Protein AF-A0A5E5PX78-F1 (afdb_monomer_lite)

Secondary structure (DSSP, 8-state):
---HHHHHHHHHHHHHHHHHHHHHHHHHHHHHHHHHHHHHHHHHHHTT-SS--HHHHHHHHHHHHHHHHHHHHHHHHHHHHHHHHHHHHHHHHHTTS-------------EEEEEEEEEEEEEEEEEE-----EEE-S-EEEETT------TT-------EEEEES-EEE--SSS-EEEEEESEEEEE-EEEEEEEEEEEEEEEEEEEEEEETTTEE--EEEEEEEEEEEEEEEEEEE-EEEEEEEEEEEESSEEEEESEEEEEEEEEEEEEEEEEEE-EEEEEEEEEEEEEEEEEEETTEEEEEEEEEEEEEEEEEEEE--EEEEEEEEEEEEEEEEEES-EEEEB-TT-SS--B-S-EEEEES-EEEE-EEEEEEEEEEEEE--EEEE--PPP-----------------------------------EEEEEEEEEEEEEEEEEEEEPEEE-SEEEEETTTTSTT---B-TTEE--SS--EEEEEEEEEEEEEEEEEEGGGGSHHHHHHHHHHHHHTTS-TTHHHHHHH-SS--HHHHHHHHHHHHHHHHHHHHHHTT--

Sequence (563 aa):
MQIKPAIEAVKKAKQNLSKAKDAYSEYKQDLVQQQAQLQALKDQLQADTGYIEQIDIDEMSELVNDLQADKKYYQANIALATSSLAAKTTALITQVATATASSGTYGFNAGIELDIDTLEKQLNSQQTKSIASHLVANNININANANATANANTNVNANKTTTIVGSNLQANTDNGQININAQNLNILSSQDTSNTESNTDHKNLNVSYSVYGATSDSLKGSISKDSSTSNSQQTKHNNASLTAANINLNSTQDTLIKGANLHATNQLNINSKNLAVSSVQNKHKAKTRSQGASLGIGGSGVNSVGFHQAKSDKNSKTVLLTSITAKQVNITTQDHTQLTGSLIAATDTGDKDGNDNGQLSLTTNSLSASSLNTTSNNKSSSIGFDIALSNNNPAQTGKNGNTTTNNINNTNNTEKNNKTNKTNKTQNSTSINNASINYTNNKHNAKTKVLATLGNGNIQIADINQSNSKSSTKLLNRDIKDTEVDIYNIASHKGLKGELDTRLLTKAGRVKIAEDIKKSGMIASAIKQIVNTDRAGLKNFFSEVNKLNKTDEAVKAKIANNP

Structure (mmCIF, N/CA/C/O backbone):
data_AF-A0A5E5PX78-F1
#
_entry.id   AF-A0A5E5PX78-F1
#
loop_
_atom_site.group_PDB
_atom_site.id
_atom_site.type_symbol
_atom_site.label_atom_id
_atom_site.label_alt_id
_atom_site.label_comp_id
_atom_site.label_asym_id
_atom_site.label_entity_id
_atom_site.label_seq_id
_atom_site.pdbx_PDB_ins_code
_atom_site.Cartn_x
_atom_site.Cartn_y
_atom_site.Cartn_z
_atom_site.occupancy
_atom_site.B_iso_or_equiv
_atom_site.auth_seq_id
_atom_site.auth_comp_id
_atom_site.auth_asym_id
_atom_site.auth_atom_id
_atom_site.pdbx_PDB_model_num
ATOM 1 N N . MET A 1 1 ? 27.646 11.347 -57.641 1.00 36.38 1 MET A N 1
ATOM 2 C CA . MET A 1 1 ? 26.791 10.676 -56.630 1.00 36.38 1 MET A CA 1
ATOM 3 C C . MET A 1 1 ? 27.683 9.968 -55.615 1.00 36.38 1 MET A C 1
ATOM 5 O O . MET A 1 1 ? 28.766 9.543 -56.003 1.00 36.38 1 MET A O 1
ATOM 9 N N . GLN A 1 2 ? 27.268 9.823 -54.351 1.00 45.66 2 GLN A N 1
ATOM 10 C CA . GLN A 1 2 ? 27.977 8.999 -53.358 1.00 45.66 2 GLN A CA 1
ATOM 11 C C . GLN A 1 2 ? 27.005 8.018 -52.691 1.00 45.66 2 GLN A C 1
ATOM 13 O O . GLN A 1 2 ? 26.182 8.413 -51.878 1.00 45.66 2 GLN A O 1
ATOM 18 N N . ILE A 1 3 ? 27.130 6.729 -53.014 1.00 45.28 3 ILE A N 1
ATOM 19 C CA . ILE A 1 3 ? 26.237 5.654 -52.529 1.00 45.28 3 ILE A CA 1
ATOM 20 C C . ILE A 1 3 ? 26.594 5.214 -51.086 1.00 45.28 3 ILE A C 1
ATOM 22 O O . ILE A 1 3 ? 25.798 4.605 -50.370 1.00 45.28 3 ILE A O 1
ATOM 26 N N . LYS A 1 4 ? 27.804 5.558 -50.626 1.00 46.25 4 LYS A N 1
ATOM 27 C CA . LYS A 1 4 ? 28.396 5.099 -49.359 1.00 46.25 4 LYS A CA 1
ATOM 28 C C . LYS A 1 4 ? 27.544 5.401 -48.103 1.00 46.25 4 LYS A C 1
ATOM 30 O O . LYS A 1 4 ? 27.342 4.464 -47.329 1.00 46.25 4 LYS A O 1
ATOM 35 N N . PRO A 1 5 ? 26.975 6.612 -47.907 1.00 45.56 5 PRO A N 1
ATOM 36 C CA . PRO A 1 5 ? 26.164 6.910 -46.720 1.00 45.56 5 PRO A CA 1
ATOM 37 C C . PRO A 1 5 ? 24.862 6.096 -46.654 1.00 45.56 5 PRO A C 1
ATOM 39 O O . PRO A 1 5 ? 24.438 5.693 -45.572 1.00 45.56 5 PRO A O 1
ATOM 42 N N . ALA A 1 6 ? 24.243 5.795 -47.801 1.00 43.59 6 ALA A N 1
ATOM 43 C CA . ALA A 1 6 ? 23.017 5.000 -47.858 1.00 43.59 6 ALA A CA 1
ATOM 44 C C . ALA A 1 6 ? 23.267 3.520 -47.508 1.00 43.59 6 ALA A C 1
ATOM 46 O O . ALA A 1 6 ? 22.489 2.919 -46.764 1.00 43.59 6 ALA A O 1
ATOM 47 N N . ILE A 1 7 ? 24.400 2.951 -47.943 1.00 46.78 7 ILE A N 1
ATOM 48 C CA . ILE A 1 7 ? 24.838 1.606 -47.524 1.00 46.78 7 ILE A CA 1
ATOM 49 C C . ILE A 1 7 ? 25.064 1.555 -46.002 1.00 46.78 7 ILE A C 1
ATOM 51 O O . ILE A 1 7 ? 24.647 0.602 -45.337 1.00 46.78 7 ILE A O 1
ATOM 55 N N . GLU A 1 8 ? 25.681 2.587 -45.421 1.00 48.91 8 GLU A N 1
ATOM 56 C CA . GLU A 1 8 ? 25.891 2.674 -43.971 1.00 48.91 8 GLU A CA 1
ATOM 57 C C . GLU A 1 8 ? 24.570 2.855 -43.198 1.00 48.91 8 GLU A C 1
ATOM 59 O O . GLU A 1 8 ? 24.389 2.231 -42.148 1.00 48.91 8 GLU A O 1
ATOM 64 N N . ALA A 1 9 ? 23.593 3.586 -43.745 1.00 46.25 9 ALA A N 1
ATOM 65 C CA . ALA A 1 9 ? 22.251 3.709 -43.171 1.00 46.25 9 ALA A CA 1
ATOM 66 C C . ALA A 1 9 ? 21.489 2.368 -43.131 1.00 46.25 9 ALA A C 1
ATOM 68 O O . ALA A 1 9 ? 20.889 2.034 -42.104 1.00 46.25 9 ALA A O 1
ATOM 69 N N . VAL A 1 10 ? 21.555 1.563 -44.201 1.00 46.47 10 VAL A N 1
ATOM 70 C CA . VAL A 1 10 ? 20.997 0.194 -44.231 1.00 46.47 10 VAL A CA 1
ATOM 71 C C . VAL A 1 10 ? 21.716 -0.712 -43.220 1.00 46.47 10 VAL A C 1
ATOM 73 O O . VAL A 1 10 ? 21.075 -1.480 -42.497 1.00 46.47 10 VAL A O 1
ATOM 76 N N . LYS A 1 11 ? 23.041 -0.575 -43.080 1.00 49.53 11 LYS A N 1
ATOM 77 C CA . LYS A 1 11 ? 23.836 -1.319 -42.088 1.00 49.53 11 LYS A CA 1
ATOM 78 C C . LYS A 1 11 ? 23.460 -0.956 -40.639 1.00 49.53 11 LYS A C 1
ATOM 80 O O . LYS A 1 11 ? 23.280 -1.873 -39.835 1.00 49.53 11 LYS A O 1
ATOM 85 N N . LYS A 1 12 ? 23.269 0.336 -40.312 1.00 51.91 12 LYS A N 1
ATOM 86 C CA . LYS A 1 12 ? 22.793 0.803 -38.985 1.00 51.91 12 LYS A CA 1
ATOM 87 C C . LYS A 1 12 ? 21.381 0.265 -38.698 1.00 51.91 12 LYS A C 1
ATOM 89 O O . LYS A 1 12 ? 21.135 -0.258 -37.614 1.00 51.91 12 LYS A O 1
ATOM 94 N N . ALA A 1 13 ? 20.481 0.269 -39.687 1.00 45.31 13 ALA A N 1
ATOM 95 C CA . ALA A 1 13 ? 19.135 -0.298 -39.541 1.00 45.31 13 ALA A CA 1
ATOM 96 C C . ALA A 1 13 ? 19.131 -1.820 -39.284 1.00 45.31 13 ALA A C 1
ATOM 98 O O . ALA A 1 13 ? 18.424 -2.285 -38.388 1.00 45.31 13 ALA A O 1
ATOM 99 N N . LYS A 1 14 ? 19.973 -2.598 -39.982 1.00 50.81 14 LYS A N 1
ATOM 100 C CA . LYS A 1 14 ? 20.113 -4.048 -39.736 1.00 50.81 14 LYS A CA 1
ATOM 101 C C . LYS A 1 14 ? 20.623 -4.345 -38.318 1.00 50.81 14 LYS A C 1
ATOM 103 O O . LYS A 1 14 ? 20.162 -5.298 -37.693 1.00 50.81 14 LYS A O 1
ATOM 108 N N . GLN A 1 15 ? 21.528 -3.519 -37.785 1.00 54.31 15 GLN A N 1
ATOM 109 C CA . GLN A 1 15 ? 21.991 -3.632 -36.395 1.00 54.31 15 GLN A CA 1
ATOM 110 C C . GLN A 1 15 ? 20.898 -3.278 -35.376 1.00 54.31 15 GLN A C 1
ATOM 112 O O . GLN A 1 15 ? 20.777 -3.965 -34.363 1.00 54.31 15 GLN A O 1
ATOM 117 N N . ASN A 1 16 ? 20.079 -2.257 -35.641 1.00 46.50 16 ASN A N 1
ATOM 118 C CA . ASN A 1 16 ? 18.958 -1.902 -34.765 1.00 46.50 16 ASN A CA 1
ATOM 119 C C . ASN A 1 16 ? 17.883 -3.006 -34.735 1.00 46.50 16 ASN A C 1
ATOM 121 O O . ASN A 1 16 ? 17.374 -3.325 -33.662 1.00 46.50 16 ASN A O 1
ATOM 125 N N . LEU A 1 17 ? 17.604 -3.660 -35.870 1.00 51.41 17 LEU A N 1
ATOM 126 C CA . LEU A 1 17 ? 16.711 -4.825 -35.917 1.00 51.41 17 LEU A CA 1
ATOM 127 C C . LEU A 1 17 ? 17.262 -6.040 -35.146 1.00 51.41 17 LEU A C 1
ATOM 129 O O . LEU A 1 17 ? 16.471 -6.789 -34.577 1.00 51.41 17 LEU A O 1
ATOM 133 N N . SER A 1 18 ? 18.587 -6.233 -35.087 1.00 56.00 18 SER A N 1
ATOM 134 C CA . SER A 1 18 ? 19.185 -7.241 -34.193 1.00 56.00 18 SER A CA 1
ATOM 135 C C . SER A 1 18 ? 18.880 -6.899 -32.738 1.00 56.00 18 SER A C 1
ATOM 137 O O . SER A 1 18 ? 18.176 -7.652 -32.076 1.00 56.00 18 SER A O 1
ATOM 139 N N . LYS A 1 19 ? 19.274 -5.700 -32.286 1.00 52.62 19 LYS A N 1
ATOM 140 C CA . LYS A 1 19 ? 19.108 -5.253 -30.891 1.00 52.62 19 LYS A CA 1
ATOM 141 C C . LYS A 1 19 ? 17.650 -5.308 -30.414 1.00 52.62 19 LYS A C 1
ATOM 143 O O . LYS A 1 19 ? 17.397 -5.660 -29.267 1.00 52.62 19 LYS A O 1
ATOM 148 N N . ALA A 1 20 ? 16.686 -5.021 -31.293 1.00 50.06 20 ALA A N 1
ATOM 149 C CA . ALA A 1 20 ? 15.258 -5.155 -30.990 1.00 50.06 20 ALA A CA 1
ATOM 150 C C . ALA A 1 20 ? 14.825 -6.617 -30.737 1.00 50.06 20 ALA A C 1
ATOM 152 O O . ALA A 1 20 ? 13.972 -6.866 -29.885 1.00 50.06 20 ALA A O 1
ATOM 153 N N . LYS A 1 21 ? 15.420 -7.589 -31.444 1.00 58.12 21 LYS A N 1
ATOM 154 C CA . LYS A 1 21 ? 15.218 -9.028 -31.199 1.00 58.12 21 LYS A CA 1
ATOM 155 C C . LYS A 1 21 ? 15.964 -9.498 -29.951 1.00 58.12 21 LYS A C 1
ATOM 157 O O . LYS A 1 21 ? 15.391 -10.253 -29.170 1.00 58.12 21 LYS A O 1
ATOM 162 N N . ASP A 1 22 ? 17.182 -9.009 -29.737 1.00 63.00 22 ASP A N 1
ATOM 163 C CA . ASP A 1 22 ? 18.012 -9.336 -28.574 1.00 63.00 22 ASP A CA 1
ATOM 164 C C . ASP A 1 22 ? 17.299 -8.903 -27.273 1.00 63.00 22 ASP A C 1
ATOM 166 O O . ASP A 1 22 ? 17.061 -9.723 -26.386 1.00 63.00 22 ASP A O 1
ATOM 170 N N . ALA A 1 23 ? 16.794 -7.663 -27.221 1.00 53.00 23 ALA A N 1
ATOM 171 C CA . ALA A 1 23 ? 15.995 -7.147 -26.104 1.00 53.00 23 ALA A CA 1
ATOM 172 C C . ALA A 1 23 ? 14.658 -7.893 -25.899 1.00 53.00 23 ALA A C 1
ATOM 174 O O . ALA A 1 23 ? 14.185 -8.021 -24.769 1.00 53.00 23 ALA A O 1
ATOM 175 N N . TYR A 1 24 ? 14.043 -8.417 -26.968 1.00 62.41 24 TYR A N 1
ATOM 176 C CA . TYR A 1 24 ? 12.863 -9.286 -26.859 1.00 62.41 24 TYR A CA 1
ATOM 177 C C . TYR A 1 24 ? 13.209 -10.685 -26.318 1.00 62.41 24 TYR A C 1
ATOM 179 O O . TYR A 1 24 ? 12.370 -11.323 -25.679 1.00 62.41 24 TYR A O 1
ATOM 187 N N . SER A 1 25 ? 14.439 -11.157 -26.533 1.00 65.44 25 SER A N 1
ATOM 188 C CA . SER A 1 25 ? 14.945 -12.399 -25.946 1.00 65.44 25 SER A CA 1
ATOM 189 C C . SER A 1 25 ? 15.232 -12.234 -24.450 1.00 65.44 25 SER A C 1
ATOM 191 O O . SER A 1 25 ? 14.765 -13.049 -23.656 1.00 65.44 25 SER A O 1
ATOM 193 N N . GLU A 1 26 ? 15.899 -11.145 -24.045 1.00 64.12 26 GLU A N 1
ATOM 194 C CA . GLU A 1 26 ? 16.084 -10.795 -22.624 1.00 64.12 26 GLU A CA 1
ATOM 195 C C . GLU A 1 26 ? 14.739 -10.659 -21.894 1.00 64.12 26 GLU A C 1
ATOM 197 O O . GLU A 1 26 ? 14.562 -11.198 -20.804 1.00 64.12 26 GLU A O 1
ATOM 202 N N . TYR A 1 27 ? 13.757 -10.001 -22.521 1.00 70.75 27 TYR A N 1
ATOM 203 C CA . TYR A 1 27 ? 12.392 -9.891 -22.000 1.00 70.75 27 TYR A CA 1
ATOM 204 C C . TYR A 1 27 ? 11.750 -11.259 -21.706 1.00 70.75 27 TYR A C 1
ATOM 206 O O . TYR A 1 27 ? 11.146 -11.440 -20.648 1.00 70.75 27 TYR A O 1
ATOM 214 N N . LYS A 1 28 ? 11.894 -12.237 -22.612 1.00 72.31 28 LYS A N 1
ATOM 215 C CA . LYS A 1 28 ? 11.372 -13.597 -22.392 1.00 72.31 28 LYS A CA 1
ATOM 216 C C . LYS A 1 28 ? 12.061 -14.291 -21.217 1.00 72.31 28 LYS A C 1
ATOM 218 O O . LYS A 1 28 ? 11.393 -15.014 -20.486 1.00 72.31 28 LYS A O 1
ATOM 223 N N . GLN A 1 29 ? 13.363 -14.073 -21.027 1.00 67.31 29 GLN A N 1
ATOM 224 C CA . GLN A 1 29 ? 14.107 -14.638 -19.899 1.00 67.31 29 GLN A CA 1
ATOM 225 C C . GLN A 1 29 ? 13.684 -14.007 -18.561 1.00 67.31 29 GLN A C 1
ATOM 227 O O . GLN A 1 29 ? 13.422 -14.746 -17.617 1.00 67.31 29 GLN A O 1
ATOM 232 N N . ASP A 1 30 ? 13.526 -12.677 -18.497 1.00 64.19 30 ASP A N 1
ATOM 233 C CA . ASP A 1 30 ? 13.013 -11.962 -17.311 1.00 64.19 30 ASP A CA 1
ATOM 234 C C . ASP A 1 30 ? 11.597 -12.466 -16.950 1.00 64.19 30 ASP A C 1
ATOM 236 O O . ASP A 1 30 ? 11.327 -12.773 -15.792 1.00 64.19 30 ASP A O 1
ATOM 240 N N . LEU A 1 31 ? 10.715 -12.660 -17.944 1.00 68.69 31 LEU A N 1
ATOM 241 C CA . LEU A 1 31 ? 9.372 -13.221 -17.735 1.00 68.69 31 LEU A CA 1
ATOM 242 C C . LEU A 1 31 ? 9.401 -14.659 -17.186 1.00 68.69 31 LEU A C 1
ATOM 244 O O . LEU A 1 31 ? 8.723 -14.934 -16.197 1.00 68.69 31 LEU A O 1
ATOM 248 N N . VAL A 1 32 ? 10.183 -15.564 -17.787 1.00 71.62 32 VAL A N 1
ATOM 249 C CA . VAL A 1 32 ? 10.287 -16.965 -17.328 1.00 71.62 32 VAL A CA 1
ATOM 250 C C . VAL A 1 32 ? 10.886 -17.044 -15.919 1.00 71.62 32 VAL A C 1
ATOM 252 O O . VAL A 1 32 ? 10.407 -17.823 -15.096 1.00 71.62 32 VAL A O 1
ATOM 255 N N . GLN A 1 33 ? 11.875 -16.202 -15.599 1.00 65.88 33 GLN A N 1
ATOM 256 C CA . GLN A 1 33 ? 12.453 -16.127 -14.256 1.00 65.88 33 GLN A CA 1
ATOM 257 C C . GLN A 1 33 ? 11.415 -15.689 -13.210 1.00 65.88 33 GLN A C 1
ATOM 259 O O . GLN A 1 33 ? 11.305 -16.323 -12.159 1.00 65.88 33 GLN A O 1
ATOM 264 N N . GLN A 1 34 ? 10.605 -14.665 -13.508 1.00 68.31 34 GLN A N 1
ATOM 265 C CA . GLN A 1 34 ? 9.532 -14.247 -12.603 1.00 68.31 34 GLN A CA 1
ATOM 266 C C . GLN A 1 34 ? 8.410 -15.301 -12.499 1.00 68.31 34 GLN A C 1
ATOM 268 O O . GLN A 1 34 ? 7.848 -15.484 -11.423 1.00 68.31 34 GLN A O 1
ATOM 273 N N . GLN A 1 35 ? 8.106 -16.049 -13.565 1.00 70.00 35 GLN A N 1
ATOM 274 C CA . GLN A 1 35 ? 7.147 -17.163 -13.499 1.00 70.00 35 GLN A CA 1
ATOM 275 C C . GLN A 1 35 ? 7.643 -18.312 -12.602 1.00 70.00 35 GLN A C 1
ATOM 277 O O . GLN A 1 35 ? 6.861 -18.838 -11.813 1.00 70.00 35 GLN A O 1
ATOM 282 N N . ALA A 1 36 ? 8.933 -18.657 -12.657 1.00 65.50 36 ALA A N 1
ATOM 283 C CA . ALA A 1 36 ? 9.524 -19.668 -11.777 1.00 65.50 36 ALA A CA 1
ATOM 284 C C . ALA A 1 36 ? 9.535 -19.226 -10.300 1.00 65.50 36 ALA A C 1
ATOM 286 O O . ALA A 1 36 ? 9.168 -20.002 -9.421 1.00 65.50 36 ALA A O 1
ATOM 287 N N . GLN A 1 37 ? 9.879 -17.962 -10.025 1.00 67.19 37 GLN A N 1
ATOM 288 C CA . GLN A 1 37 ? 9.805 -17.386 -8.674 1.00 67.19 37 GLN A CA 1
ATOM 289 C C . GLN A 1 37 ? 8.368 -17.365 -8.120 1.00 67.19 37 GLN A C 1
ATOM 291 O O . GLN A 1 37 ? 8.165 -17.650 -6.943 1.00 67.19 37 GLN A O 1
ATOM 296 N N . LEU A 1 38 ? 7.364 -17.079 -8.959 1.00 70.38 38 LEU A N 1
ATOM 297 C CA . LEU A 1 38 ? 5.954 -17.145 -8.564 1.00 70.38 38 LEU A CA 1
ATOM 298 C C . LEU A 1 38 ? 5.523 -18.567 -8.176 1.00 70.38 38 LEU A C 1
ATOM 300 O O . LEU A 1 38 ? 4.704 -18.719 -7.273 1.00 70.38 38 LEU A O 1
ATOM 304 N N . GLN A 1 39 ? 6.048 -19.598 -8.843 1.00 69.69 39 GLN A N 1
ATOM 305 C CA . GLN A 1 39 ? 5.748 -20.978 -8.469 1.00 69.69 39 GLN A CA 1
ATOM 306 C C . GLN A 1 39 ? 6.417 -21.349 -7.140 1.00 69.69 39 GLN A C 1
ATOM 308 O O . GLN A 1 39 ? 5.725 -21.803 -6.238 1.00 69.69 39 GLN A O 1
ATOM 313 N N . ALA A 1 40 ? 7.702 -21.022 -6.961 1.00 67.81 40 ALA A N 1
ATOM 314 C CA . ALA A 1 40 ? 8.415 -21.286 -5.710 1.00 67.81 40 ALA A CA 1
ATOM 315 C C . ALA A 1 40 ? 7.724 -20.666 -4.475 1.00 67.81 40 ALA A C 1
ATOM 317 O O . ALA A 1 40 ? 7.644 -21.315 -3.437 1.00 67.81 40 ALA A O 1
ATOM 318 N N . LEU A 1 41 ? 7.162 -19.454 -4.590 1.00 70.94 41 LEU A N 1
ATOM 319 C CA . LEU A 1 41 ? 6.385 -18.828 -3.507 1.00 70.94 41 LEU A CA 1
ATOM 320 C C . LEU A 1 41 ? 5.074 -19.571 -3.190 1.00 70.94 41 LEU A C 1
ATOM 322 O O . LEU A 1 41 ? 4.674 -19.628 -2.030 1.00 70.94 41 LEU A O 1
ATOM 326 N N . LYS A 1 42 ? 4.408 -20.155 -4.197 1.00 73.88 42 LYS A N 1
ATOM 327 C CA . LYS A 1 42 ? 3.214 -20.995 -3.988 1.00 73.88 42 LYS A CA 1
ATOM 328 C C . LYS A 1 42 ? 3.575 -22.294 -3.283 1.00 73.88 42 LYS A C 1
ATOM 330 O O . LYS A 1 42 ? 2.899 -22.664 -2.328 1.00 73.88 42 LYS A O 1
ATOM 335 N N . ASP A 1 43 ? 4.645 -22.942 -3.730 1.00 70.19 43 ASP A N 1
ATOM 336 C CA . ASP A 1 43 ? 5.125 -24.201 -3.162 1.00 70.19 43 ASP A CA 1
ATOM 337 C C . ASP A 1 43 ? 5.562 -23.994 -1.695 1.00 70.19 43 ASP A C 1
ATOM 339 O O . ASP A 1 43 ? 5.209 -24.782 -0.819 1.00 70.19 43 ASP A O 1
ATOM 343 N N . GLN A 1 44 ? 6.245 -22.878 -1.400 1.00 65.94 44 GLN A N 1
ATOM 344 C CA . GLN A 1 44 ? 6.646 -22.498 -0.040 1.00 65.94 44 GLN A CA 1
ATOM 345 C C . GLN A 1 44 ? 5.461 -22.203 0.888 1.00 65.94 44 GLN A C 1
ATOM 347 O O . GLN A 1 44 ? 5.500 -22.627 2.044 1.00 65.94 44 GLN A O 1
ATOM 352 N N . LEU A 1 45 ? 4.416 -21.519 0.399 1.00 76.31 45 LEU A N 1
ATOM 353 C CA . LEU A 1 45 ? 3.196 -21.270 1.177 1.00 76.31 45 LEU A CA 1
ATOM 354 C C . LEU A 1 45 ? 2.420 -22.570 1.441 1.00 76.31 45 LEU A C 1
ATOM 356 O O . LEU A 1 45 ? 1.953 -22.781 2.555 1.00 76.31 45 LEU A O 1
ATOM 360 N N . GLN A 1 46 ? 2.313 -23.463 0.450 1.00 74.00 46 GLN A N 1
ATOM 361 C CA . GLN A 1 46 ? 1.651 -24.765 0.620 1.00 74.00 46 GLN A CA 1
ATOM 362 C C . GLN A 1 46 ? 2.369 -25.677 1.625 1.00 74.00 46 GLN A C 1
ATOM 364 O O . GLN A 1 46 ? 1.720 -26.504 2.261 1.00 74.00 46 GLN A O 1
ATOM 369 N N . ALA A 1 47 ? 3.683 -25.515 1.792 1.00 69.62 47 ALA A N 1
ATOM 370 C CA . ALA A 1 47 ? 4.481 -26.235 2.783 1.00 69.62 47 ALA A CA 1
ATOM 371 C C . ALA A 1 47 ? 4.569 -25.534 4.162 1.00 69.62 47 ALA A C 1
ATOM 373 O O . ALA A 1 47 ? 5.260 -26.039 5.043 1.00 69.62 47 ALA A O 1
ATOM 374 N N . ASP A 1 48 ? 3.937 -24.364 4.342 1.00 67.94 48 ASP A N 1
ATOM 375 C CA . ASP A 1 48 ? 4.089 -23.452 5.500 1.00 67.94 48 ASP A CA 1
ATOM 376 C C . ASP A 1 48 ? 5.557 -23.062 5.831 1.00 67.94 48 ASP A C 1
ATOM 378 O O . ASP A 1 48 ? 5.910 -22.643 6.942 1.00 67.94 48 ASP A O 1
ATOM 382 N N . THR A 1 49 ? 6.451 -23.178 4.843 1.00 52.84 49 THR A N 1
ATOM 383 C CA . THR A 1 49 ? 7.893 -22.963 5.025 1.00 52.84 49 THR A CA 1
ATOM 384 C C . THR A 1 49 ? 8.280 -21.488 4.924 1.00 52.84 49 THR A C 1
ATOM 386 O O . THR A 1 49 ? 8.136 -20.855 3.878 1.00 52.84 49 THR A O 1
ATOM 389 N N . GLY A 1 50 ? 8.860 -20.957 6.004 1.00 54.03 50 GLY A N 1
ATOM 390 C CA . GLY A 1 50 ? 9.320 -19.569 6.094 1.00 54.03 50 GLY A CA 1
ATOM 391 C C . GLY A 1 50 ? 8.209 -18.571 6.442 1.00 54.03 50 GLY A C 1
ATOM 392 O O . GLY A 1 50 ? 7.146 -18.939 6.938 1.00 54.03 50 GLY A O 1
ATOM 393 N N . TYR A 1 51 ? 8.479 -17.286 6.199 1.00 62.72 51 TYR A N 1
ATOM 394 C CA . TYR A 1 51 ? 7.572 -16.161 6.476 1.00 62.72 51 TYR A CA 1
ATOM 395 C C . TYR A 1 51 ? 6.854 -15.680 5.199 1.00 62.72 51 TYR A C 1
ATOM 397 O O . TYR A 1 51 ? 6.766 -14.477 4.936 1.00 62.72 51 TYR A O 1
ATOM 405 N N . ILE A 1 52 ? 6.407 -16.625 4.366 1.00 65.44 52 ILE A N 1
ATOM 406 C CA . ILE A 1 52 ? 5.692 -16.363 3.108 1.00 65.44 52 ILE A CA 1
ATOM 407 C C . ILE A 1 52 ? 4.184 -16.306 3.371 1.00 65.44 52 ILE A C 1
ATOM 409 O O . ILE A 1 52 ? 3.649 -17.108 4.129 1.00 65.44 52 ILE A O 1
ATOM 413 N N . GLU A 1 53 ? 3.498 -15.363 2.732 1.00 76.44 53 GLU A N 1
ATOM 414 C CA . GLU A 1 53 ? 2.053 -15.140 2.850 1.00 76.44 53 GLU A CA 1
ATOM 415 C C . GLU A 1 53 ? 1.383 -15.064 1.472 1.00 76.44 53 GLU A C 1
ATOM 417 O O . GLU A 1 53 ? 2.035 -14.805 0.459 1.00 76.44 53 GLU A O 1
ATOM 422 N N . GLN A 1 54 ? 0.051 -15.187 1.425 1.00 78.88 54 GLN A N 1
ATOM 423 C CA . GLN A 1 54 ? -0.722 -15.040 0.183 1.00 78.88 54 GLN A CA 1
ATOM 424 C C . GLN A 1 54 ? -0.454 -13.700 -0.530 1.00 78.88 54 GLN A C 1
ATOM 426 O O . GLN A 1 54 ? -0.332 -13.670 -1.754 1.00 78.88 54 GLN A O 1
ATOM 431 N N . ILE A 1 55 ? -0.259 -12.607 0.219 1.00 71.75 55 ILE A N 1
ATOM 432 C CA . ILE A 1 55 ? 0.093 -11.300 -0.356 1.00 71.75 55 ILE A CA 1
ATOM 433 C C . ILE A 1 55 ? 1.411 -11.339 -1.151 1.00 71.75 55 ILE A C 1
ATOM 435 O O . ILE A 1 55 ? 1.550 -10.621 -2.140 1.00 71.75 55 ILE A O 1
ATOM 439 N N . ASP A 1 56 ? 2.364 -12.205 -0.799 1.00 67.19 56 ASP A N 1
ATOM 440 C CA . ASP A 1 56 ? 3.620 -12.347 -1.545 1.00 67.19 56 ASP A CA 1
ATOM 441 C C . ASP A 1 56 ? 3.394 -13.003 -2.917 1.00 67.19 56 ASP A C 1
ATOM 443 O O . ASP A 1 56 ? 4.025 -12.615 -3.904 1.00 67.19 56 ASP A O 1
ATOM 447 N N . ILE A 1 57 ? 2.441 -13.938 -3.002 1.00 72.19 57 ILE A N 1
ATOM 448 C CA . ILE A 1 57 ? 2.004 -14.582 -4.250 1.00 72.19 57 ILE A CA 1
ATOM 449 C C . ILE A 1 57 ? 1.192 -13.603 -5.105 1.00 72.19 57 ILE A C 1
ATOM 451 O O . ILE A 1 57 ? 1.389 -13.545 -6.323 1.00 72.19 57 ILE A O 1
ATOM 455 N N . ASP A 1 58 ? 0.308 -12.814 -4.493 1.00 72.81 58 ASP A N 1
ATOM 456 C CA . ASP A 1 58 ? -0.538 -11.839 -5.191 1.00 72.81 58 ASP A CA 1
ATOM 457 C C . ASP A 1 58 ? 0.305 -10.729 -5.838 1.00 72.81 58 ASP A C 1
ATOM 459 O O . ASP A 1 58 ? 0.141 -10.418 -7.021 1.00 72.81 58 ASP A O 1
ATOM 463 N N . GLU A 1 59 ? 1.275 -10.174 -5.101 1.00 67.00 59 GLU A N 1
ATOM 464 C CA . GLU A 1 59 ? 2.219 -9.178 -5.623 1.00 67.00 59 GLU A CA 1
ATOM 465 C C . GLU A 1 59 ? 3.080 -9.722 -6.762 1.00 67.00 59 GLU A C 1
ATOM 467 O O . GLU A 1 59 ? 3.307 -9.043 -7.769 1.00 67.00 59 GLU A O 1
ATOM 472 N N . MET A 1 60 ? 3.549 -10.960 -6.619 1.00 70.69 60 MET A N 1
ATOM 473 C CA . MET A 1 60 ? 4.365 -11.605 -7.636 1.00 70.69 60 MET A CA 1
ATOM 474 C C . MET A 1 60 ? 3.544 -11.948 -8.893 1.00 70.69 60 MET A C 1
ATOM 476 O O . MET A 1 60 ? 4.043 -11.835 -10.016 1.00 70.69 60 MET A O 1
ATOM 480 N N . SER A 1 61 ? 2.262 -12.282 -8.725 1.00 69.62 61 SER A N 1
ATOM 481 C CA . SER A 1 61 ? 1.306 -12.483 -9.821 1.00 69.62 61 SER A CA 1
ATOM 482 C C . SER A 1 61 ? 1.014 -11.177 -10.567 1.00 69.62 61 SER A C 1
ATOM 484 O O . SER A 1 61 ? 1.025 -11.160 -11.799 1.00 69.62 61 SER A O 1
ATOM 486 N N . GLU A 1 62 ? 0.826 -10.065 -9.848 1.00 67.94 62 GLU A N 1
ATOM 487 C CA . GLU A 1 62 ? 0.658 -8.724 -10.430 1.00 67.94 62 GLU A CA 1
ATOM 488 C C . GLU A 1 62 ? 1.877 -8.336 -11.292 1.00 67.94 62 GLU A C 1
ATOM 490 O O . GLU A 1 62 ? 1.713 -7.911 -12.438 1.00 67.94 62 GLU A O 1
ATOM 495 N N . LEU A 1 63 ? 3.099 -8.583 -10.800 1.00 68.00 63 LEU A N 1
ATOM 496 C CA . LEU A 1 63 ? 4.344 -8.350 -11.544 1.00 68.00 63 LEU A CA 1
ATOM 497 C C . LEU A 1 63 ? 4.466 -9.225 -12.806 1.00 68.00 63 LEU A C 1
ATOM 499 O O . LEU A 1 63 ? 4.865 -8.731 -13.864 1.00 68.00 63 LEU A O 1
ATOM 503 N N . VAL A 1 64 ? 4.129 -10.515 -12.719 1.00 68.69 64 VAL A N 1
ATOM 504 C CA . VAL A 1 64 ? 4.154 -11.433 -13.872 1.00 68.69 64 VAL A CA 1
ATOM 505 C C . VAL A 1 64 ? 3.143 -11.002 -14.941 1.00 68.69 64 VAL A C 1
ATOM 507 O O . VAL A 1 64 ? 3.479 -10.990 -16.128 1.00 68.69 64 VAL A O 1
ATOM 510 N N . ASN A 1 65 ? 1.940 -10.581 -14.547 1.00 70.25 65 ASN A N 1
ATOM 511 C CA . ASN A 1 65 ? 0.922 -10.074 -15.471 1.00 70.25 65 ASN A CA 1
ATOM 512 C C . ASN A 1 65 ? 1.366 -8.767 -16.156 1.00 70.25 65 ASN A C 1
ATOM 514 O O . ASN A 1 65 ? 1.204 -8.614 -17.371 1.00 70.25 65 ASN A O 1
ATOM 518 N N . ASP A 1 66 ? 2.008 -7.857 -15.417 1.00 63.59 66 ASP A N 1
ATOM 519 C CA . ASP A 1 66 ? 2.546 -6.606 -15.967 1.00 63.59 66 ASP A CA 1
ATOM 520 C C . ASP A 1 66 ? 3.673 -6.815 -16.987 1.00 63.59 66 ASP A C 1
ATOM 522 O O . ASP A 1 66 ? 3.786 -6.052 -17.954 1.00 63.59 66 ASP A O 1
ATOM 526 N N . LEU A 1 67 ? 4.490 -7.857 -16.798 1.00 65.38 67 LEU A N 1
ATOM 527 C CA . LEU A 1 67 ? 5.492 -8.279 -17.775 1.00 65.38 67 LEU A CA 1
ATOM 528 C C . LEU A 1 67 ? 4.835 -8.909 -19.011 1.00 65.38 67 LEU A C 1
ATOM 530 O O . LEU A 1 67 ? 5.250 -8.621 -20.134 1.00 65.38 67 LEU A O 1
ATOM 534 N N . GLN A 1 68 ? 3.786 -9.721 -18.860 1.00 69.81 68 GLN A N 1
ATOM 535 C CA . GLN A 1 68 ? 3.067 -10.291 -20.010 1.00 69.81 68 GLN A CA 1
ATOM 536 C C . GLN A 1 68 ? 2.428 -9.212 -20.902 1.00 69.81 68 GLN A C 1
ATOM 538 O O . GLN A 1 68 ? 2.504 -9.315 -22.129 1.00 69.81 68 GLN A O 1
ATOM 543 N N . ALA A 1 69 ? 1.872 -8.147 -20.315 1.00 63.12 69 ALA A N 1
ATOM 544 C CA . ALA A 1 69 ? 1.321 -7.013 -21.063 1.00 63.12 69 ALA A CA 1
ATOM 545 C C . ALA A 1 69 ? 2.381 -6.304 -21.935 1.00 63.12 69 ALA A C 1
ATOM 547 O O . ALA A 1 69 ? 2.106 -5.915 -23.075 1.00 63.12 69 ALA A O 1
ATOM 548 N N . ASP A 1 70 ? 3.619 -6.205 -21.439 1.00 59.81 70 ASP A N 1
ATOM 549 C CA . ASP A 1 70 ? 4.743 -5.551 -22.120 1.00 59.81 70 ASP A CA 1
ATOM 550 C C . ASP A 1 70 ? 5.175 -6.251 -23.426 1.00 59.81 70 ASP A C 1
ATOM 552 O O . ASP A 1 70 ? 5.830 -5.636 -24.270 1.00 59.81 70 ASP A O 1
ATOM 556 N N . LYS A 1 71 ? 4.750 -7.503 -23.663 1.00 70.88 71 LYS A N 1
ATOM 557 C CA . LYS A 1 71 ? 5.007 -8.271 -24.898 1.00 70.88 71 LYS A CA 1
ATOM 558 C C . LYS A 1 71 ? 4.718 -7.466 -26.173 1.00 70.88 71 LYS A C 1
ATOM 560 O O . LYS A 1 71 ? 5.505 -7.521 -27.120 1.00 70.88 71 LYS A O 1
ATOM 565 N N . LYS A 1 72 ? 3.624 -6.688 -26.182 1.00 61.34 72 LYS A N 1
ATOM 566 C CA . LYS A 1 72 ? 3.209 -5.861 -27.330 1.00 61.34 72 LYS A CA 1
ATOM 567 C C . LYS A 1 72 ? 4.247 -4.788 -27.688 1.00 61.34 72 LYS A C 1
ATOM 569 O O . LYS A 1 72 ? 4.484 -4.563 -28.871 1.00 61.34 72 LYS A O 1
ATOM 574 N N . TYR A 1 73 ? 4.909 -4.181 -26.699 1.00 59.03 73 TYR A N 1
ATOM 575 C CA . TYR A 1 73 ? 5.933 -3.149 -26.911 1.00 59.03 73 TYR A CA 1
ATOM 576 C C . TYR A 1 73 ? 7.152 -3.702 -27.665 1.00 59.03 73 TYR A C 1
ATOM 578 O O . TYR A 1 73 ? 7.583 -3.130 -28.665 1.00 59.03 73 TYR A O 1
ATOM 586 N N . TYR A 1 74 ? 7.670 -4.864 -27.254 1.00 54.22 74 TYR A N 1
ATOM 587 C CA . TYR A 1 74 ? 8.804 -5.493 -27.942 1.00 54.22 74 TYR A CA 1
ATOM 588 C C . TYR A 1 74 ? 8.442 -5.950 -29.365 1.00 54.22 74 TYR A C 1
ATOM 590 O O . TYR A 1 74 ? 9.245 -5.788 -30.284 1.00 54.22 74 TYR A O 1
ATOM 598 N N . GLN A 1 75 ? 7.221 -6.456 -29.578 1.00 54.84 75 GLN A N 1
ATOM 599 C CA . GLN A 1 75 ? 6.733 -6.806 -30.918 1.00 54.84 75 GLN A CA 1
ATOM 600 C C . GLN A 1 75 ? 6.613 -5.569 -31.827 1.00 54.84 75 GLN A C 1
ATOM 602 O O . GLN A 1 75 ? 7.081 -5.608 -32.966 1.00 54.84 75 GLN A O 1
ATOM 607 N N . ALA A 1 76 ? 6.069 -4.457 -31.318 1.00 46.75 76 ALA A N 1
ATOM 608 C CA . ALA A 1 76 ? 5.985 -3.189 -32.045 1.00 46.75 76 ALA A CA 1
ATOM 609 C C . ALA A 1 76 ? 7.374 -2.629 -32.404 1.00 46.75 76 ALA A C 1
ATOM 611 O O . ALA A 1 76 ? 7.591 -2.212 -33.540 1.00 46.75 76 ALA A O 1
ATOM 612 N N . ASN A 1 77 ? 8.348 -2.703 -31.491 1.00 47.09 77 ASN A N 1
ATOM 613 C CA . ASN A 1 77 ? 9.724 -2.270 -31.754 1.00 47.09 77 ASN A CA 1
ATOM 614 C C . ASN A 1 77 ? 10.414 -3.103 -32.845 1.00 47.09 77 ASN A C 1
ATOM 616 O O . ASN A 1 77 ? 11.115 -2.547 -33.691 1.00 47.09 77 ASN A O 1
ATOM 620 N N . ILE A 1 78 ? 10.203 -4.425 -32.870 1.00 54.66 78 ILE A N 1
ATOM 621 C CA . ILE A 1 78 ? 10.718 -5.290 -33.944 1.00 54.66 78 ILE A CA 1
ATOM 622 C C . ILE A 1 78 ? 10.065 -4.926 -35.286 1.00 54.66 78 ILE A C 1
ATOM 624 O O . ILE A 1 78 ? 10.766 -4.842 -36.298 1.00 54.66 78 ILE A O 1
ATOM 628 N N . ALA A 1 79 ? 8.755 -4.658 -35.309 1.00 43.53 79 ALA A N 1
ATOM 629 C CA . ALA A 1 79 ? 8.053 -4.214 -36.514 1.00 43.53 79 ALA A CA 1
ATOM 630 C C . ALA A 1 79 ? 8.569 -2.849 -37.013 1.00 43.53 79 ALA A C 1
ATOM 632 O O . ALA A 1 79 ? 8.897 -2.712 -38.192 1.00 43.53 79 ALA A O 1
ATOM 633 N N . LEU A 1 80 ? 8.743 -1.870 -36.119 1.00 44.50 80 LEU A N 1
ATOM 634 C CA . LEU A 1 80 ? 9.274 -0.541 -36.439 1.00 44.50 80 LEU A CA 1
ATOM 635 C C . LEU A 1 80 ? 10.720 -0.602 -36.958 1.00 44.50 80 LEU A C 1
ATOM 637 O O . LEU A 1 80 ? 11.039 0.023 -37.970 1.00 44.50 80 LEU A O 1
ATOM 641 N N . ALA A 1 81 ? 11.588 -1.397 -36.326 1.00 43.97 81 ALA A N 1
ATOM 642 C CA . ALA A 1 81 ? 12.958 -1.607 -36.796 1.00 43.97 81 ALA A CA 1
ATOM 643 C C . ALA A 1 81 ? 13.004 -2.315 -38.165 1.00 43.97 81 ALA A C 1
ATOM 645 O O . ALA A 1 81 ? 13.850 -1.988 -38.999 1.00 43.97 81 ALA A O 1
ATOM 646 N N . THR A 1 82 ? 12.069 -3.235 -38.427 1.00 44.88 82 THR A N 1
ATOM 647 C CA . THR A 1 82 ? 11.920 -3.905 -39.732 1.00 44.88 82 THR A CA 1
ATOM 648 C C . THR A 1 82 ? 11.447 -2.924 -40.809 1.00 44.88 82 THR A C 1
ATOM 650 O O . THR A 1 82 ? 12.035 -2.875 -41.887 1.00 44.88 82 THR A O 1
ATOM 653 N N . SER A 1 83 ? 10.453 -2.084 -40.504 1.00 40.34 83 SER A N 1
ATOM 654 C CA . SER A 1 83 ? 9.959 -1.032 -41.402 1.00 40.34 83 SER A CA 1
ATOM 655 C C . SER A 1 83 ? 11.041 0.010 -41.723 1.00 40.34 83 SER A C 1
ATOM 657 O O . SER A 1 83 ? 11.273 0.333 -42.886 1.00 40.34 83 SER A O 1
ATOM 659 N N . SER A 1 84 ? 11.801 0.457 -40.717 1.00 40.53 84 SER A N 1
ATOM 660 C CA . SER A 1 84 ? 12.930 1.384 -40.895 1.00 40.53 84 SER A CA 1
ATOM 661 C C . SER A 1 84 ? 14.044 0.796 -41.777 1.00 40.53 84 SER A C 1
ATOM 663 O O . SER A 1 84 ? 14.614 1.502 -42.613 1.00 40.53 84 SER A O 1
ATOM 665 N N . LEU A 1 85 ? 14.322 -0.509 -41.652 1.00 46.34 85 LEU A N 1
ATOM 666 C CA . LEU A 1 85 ? 15.242 -1.229 -42.539 1.00 46.34 85 LEU A CA 1
ATOM 667 C C . LEU A 1 85 ? 14.705 -1.317 -43.974 1.00 46.34 85 LEU A C 1
ATOM 669 O O . LEU A 1 85 ? 15.462 -1.051 -44.908 1.00 46.34 85 LEU A O 1
ATOM 673 N N . ALA A 1 86 ? 13.422 -1.638 -44.158 1.00 40.03 86 ALA A N 1
ATOM 674 C CA . ALA A 1 86 ? 12.792 -1.671 -45.476 1.00 40.03 86 ALA A CA 1
ATOM 675 C C . ALA A 1 86 ? 12.853 -0.290 -46.152 1.00 40.03 86 ALA A C 1
ATOM 677 O O . ALA A 1 86 ? 13.443 -0.165 -47.221 1.00 40.03 86 ALA A O 1
ATOM 678 N N . ALA A 1 87 ? 12.377 0.765 -45.483 1.00 42.19 87 ALA A N 1
ATOM 679 C CA . ALA A 1 87 ? 12.373 2.132 -46.006 1.00 42.19 87 ALA A CA 1
ATOM 680 C C . ALA A 1 87 ? 13.776 2.640 -46.388 1.00 42.19 87 ALA A C 1
ATOM 682 O O . ALA A 1 87 ? 13.954 3.234 -47.451 1.00 42.19 87 ALA A O 1
ATOM 683 N N . LYS A 1 88 ? 14.802 2.368 -45.566 1.00 47.19 88 LYS A N 1
ATOM 684 C CA . LYS A 1 88 ? 16.196 2.740 -45.882 1.00 47.19 88 LYS A CA 1
ATOM 685 C C . LYS A 1 88 ? 16.789 1.907 -47.021 1.00 47.19 88 LYS A C 1
ATOM 687 O O . LYS A 1 88 ? 17.629 2.417 -47.755 1.00 47.19 88 LYS A O 1
ATOM 692 N N . THR A 1 89 ? 16.334 0.667 -47.203 1.00 44.03 89 THR A N 1
ATOM 693 C CA . THR A 1 89 ? 16.715 -0.169 -48.354 1.00 44.03 89 THR A CA 1
ATOM 694 C C . THR A 1 89 ? 16.060 0.345 -49.640 1.00 44.03 89 THR A C 1
ATOM 696 O O . THR A 1 89 ? 16.741 0.464 -50.652 1.00 44.03 89 THR A O 1
ATOM 699 N N . THR A 1 90 ? 14.790 0.761 -49.598 1.00 39.03 90 THR A N 1
ATOM 700 C CA . THR A 1 90 ? 14.114 1.422 -50.730 1.00 39.03 90 THR A CA 1
ATOM 701 C C . THR A 1 90 ? 14.783 2.754 -51.090 1.00 39.03 90 THR A C 1
ATOM 703 O O . THR A 1 90 ? 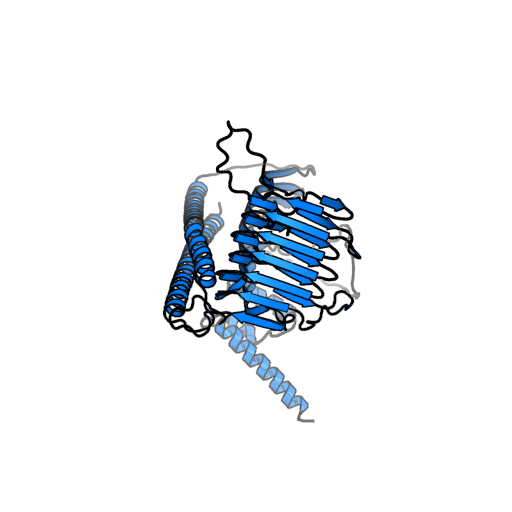15.031 3.013 -52.263 1.00 39.03 90 THR A O 1
ATOM 706 N N . ALA A 1 91 ? 15.156 3.572 -50.098 1.00 42.91 91 ALA A N 1
ATOM 707 C CA . ALA A 1 91 ? 15.853 4.843 -50.327 1.00 42.91 91 ALA A CA 1
ATOM 708 C C . ALA A 1 91 ? 17.253 4.672 -50.954 1.00 42.91 91 ALA A C 1
ATOM 710 O O . ALA A 1 91 ? 17.683 5.503 -51.753 1.00 42.91 91 ALA A O 1
ATOM 711 N N . LEU A 1 92 ? 17.959 3.580 -50.630 1.00 39.00 92 LEU A N 1
ATOM 712 C CA . LEU A 1 92 ? 19.218 3.207 -51.286 1.00 39.00 92 LEU A CA 1
ATOM 713 C C . LEU A 1 92 ? 19.013 2.879 -52.779 1.00 39.00 92 LEU A C 1
ATOM 715 O O . LEU A 1 92 ? 19.915 3.134 -53.571 1.00 39.00 92 LEU A O 1
ATOM 719 N N . ILE A 1 93 ? 17.845 2.357 -53.169 1.00 38.47 93 ILE A N 1
ATOM 720 C CA . ILE A 1 93 ? 17.511 2.062 -54.571 1.00 38.47 93 ILE A CA 1
ATOM 721 C C . ILE A 1 93 ? 17.186 3.356 -55.335 1.00 38.47 93 ILE A C 1
ATOM 723 O O . ILE A 1 93 ? 17.729 3.572 -56.417 1.00 38.47 93 ILE A O 1
ATOM 727 N N . THR A 1 94 ? 16.373 4.264 -54.779 1.00 35.88 94 THR A N 1
ATOM 728 C CA . THR A 1 94 ? 16.035 5.530 -55.463 1.00 35.88 94 THR A CA 1
ATOM 729 C C . THR A 1 94 ? 17.215 6.497 -55.595 1.00 35.88 94 THR A C 1
ATOM 731 O O . THR A 1 94 ? 17.292 7.203 -56.597 1.00 35.88 94 THR A O 1
ATOM 734 N N . GLN A 1 95 ? 18.190 6.494 -54.677 1.00 37.50 95 GLN A N 1
ATOM 735 C CA . GLN A 1 95 ? 19.403 7.328 -54.800 1.00 37.50 95 GLN A CA 1
ATOM 736 C C . GLN A 1 95 ? 20.343 6.949 -55.965 1.00 37.50 95 GLN A C 1
ATOM 738 O O . GLN A 1 95 ? 21.317 7.660 -56.215 1.00 37.50 95 GLN A O 1
ATOM 743 N N . VAL A 1 96 ? 20.067 5.864 -56.697 1.00 37.78 96 VAL A N 1
ATOM 744 C CA . VAL A 1 96 ? 20.805 5.483 -57.916 1.00 37.78 96 VAL A CA 1
ATOM 745 C C . VAL A 1 96 ? 20.264 6.204 -59.168 1.00 37.78 96 VAL A C 1
ATOM 747 O O . VAL A 1 96 ? 20.922 6.209 -60.205 1.00 37.78 96 VAL A O 1
ATOM 750 N N . ALA A 1 97 ? 19.094 6.851 -59.089 1.00 31.73 97 ALA A N 1
ATOM 751 C CA . ALA A 1 97 ? 18.284 7.217 -60.254 1.00 31.73 97 ALA A CA 1
ATOM 752 C C . ALA A 1 97 ? 18.111 8.735 -60.507 1.00 31.73 97 ALA A C 1
ATOM 754 O O . ALA A 1 97 ? 17.047 9.150 -60.967 1.00 31.73 97 ALA A O 1
ATOM 755 N N . THR A 1 98 ? 19.087 9.608 -60.195 1.00 33.38 98 THR A N 1
ATOM 756 C CA . THR A 1 98 ? 18.904 11.064 -60.442 1.00 33.38 98 THR A CA 1
ATOM 757 C C . THR A 1 98 ? 20.184 11.869 -60.716 1.00 33.38 98 THR A C 1
ATOM 759 O O . THR A 1 98 ? 21.068 11.970 -59.867 1.00 33.38 98 THR A O 1
ATOM 762 N N . ALA A 1 99 ? 20.236 12.514 -61.888 1.00 31.20 99 ALA A N 1
ATOM 763 C CA . ALA A 1 99 ? 21.157 13.590 -62.282 1.00 31.20 99 ALA A CA 1
ATOM 764 C C . ALA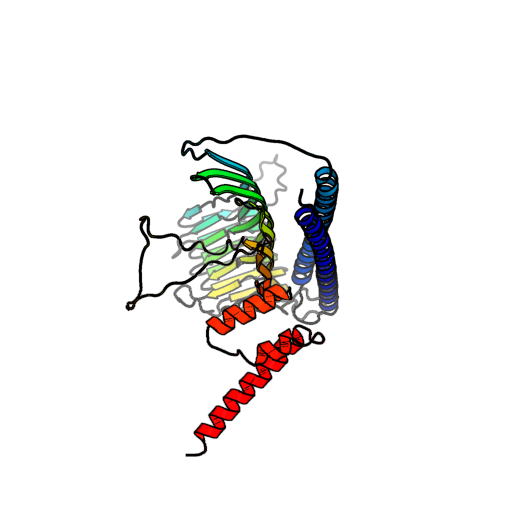 A 1 99 ? 20.425 14.543 -63.268 1.00 31.20 99 ALA A C 1
ATOM 766 O O . ALA A 1 99 ? 19.478 14.099 -63.911 1.00 31.20 99 ALA A O 1
ATOM 767 N N . THR A 1 100 ? 20.784 15.827 -63.455 1.00 26.28 100 THR A N 1
ATOM 768 C CA . THR A 1 100 ? 21.986 16.552 -62.961 1.00 26.28 100 THR A CA 1
ATOM 769 C C . THR A 1 100 ? 21.629 17.775 -62.063 1.00 26.28 100 THR A C 1
ATOM 771 O O . THR A 1 100 ? 21.018 17.505 -61.039 1.00 26.28 100 THR A O 1
ATOM 774 N N . ALA A 1 101 ? 21.932 19.078 -62.251 1.00 29.53 101 ALA A N 1
ATOM 775 C CA . ALA A 1 101 ? 22.625 19.870 -63.288 1.00 29.53 101 ALA A CA 1
ATOM 776 C C . ALA A 1 101 ? 23.295 21.165 -62.724 1.00 29.53 101 ALA A C 1
ATOM 778 O O . ALA A 1 101 ? 23.346 21.388 -61.519 1.00 29.53 101 ALA A O 1
ATOM 779 N N . SER A 1 102 ? 23.864 21.962 -63.634 1.00 33.41 102 SER A N 1
ATOM 780 C CA . SER A 1 102 ? 24.531 23.285 -63.555 1.00 33.41 102 SER A CA 1
ATOM 781 C C . SER A 1 102 ? 23.558 24.487 -63.398 1.00 33.41 102 SER A C 1
ATOM 783 O O . SER A 1 102 ? 22.366 24.292 -63.597 1.00 33.41 102 SER A O 1
ATOM 785 N N . SER A 1 103 ? 23.935 25.756 -63.122 1.00 29.14 103 SER A N 1
ATOM 786 C CA . SER A 1 103 ? 25.237 26.466 -62.943 1.00 29.14 103 SER A CA 1
ATOM 787 C C . SER A 1 103 ? 25.032 27.912 -62.436 1.00 29.14 103 SER A C 1
ATOM 789 O O . SER A 1 103 ? 23.987 28.492 -62.713 1.00 29.14 103 SER A O 1
ATOM 791 N N . GLY A 1 104 ? 26.092 28.553 -61.914 1.00 29.30 104 GLY A N 1
ATOM 792 C CA . GLY A 1 104 ? 26.299 30.012 -62.032 1.00 29.30 104 GLY A CA 1
ATOM 793 C C . GLY A 1 104 ? 26.375 30.786 -60.710 1.00 29.30 104 GLY A C 1
ATOM 794 O O . GLY A 1 104 ? 25.545 30.601 -59.830 1.00 29.30 104 GLY A O 1
ATOM 795 N N . THR A 1 105 ? 27.369 31.669 -60.577 1.00 31.25 105 THR A N 1
ATOM 796 C CA . THR A 1 105 ? 27.649 32.469 -59.366 1.00 31.25 105 THR A CA 1
ATOM 797 C C . THR A 1 105 ? 27.466 33.961 -59.649 1.00 31.25 105 THR A C 1
ATOM 799 O O . THR A 1 105 ? 27.832 34.387 -60.735 1.00 31.25 105 THR A O 1
ATOM 802 N N . TYR A 1 106 ? 27.005 34.753 -58.673 1.00 29.02 106 TYR A N 1
ATOM 803 C CA . TYR A 1 106 ? 27.611 36.031 -58.235 1.00 29.02 106 TYR A CA 1
ATOM 804 C C . TYR A 1 106 ? 26.981 36.460 -56.891 1.00 29.02 106 TYR A C 1
ATOM 806 O O . TYR A 1 106 ? 25.950 35.920 -56.497 1.00 29.02 106 TYR A O 1
ATOM 814 N N . GLY A 1 107 ? 27.659 37.318 -56.117 1.00 37.31 107 GLY A N 1
ATOM 815 C CA . GLY A 1 107 ? 27.503 37.340 -54.654 1.00 37.31 107 GLY A CA 1
ATOM 816 C C . GLY A 1 107 ? 26.906 38.603 -54.027 1.00 37.31 107 GLY A C 1
ATOM 817 O O . GLY A 1 107 ? 27.344 39.715 -54.307 1.00 37.31 107 GLY A O 1
ATOM 818 N N . PHE A 1 108 ? 26.015 38.379 -53.061 1.00 30.11 108 PHE A N 1
ATOM 819 C CA . PHE A 1 108 ? 25.684 39.269 -51.943 1.00 30.11 108 PHE A CA 1
ATOM 820 C C . PHE A 1 108 ? 25.742 38.432 -50.653 1.00 30.11 108 PHE A C 1
ATOM 822 O O . PHE A 1 108 ? 25.502 37.225 -50.707 1.00 30.11 108 PHE A O 1
ATOM 829 N N . ASN A 1 109 ? 26.046 39.031 -49.496 1.00 37.44 109 ASN A N 1
ATOM 830 C CA . ASN A 1 109 ? 25.962 38.302 -48.226 1.00 37.44 109 ASN A CA 1
ATOM 831 C C . ASN A 1 109 ? 24.508 38.293 -47.732 1.00 37.44 109 ASN A C 1
ATOM 833 O O . ASN A 1 109 ? 24.036 39.275 -47.162 1.00 37.44 109 ASN A O 1
ATOM 837 N N . ALA A 1 110 ? 23.822 37.178 -47.965 1.00 38.88 110 ALA A N 1
ATOM 838 C CA . ALA A 1 110 ? 22.532 36.864 -47.374 1.00 38.88 110 ALA A CA 1
ATOM 839 C C . ALA A 1 110 ? 22.615 35.478 -46.722 1.00 38.88 110 ALA A C 1
ATOM 841 O O . ALA A 1 110 ? 22.993 34.499 -47.369 1.00 38.88 110 ALA A O 1
ATOM 842 N N . GLY A 1 111 ? 22.263 35.404 -45.439 1.00 43.94 111 GLY A N 1
ATOM 843 C CA . GLY A 1 111 ? 21.974 34.142 -44.768 1.00 43.94 111 GLY A CA 1
ATOM 844 C C . GLY A 1 111 ? 20.491 33.825 -44.911 1.00 43.94 111 GLY A C 1
ATOM 845 O O . GLY A 1 111 ? 19.659 34.688 -44.636 1.00 43.94 111 GLY A O 1
ATOM 846 N N . ILE A 1 112 ? 20.160 32.604 -45.325 1.00 46.72 112 ILE A N 1
ATOM 847 C CA . ILE A 1 112 ? 18.791 32.083 -45.260 1.00 46.72 112 ILE A CA 1
ATOM 848 C C . ILE A 1 112 ? 18.786 30.980 -44.211 1.00 46.72 112 ILE A C 1
ATOM 850 O O . ILE A 1 112 ? 19.472 29.968 -44.364 1.00 46.72 112 ILE A O 1
ATOM 854 N N . GLU A 1 113 ? 18.013 31.184 -43.151 1.00 43.75 113 GLU A N 1
ATOM 855 C CA . GLU A 1 113 ? 17.730 30.169 -42.145 1.00 43.75 113 GLU A CA 1
ATOM 856 C C . GLU A 1 113 ? 16.260 29.760 -42.237 1.00 43.75 113 GLU A C 1
ATOM 858 O O . GLU A 1 113 ? 15.358 30.597 -42.260 1.00 43.75 113 GLU A O 1
ATOM 863 N N . LEU A 1 114 ? 16.043 28.453 -42.332 1.00 41.06 114 LEU A N 1
ATOM 864 C CA . LEU A 1 114 ? 14.750 27.796 -42.305 1.00 41.06 114 LEU A CA 1
ATOM 865 C C . LEU A 1 114 ? 14.773 26.826 -41.127 1.00 41.06 114 LEU A C 1
ATOM 867 O O . LEU A 1 114 ? 15.375 25.759 -41.224 1.00 41.06 114 LEU A O 1
ATOM 871 N N . ASP A 1 115 ? 14.130 27.201 -40.027 1.00 50.16 115 ASP A N 1
ATOM 872 C CA . ASP A 1 115 ? 13.892 26.306 -38.898 1.00 50.16 115 ASP A CA 1
ATOM 873 C C . ASP A 1 115 ? 12.416 25.901 -38.882 1.00 50.16 115 ASP A C 1
ATOM 875 O O . ASP A 1 115 ? 11.519 26.748 -38.900 1.00 50.16 115 ASP A O 1
ATOM 879 N N . ILE A 1 116 ? 12.166 24.595 -38.914 1.00 59.56 116 ILE A N 1
ATOM 880 C CA . ILE A 1 116 ? 10.834 23.998 -38.860 1.00 59.56 116 ILE A CA 1
ATOM 881 C C . ILE A 1 116 ? 10.812 23.051 -37.668 1.00 59.56 116 ILE A C 1
ATOM 883 O O . ILE A 1 116 ? 11.214 21.890 -37.766 1.00 59.56 116 ILE A O 1
ATOM 887 N N . ASP A 1 117 ? 10.306 23.544 -36.544 1.00 68.44 117 ASP A N 1
ATOM 888 C CA . ASP A 1 117 ? 10.016 22.722 -35.379 1.00 68.44 117 ASP A CA 1
ATOM 889 C C . ASP A 1 117 ? 8.541 22.296 -35.374 1.00 68.44 117 ASP A C 1
ATOM 891 O O . ASP A 1 117 ? 7.634 23.117 -35.525 1.00 68.44 117 ASP A O 1
ATOM 895 N N . THR A 1 118 ? 8.291 20.995 -35.218 1.00 64.75 118 THR A N 1
ATOM 896 C CA . THR A 1 118 ? 6.944 20.445 -35.050 1.00 64.75 118 THR A CA 1
ATOM 897 C C . THR A 1 118 ? 6.878 19.587 -33.793 1.00 64.75 118 THR A C 1
ATOM 899 O O . THR A 1 118 ? 7.404 18.472 -33.736 1.00 64.75 118 THR A O 1
ATOM 902 N N . LEU A 1 119 ? 6.184 20.105 -32.781 1.00 83.62 119 LEU A N 1
ATOM 903 C CA . LEU A 1 119 ? 5.941 19.440 -31.508 1.00 83.62 119 LEU A CA 1
ATOM 904 C C . LEU A 1 119 ? 4.464 19.055 -31.392 1.00 83.62 119 LEU A C 1
ATOM 906 O O . LEU A 1 119 ? 3.619 19.895 -31.088 1.00 83.62 119 LEU A O 1
ATOM 910 N N . GLU A 1 120 ? 4.148 17.775 -31.584 1.00 84.12 120 GLU A N 1
ATOM 911 C CA . GLU A 1 120 ? 2.837 17.248 -31.209 1.00 84.12 120 GLU A CA 1
ATOM 912 C C . GLU A 1 120 ? 2.905 16.721 -29.773 1.00 84.12 120 GLU A C 1
ATOM 914 O O . GLU A 1 120 ? 3.693 15.821 -29.474 1.00 84.12 120 GLU A O 1
ATOM 919 N N . LYS A 1 121 ? 2.088 17.274 -28.871 1.00 88.12 121 LYS A N 1
ATOM 920 C CA . LYS A 1 121 ? 2.004 16.830 -27.476 1.00 88.12 121 LYS A CA 1
ATOM 921 C C . LYS A 1 121 ? 0.554 16.597 -27.072 1.00 88.12 121 LYS A C 1
ATOM 923 O O . LYS A 1 121 ? -0.211 17.541 -26.901 1.00 88.12 121 LYS A O 1
ATOM 928 N N . GLN A 1 122 ? 0.212 15.335 -26.850 1.00 88.38 122 GLN A N 1
ATOM 929 C CA . GLN A 1 122 ? -1.071 14.907 -26.305 1.00 88.38 122 GLN A CA 1
ATOM 930 C C . GLN A 1 122 ? -0.893 14.627 -24.805 1.00 88.38 122 GLN A C 1
ATOM 932 O O . GLN A 1 122 ? 0.061 13.951 -24.407 1.00 88.38 122 GLN A O 1
ATOM 937 N N . LEU A 1 123 ? -1.777 15.168 -23.961 1.00 90.56 123 LEU A N 1
ATOM 938 C CA . LEU A 1 123 ? -1.723 15.018 -22.503 1.00 90.56 123 LEU A CA 1
ATOM 939 C C . LEU A 1 123 ? -3.122 14.734 -21.949 1.00 90.56 123 LEU A C 1
ATOM 941 O O . LEU A 1 123 ? -3.933 15.644 -21.793 1.00 90.56 123 LEU A O 1
ATOM 945 N N . ASN A 1 124 ? -3.369 13.477 -21.594 1.00 90.06 124 ASN A N 1
ATOM 946 C CA . ASN A 1 124 ? -4.586 13.045 -20.922 1.00 90.06 124 ASN A CA 1
ATOM 947 C C . ASN A 1 124 ? -4.299 12.959 -19.420 1.00 90.06 124 ASN A C 1
ATOM 949 O O . ASN A 1 124 ? -3.538 12.098 -18.980 1.00 90.06 124 ASN A O 1
ATOM 953 N N . SER A 1 125 ? -4.900 13.842 -18.623 1.00 92.50 125 SER A N 1
ATOM 954 C CA . SER A 1 125 ? -4.769 13.824 -17.163 1.00 92.50 125 SER A CA 1
ATOM 955 C C . SER A 1 125 ? -6.142 13.713 -16.515 1.00 92.50 125 SER A C 1
ATOM 957 O O . SER A 1 125 ? -7.009 14.551 -16.749 1.00 92.50 125 SER A O 1
ATOM 959 N N . GLN A 1 126 ? -6.336 12.677 -15.704 1.00 94.75 126 GLN A N 1
ATOM 960 C CA . GLN A 1 126 ? -7.538 12.460 -14.901 1.00 94.75 126 GLN A CA 1
ATOM 961 C C . GLN A 1 126 ? -7.129 12.354 -13.434 1.00 94.75 126 GLN A C 1
ATOM 963 O O . GLN A 1 126 ? -6.236 11.575 -13.092 1.00 94.75 126 GLN A O 1
ATOM 968 N N . GLN A 1 127 ? -7.767 13.144 -12.570 1.00 93.69 127 GLN A N 1
ATOM 969 C CA . GLN A 1 127 ? -7.500 13.147 -11.135 1.00 93.69 127 GLN A CA 1
ATOM 970 C C . GLN A 1 127 ? -8.804 13.137 -10.344 1.00 93.69 127 GLN A C 1
ATOM 972 O O . GLN A 1 127 ? -9.662 13.991 -10.559 1.00 93.69 127 GLN A O 1
ATOM 977 N N . THR A 1 128 ? -8.903 12.221 -9.386 1.00 94.69 128 THR A N 1
ATOM 978 C CA . THR A 1 128 ? -9.920 12.249 -8.332 1.00 94.69 128 THR A CA 1
ATOM 979 C C . THR A 1 128 ? -9.230 12.635 -7.034 1.00 94.69 128 THR A C 1
ATOM 981 O O . THR A 1 128 ? -8.221 12.029 -6.673 1.00 94.69 128 THR A O 1
ATOM 984 N N . LYS A 1 129 ? -9.767 13.630 -6.325 1.00 93.75 129 LYS A N 1
ATOM 985 C CA . LYS A 1 129 ? -9.318 14.007 -4.981 1.00 93.75 129 LYS A CA 1
ATOM 986 C C . LYS A 1 129 ? -10.478 13.918 -4.007 1.00 93.75 129 LYS A C 1
ATOM 988 O O . LYS A 1 129 ? -11.566 14.419 -4.281 1.00 93.75 129 LYS A O 1
ATOM 993 N N . SER A 1 130 ? -10.208 13.308 -2.870 1.00 92.38 130 SER A N 1
ATOM 994 C CA . SER A 1 130 ? -11.096 13.214 -1.727 1.00 92.38 130 SER A CA 1
ATOM 995 C C . SER A 1 130 ? -11.057 14.527 -0.954 1.00 92.38 130 SER A C 1
ATOM 997 O O . SER A 1 130 ? -9.985 15.089 -0.733 1.00 92.38 130 SER A O 1
ATOM 999 N N . ILE A 1 131 ? -12.214 15.003 -0.501 1.00 94.69 131 ILE A N 1
ATOM 1000 C CA . ILE A 1 131 ? -12.304 16.124 0.437 1.00 94.69 131 ILE A CA 1
ATOM 1001 C C . ILE A 1 131 ? -12.801 15.543 1.758 1.00 94.69 131 ILE A C 1
ATOM 1003 O O . ILE A 1 131 ? -13.888 14.968 1.815 1.00 94.69 131 ILE A O 1
ATOM 1007 N N . ALA A 1 132 ? -11.979 15.638 2.801 1.00 93.44 132 ALA A N 1
ATOM 1008 C CA . ALA A 1 132 ? -12.329 15.139 4.123 1.00 93.44 132 ALA A CA 1
ATOM 1009 C C . ALA A 1 132 ? -13.468 15.972 4.724 1.00 93.44 132 ALA A C 1
ATOM 1011 O O . ALA A 1 132 ? -13.437 17.202 4.685 1.00 93.44 132 ALA A O 1
ATOM 1012 N N . SER A 1 133 ? -14.449 15.309 5.336 1.00 96.00 133 SER A N 1
ATOM 1013 C CA . SER A 1 133 ? -15.387 15.989 6.232 1.00 96.00 133 SER A CA 1
ATOM 1014 C C . SER A 1 133 ? -14.712 16.204 7.586 1.00 96.00 133 SER A C 1
ATOM 1016 O O . SER A 1 133 ? -14.138 15.265 8.134 1.00 96.00 133 SER A O 1
ATOM 1018 N N . HIS A 1 134 ? -14.773 17.422 8.123 1.00 97.31 134 HIS A N 1
ATOM 1019 C CA . HIS A 1 134 ? -14.241 17.768 9.443 1.00 97.31 134 HIS A CA 1
ATOM 1020 C C . HIS A 1 134 ? -15.406 18.011 10.407 1.00 97.31 134 HIS A C 1
ATOM 1022 O O . HIS A 1 134 ? -16.138 18.988 10.260 1.00 97.31 134 HIS A O 1
ATOM 1028 N N . LEU A 1 135 ? -15.578 17.124 11.387 1.00 97.19 135 LEU A N 1
ATOM 1029 C CA . LEU A 1 135 ? -16.553 17.256 12.467 1.00 97.19 135 LEU A CA 1
ATOM 1030 C C . LEU A 1 135 ? -15.804 17.528 13.771 1.00 97.19 135 LEU A C 1
ATOM 1032 O O . LEU A 1 135 ? -15.161 16.630 14.310 1.00 97.19 135 LEU A O 1
ATOM 1036 N N . VAL A 1 136 ? -15.898 18.761 14.269 1.00 97.94 136 VAL A N 1
ATOM 1037 C CA . VAL A 1 136 ? -15.268 19.200 15.521 1.00 97.94 136 VAL A CA 1
ATOM 1038 C C . VAL A 1 136 ? -16.357 19.549 16.535 1.00 97.94 136 VAL A C 1
ATOM 1040 O O . VAL A 1 136 ? -17.273 20.304 16.213 1.00 97.94 136 VAL A O 1
ATOM 1043 N N . ALA A 1 137 ? -16.281 18.996 17.745 1.00 97.81 137 ALA A N 1
ATOM 1044 C CA . ALA A 1 137 ? -17.240 19.243 18.825 1.00 97.81 137 ALA A CA 1
ATOM 1045 C C . ALA A 1 137 ? -16.610 18.982 20.205 1.00 97.81 137 ALA A C 1
ATOM 1047 O O . ALA A 1 137 ? -15.522 18.426 20.302 1.00 97.81 137 ALA A O 1
ATOM 1048 N N . ASN A 1 138 ? -17.316 19.298 21.296 1.00 97.88 138 ASN A N 1
ATOM 1049 C CA . ASN A 1 138 ? -16.894 18.835 22.628 1.00 97.88 138 ASN A CA 1
ATOM 1050 C C . ASN A 1 138 ? -17.076 17.314 22.762 1.00 97.88 138 ASN A C 1
ATOM 1052 O O . ASN A 1 138 ? -16.196 16.627 23.268 1.00 97.88 138 ASN A O 1
ATOM 1056 N N . ASN A 1 139 ? -18.200 16.786 22.268 1.00 97.75 139 ASN A N 1
ATOM 1057 C CA . ASN A 1 139 ? -18.522 15.360 22.231 1.00 97.75 139 ASN A CA 1
ATOM 1058 C C . ASN A 1 139 ? -19.190 15.022 20.891 1.00 97.75 139 ASN A C 1
ATOM 1060 O O . ASN A 1 139 ? -20.014 15.797 20.405 1.00 97.75 139 ASN A O 1
ATOM 1064 N N . ILE A 1 140 ? -18.884 13.856 20.324 1.00 98.31 140 ILE A N 1
ATOM 1065 C CA . ILE A 1 140 ? -19.470 13.340 19.081 1.00 98.31 140 ILE A CA 1
ATOM 1066 C C . ILE A 1 140 ? -20.211 12.041 19.409 1.00 98.31 140 ILE A C 1
ATOM 1068 O O . ILE A 1 140 ? -19.630 11.118 19.973 1.00 98.31 140 ILE A O 1
ATOM 1072 N N . ASN A 1 141 ? -21.492 11.955 19.049 1.00 96.12 141 ASN A N 1
ATOM 1073 C CA . ASN A 1 141 ? -22.320 10.767 19.264 1.00 96.12 141 ASN A CA 1
ATOM 1074 C C . ASN A 1 141 ? -22.968 10.348 17.939 1.00 96.12 141 ASN A C 1
ATOM 1076 O O . ASN A 1 141 ? -23.798 11.079 17.402 1.00 96.12 141 ASN A O 1
ATOM 1080 N N . ILE A 1 142 ? -22.608 9.173 17.421 1.00 94.56 142 ILE A N 1
ATOM 1081 C CA . ILE A 1 142 ? -23.157 8.604 16.183 1.00 94.56 142 ILE A CA 1
ATOM 1082 C C . ILE A 1 142 ? -23.884 7.309 16.543 1.00 94.56 142 ILE A C 1
ATOM 1084 O O . ILE A 1 142 ? -23.249 6.302 16.848 1.00 94.56 142 ILE A O 1
ATOM 1088 N N . ASN A 1 143 ? -25.217 7.325 16.531 1.00 90.06 143 ASN A N 1
ATOM 1089 C CA . ASN A 1 143 ? -26.032 6.173 16.922 1.00 90.06 143 ASN A CA 1
ATOM 1090 C C . ASN A 1 143 ? -26.892 5.665 15.758 1.00 90.06 143 ASN A C 1
ATOM 1092 O O . ASN A 1 143 ? -28.068 6.006 15.646 1.00 90.06 143 ASN A O 1
ATOM 1096 N N . ALA A 1 144 ? -26.306 4.817 14.912 1.00 86.06 144 ALA A N 1
ATOM 1097 C CA . ALA A 1 144 ? -27.052 4.077 13.899 1.00 86.06 144 ALA A CA 1
ATOM 1098 C C . ALA A 1 144 ? -27.914 2.968 14.524 1.00 86.06 144 ALA A C 1
ATOM 1100 O O . ALA A 1 144 ? -28.945 2.620 13.959 1.00 86.06 144 ALA A O 1
ATOM 1101 N N . ASN A 1 145 ? -27.541 2.431 15.697 1.00 70.12 145 ASN A N 1
ATOM 1102 C CA . ASN A 1 145 ? -28.302 1.368 16.365 1.00 70.12 145 ASN A CA 1
ATOM 1103 C C . ASN A 1 145 ? -29.503 1.858 17.200 1.00 70.12 145 ASN A C 1
ATOM 1105 O O . ASN A 1 145 ? -30.124 1.063 17.906 1.00 70.12 145 ASN A O 1
ATOM 1109 N N . ALA A 1 146 ? -29.883 3.135 17.103 1.00 61.00 146 ALA A N 1
ATOM 1110 C CA . ALA A 1 146 ? -31.085 3.647 17.751 1.00 61.00 146 ALA A CA 1
ATOM 1111 C C . ALA A 1 146 ? -32.304 2.762 17.424 1.00 61.00 146 ALA A C 1
ATOM 1113 O O . ALA A 1 146 ? -32.455 2.248 16.305 1.00 61.00 146 ALA A O 1
ATOM 1114 N N . ASN A 1 147 ? -33.165 2.541 18.418 1.00 55.81 147 ASN A N 1
ATOM 1115 C CA . ASN A 1 147 ? -34.387 1.776 18.218 1.00 55.81 147 ASN A CA 1
ATOM 1116 C C . ASN A 1 147 ? -35.442 2.715 17.626 1.00 55.81 147 ASN A C 1
ATOM 1118 O O . ASN A 1 147 ? -36.193 3.354 18.359 1.00 55.81 147 ASN A O 1
ATOM 1122 N N . ALA A 1 148 ? -35.420 2.872 16.300 1.00 53.22 148 ALA A N 1
ATOM 1123 C CA . ALA A 1 148 ? -36.392 3.686 15.585 1.00 53.22 148 ALA A CA 1
ATOM 1124 C C . ALA A 1 148 ? -37.801 3.163 15.890 1.00 53.22 148 ALA A C 1
ATOM 1126 O O . ALA A 1 148 ? -38.122 2.022 15.557 1.00 53.22 148 ALA A O 1
ATOM 1127 N N . THR A 1 149 ? -38.621 3.985 16.545 1.00 50.06 149 THR A N 1
ATOM 1128 C CA . THR A 1 149 ? -39.993 3.639 16.920 1.00 50.06 149 THR A CA 1
ATOM 1129 C C . THR A 1 149 ? -40.771 3.320 15.648 1.00 50.06 149 THR A C 1
ATOM 1131 O O . THR A 1 149 ? -41.038 4.211 14.841 1.00 50.06 149 THR A O 1
ATOM 1134 N N . ALA A 1 150 ? -41.059 2.038 15.425 1.00 50.84 150 ALA A N 1
ATOM 1135 C CA . ALA A 1 150 ? -41.544 1.561 14.140 1.00 50.84 150 ALA A CA 1
ATOM 1136 C C . ALA A 1 150 ? -42.968 2.065 13.869 1.00 50.84 150 ALA A C 1
ATOM 1138 O O . ALA A 1 150 ? -43.950 1.485 14.330 1.00 50.84 150 ALA A O 1
ATOM 1139 N N . ASN A 1 151 ? -43.083 3.135 13.080 1.00 55.12 151 ASN A N 1
ATOM 1140 C CA . ASN A 1 151 ? -44.326 3.437 12.386 1.00 55.12 151 ASN A CA 1
ATOM 1141 C C . ASN A 1 151 ? -44.617 2.254 11.446 1.00 55.12 151 ASN A C 1
ATOM 1143 O O . ASN A 1 151 ? -43.765 1.890 10.637 1.00 55.12 151 ASN A O 1
ATOM 1147 N N . ALA A 1 152 ? -45.785 1.626 11.589 1.00 52.25 152 ALA A N 1
ATOM 1148 C CA . ALA A 1 152 ? -46.045 0.240 11.179 1.00 52.25 152 ALA A CA 1
ATOM 1149 C C . ALA A 1 152 ? -46.161 -0.003 9.654 1.00 52.25 152 ALA A C 1
ATOM 1151 O O . ALA A 1 152 ? -46.771 -0.979 9.228 1.00 52.25 152 ALA A O 1
ATOM 1152 N N . ASN A 1 153 ? -45.595 0.881 8.828 1.00 56.62 153 ASN A N 1
ATOM 1153 C CA . ASN A 1 153 ? -45.673 0.848 7.367 1.00 56.62 153 ASN A CA 1
ATOM 1154 C C . ASN A 1 153 ? -44.313 1.096 6.673 1.00 56.62 153 ASN A C 1
ATOM 1156 O O . ASN A 1 153 ? -44.262 1.529 5.524 1.00 56.62 153 ASN A O 1
ATOM 1160 N N . THR A 1 154 ? -43.190 0.846 7.355 1.00 53.47 154 THR A N 1
ATOM 1161 C CA . THR A 1 154 ? -41.860 0.812 6.725 1.00 53.47 154 THR A CA 1
ATOM 1162 C C . THR A 1 154 ? -41.203 -0.555 6.917 1.00 53.47 154 THR A C 1
ATOM 1164 O O . THR A 1 154 ? -40.979 -1.021 8.032 1.00 53.47 154 THR A O 1
ATOM 1167 N N . ASN A 1 155 ? -40.874 -1.218 5.804 1.00 45.50 155 ASN A N 1
ATOM 1168 C CA . ASN A 1 155 ? -40.194 -2.516 5.794 1.00 45.50 155 ASN A CA 1
ATOM 1169 C C . ASN A 1 155 ? -38.686 -2.332 6.059 1.00 45.50 155 ASN A C 1
ATOM 1171 O O . ASN A 1 155 ? -37.859 -2.387 5.147 1.00 45.50 155 ASN A O 1
ATOM 1175 N N . VAL A 1 156 ? -38.332 -2.030 7.311 1.00 49.41 156 VAL A N 1
ATOM 1176 C CA . VAL A 1 156 ? -36.962 -1.679 7.720 1.00 49.41 156 VAL A CA 1
ATOM 1177 C C . VAL A 1 156 ? -36.166 -2.923 8.126 1.00 49.41 156 VAL A C 1
ATOM 1179 O O . VAL A 1 156 ? -35.722 -3.054 9.263 1.00 49.41 156 VAL A O 1
ATOM 1182 N N . ASN A 1 157 ? -35.884 -3.807 7.164 1.00 47.78 157 ASN A N 1
ATOM 1183 C CA . ASN A 1 157 ? -34.729 -4.712 7.270 1.00 47.78 157 ASN A CA 1
ATOM 1184 C C . ASN A 1 157 ? -33.434 -3.972 6.862 1.00 47.78 157 ASN A C 1
ATOM 1186 O O . ASN A 1 157 ? -32.684 -4.404 5.987 1.00 47.78 157 ASN A O 1
ATOM 1190 N N . ALA A 1 158 ? -33.222 -2.784 7.436 1.00 57.00 158 ALA A N 1
ATOM 1191 C CA . ALA A 1 158 ? -32.072 -1.944 7.135 1.00 57.00 158 ALA A CA 1
ATOM 1192 C C . ALA A 1 158 ? -30.893 -2.343 8.027 1.00 57.00 158 ALA A C 1
ATOM 1194 O O . ALA A 1 158 ? -30.935 -2.164 9.245 1.00 57.00 158 ALA A O 1
ATOM 1195 N N . ASN A 1 159 ? -29.825 -2.844 7.405 1.00 62.88 159 ASN A N 1
ATOM 1196 C CA . ASN A 1 159 ? -28.536 -3.056 8.058 1.00 62.88 159 ASN A CA 1
ATOM 1197 C C . ASN A 1 159 ? -28.058 -1.730 8.678 1.00 62.88 159 ASN A C 1
ATOM 1199 O O . ASN A 1 159 ? -27.760 -0.780 7.950 1.00 62.88 159 ASN A O 1
ATOM 1203 N N . LYS A 1 160 ? -27.979 -1.655 10.012 1.00 85.88 160 LYS A N 1
ATOM 1204 C CA . LYS A 1 160 ? -27.685 -0.412 10.747 1.00 85.88 160 LYS A CA 1
ATOM 1205 C C . LYS A 1 160 ? -26.180 -0.107 10.757 1.00 85.88 160 LYS A C 1
ATOM 1207 O O . LYS A 1 160 ? -25.535 -0.101 11.808 1.00 85.88 160 LYS A O 1
ATOM 1212 N N . THR A 1 161 ? -25.600 0.080 9.574 1.00 90.94 161 THR A N 1
ATOM 1213 C CA . THR A 1 161 ? -24.162 0.318 9.387 1.00 90.94 161 THR A CA 1
ATOM 1214 C C . THR A 1 161 ? -23.801 1.795 9.545 1.00 90.94 161 THR A C 1
ATOM 1216 O O . THR A 1 161 ? -24.316 2.637 8.813 1.00 90.94 161 THR A O 1
ATOM 1219 N N . THR A 1 162 ? -22.841 2.105 10.418 1.00 94.94 162 THR A N 1
ATOM 1220 C CA . THR A 1 162 ? -22.128 3.394 10.398 1.00 94.94 162 THR A CA 1
ATOM 1221 C C . THR A 1 162 ? -20.911 3.268 9.486 1.00 94.94 162 THR A C 1
ATOM 1223 O O . THR A 1 162 ? -20.125 2.338 9.647 1.00 94.94 162 THR A O 1
ATOM 1226 N N . THR A 1 163 ? -20.720 4.198 8.547 1.00 96.38 163 THR A N 1
ATOM 1227 C CA . THR A 1 163 ? -19.525 4.244 7.687 1.00 96.38 163 THR A CA 1
ATOM 1228 C C . THR A 1 163 ? -18.904 5.639 7.701 1.00 96.38 163 THR A C 1
ATOM 1230 O O . THR A 1 163 ? -19.590 6.625 7.450 1.00 96.38 163 THR A O 1
ATOM 1233 N N . ILE A 1 164 ? -17.603 5.708 7.979 1.00 97.44 164 ILE A N 1
ATOM 1234 C CA . ILE A 1 164 ? -16.774 6.919 7.984 1.00 97.44 164 ILE A CA 1
ATOM 1235 C C . ILE A 1 164 ? -15.661 6.702 6.955 1.00 97.44 164 ILE A C 1
ATOM 1237 O O . ILE A 1 164 ? -14.972 5.687 7.021 1.00 97.44 164 ILE A O 1
ATOM 1241 N N . VAL A 1 165 ? -15.476 7.628 6.008 1.00 97.62 165 VAL A N 1
ATOM 1242 C CA . VAL A 1 165 ? -14.481 7.496 4.925 1.00 97.62 165 VAL A CA 1
ATOM 1243 C C . VAL A 1 165 ? -13.607 8.746 4.860 1.00 97.62 165 VAL A C 1
ATOM 1245 O O . VAL A 1 165 ? -14.123 9.838 4.625 1.00 97.62 165 VAL A O 1
ATOM 1248 N N . GLY A 1 166 ? -12.301 8.597 5.107 1.00 94.50 166 GLY A N 1
ATOM 1249 C CA . GLY A 1 166 ? -11.278 9.654 5.041 1.00 94.50 166 GLY A CA 1
ATOM 1250 C C . GLY A 1 166 ? -11.645 10.959 5.747 1.00 94.50 166 GLY A C 1
ATOM 1251 O O . GLY A 1 166 ? -11.261 12.030 5.289 1.00 94.50 166 GLY A O 1
ATOM 1252 N N . SER A 1 167 ? -12.465 10.875 6.794 1.00 97.62 167 SER A N 1
ATOM 1253 C CA . SER A 1 167 ? -13.037 12.021 7.498 1.00 97.62 167 SER A CA 1
ATOM 1254 C C . SER A 1 167 ? -12.380 12.193 8.863 1.00 97.62 167 SER A C 1
ATOM 1256 O O . SER A 1 167 ? -11.882 11.230 9.446 1.00 97.62 167 SER A O 1
ATOM 1258 N N . ASN A 1 168 ? -12.398 13.424 9.363 1.00 97.62 168 ASN A N 1
ATOM 1259 C CA . ASN A 1 168 ? -11.757 13.840 10.601 1.00 97.62 168 ASN A CA 1
ATOM 1260 C C . ASN A 1 168 ? -12.833 14.133 11.652 1.00 97.62 168 ASN A C 1
ATOM 1262 O O . ASN A 1 168 ? -13.594 15.090 11.513 1.00 97.62 168 ASN A O 1
ATOM 1266 N N . LEU A 1 169 ? -12.912 13.297 12.684 1.00 98.25 169 LEU A N 1
ATOM 1267 C CA . LEU A 1 169 ? -13.791 13.456 13.840 1.00 98.25 169 LEU A CA 1
ATOM 1268 C C . LEU A 1 169 ? -12.931 13.852 15.041 1.00 98.25 169 LEU A C 1
ATOM 1270 O O . LEU A 1 169 ? -12.101 13.064 15.492 1.00 98.25 169 LEU A O 1
ATOM 1274 N N . GLN A 1 170 ? -13.143 15.054 15.565 1.00 98.38 170 GLN A N 1
ATOM 1275 C CA . GLN A 1 170 ? -12.390 15.601 16.686 1.00 98.38 170 GLN A CA 1
ATOM 1276 C C . GLN A 1 170 ? -13.346 16.001 17.815 1.00 98.38 170 GLN A C 1
ATOM 1278 O O . GLN A 1 170 ? -14.068 16.994 17.717 1.00 98.38 170 GLN A O 1
ATOM 1283 N N . ALA A 1 171 ? -13.352 15.216 18.891 1.00 98.31 171 ALA A N 1
ATOM 1284 C CA . ALA A 1 171 ? -13.905 15.643 20.170 1.00 98.31 171 ALA A CA 1
ATOM 1285 C C . ALA A 1 171 ? -12.851 16.448 20.959 1.00 98.31 171 ALA A C 1
ATOM 1287 O O . ALA A 1 171 ? -11.679 16.497 20.574 1.00 98.31 171 ALA A O 1
ATOM 1288 N N . ASN A 1 172 ? -13.235 17.054 22.087 1.00 97.12 172 ASN A N 1
ATOM 1289 C CA . ASN A 1 172 ? -12.256 17.643 23.003 1.00 97.12 172 ASN A CA 1
ATOM 1290 C C . ASN A 1 172 ? -11.282 16.554 23.523 1.00 97.12 172 ASN A C 1
ATOM 1292 O O . ASN A 1 172 ? -11.692 15.428 23.808 1.00 97.12 172 ASN A O 1
ATOM 1296 N N . THR A 1 173 ? -9.994 16.888 23.630 1.00 94.44 173 THR A N 1
ATOM 1297 C CA . THR A 1 173 ? -8.894 15.964 23.976 1.00 94.44 173 THR A CA 1
ATOM 1298 C C . THR A 1 173 ? -8.645 15.791 25.471 1.00 94.44 173 THR A C 1
ATOM 1300 O O . THR A 1 173 ? -7.850 14.939 25.853 1.00 94.44 173 THR A O 1
ATOM 1303 N N . ASP A 1 174 ? -9.327 16.557 26.318 1.00 94.38 174 ASP A N 1
ATOM 1304 C CA . ASP A 1 174 ? -9.086 16.611 27.763 1.00 94.38 174 ASP A CA 1
ATOM 1305 C C . ASP A 1 174 ? -10.193 15.859 28.523 1.00 94.38 174 ASP A C 1
ATOM 1307 O O . ASP A 1 174 ? -9.928 15.091 29.446 1.00 94.38 174 ASP A O 1
ATOM 1311 N N . ASN A 1 175 ? -11.447 16.040 28.092 1.00 95.44 175 ASN A N 1
ATOM 1312 C CA . ASN A 1 175 ? -12.654 15.418 28.644 1.00 95.44 175 ASN A CA 1
ATOM 1313 C C . ASN A 1 175 ? -13.680 14.942 27.589 1.00 95.44 175 ASN A C 1
ATOM 1315 O O . ASN A 1 175 ? -14.647 14.265 27.943 1.00 95.44 175 ASN A O 1
ATOM 1319 N N . GLY A 1 176 ? -13.493 15.272 26.308 1.00 97.00 176 GLY A N 1
ATOM 1320 C CA . GLY A 1 176 ? -14.444 14.959 25.239 1.00 97.00 176 GLY A CA 1
ATOM 1321 C C . GLY A 1 176 ? -14.447 13.496 24.791 1.00 97.00 176 GLY A C 1
ATOM 1322 O O . GLY A 1 176 ? -13.444 12.786 24.888 1.00 97.00 176 GLY A O 1
ATOM 1323 N N . GLN A 1 177 ? -15.579 13.036 24.252 1.00 97.31 177 GLN A N 1
ATOM 1324 C CA . GLN A 1 177 ? -15.742 11.654 23.784 1.00 97.31 177 GLN A CA 1
ATOM 1325 C C . GLN A 1 177 ? -16.235 11.536 22.334 1.00 97.31 177 GLN A C 1
ATOM 1327 O O . GLN A 1 177 ? -17.048 12.342 21.876 1.00 97.31 177 GLN A O 1
ATOM 1332 N N . ILE A 1 178 ? -15.793 10.486 21.637 1.00 98.62 178 ILE A N 1
ATOM 1333 C CA . ILE A 1 178 ? -16.409 9.984 20.399 1.00 98.62 178 ILE A CA 1
ATOM 1334 C C . ILE A 1 178 ? -17.099 8.658 20.727 1.00 98.62 178 ILE A C 1
ATOM 1336 O O . ILE A 1 178 ? -16.427 7.657 20.964 1.00 98.62 178 ILE A O 1
ATOM 1340 N N . ASN A 1 179 ? -18.430 8.638 20.705 1.00 98.00 179 ASN A N 1
ATOM 1341 C CA . ASN A 1 179 ? -19.236 7.430 20.875 1.00 98.00 179 ASN A CA 1
ATOM 1342 C C . ASN A 1 179 ? -19.850 7.025 19.533 1.00 98.00 179 ASN A C 1
ATOM 1344 O O . ASN A 1 179 ? -20.590 7.807 18.929 1.00 98.00 179 ASN A O 1
ATOM 1348 N N . ILE A 1 180 ? -19.603 5.794 19.087 1.00 97.12 180 ILE A N 1
ATOM 1349 C CA . ILE A 1 180 ? -20.208 5.238 17.874 1.00 97.12 180 ILE A CA 1
ATOM 1350 C C . ILE A 1 180 ? -20.923 3.935 18.221 1.00 97.12 180 ILE A C 1
ATOM 1352 O O . ILE A 1 180 ? -20.294 2.980 18.661 1.00 97.12 180 ILE A O 1
ATOM 1356 N N . ASN A 1 181 ? -22.239 3.902 18.003 1.00 94.44 181 ASN A N 1
ATOM 1357 C CA . ASN A 1 181 ? -23.106 2.760 18.279 1.00 94.44 181 ASN A CA 1
ATOM 1358 C C . ASN A 1 181 ? -23.796 2.313 16.982 1.00 94.44 181 ASN A C 1
ATOM 1360 O O . ASN A 1 181 ? -24.573 3.071 16.393 1.00 94.44 181 ASN A O 1
ATOM 1364 N N . ALA A 1 182 ? -23.523 1.093 16.525 1.00 93.75 182 ALA A N 1
ATOM 1365 C CA . ALA A 1 182 ? -24.003 0.573 15.244 1.00 93.75 182 ALA A CA 1
ATOM 1366 C C . ALA A 1 182 ? -24.318 -0.932 15.307 1.00 93.75 182 ALA A C 1
ATOM 1368 O O . ALA A 1 182 ? -24.038 -1.597 16.301 1.00 93.75 182 ALA A O 1
ATOM 1369 N N . GLN A 1 183 ? -24.892 -1.482 14.235 1.00 92.81 183 GLN A N 1
ATOM 1370 C CA . GLN A 1 183 ? -24.859 -2.928 14.000 1.00 92.81 183 GLN A CA 1
ATOM 1371 C C . GLN A 1 183 ? -23.496 -3.320 13.423 1.00 92.81 183 GLN A C 1
ATOM 1373 O O . GLN A 1 183 ? -22.819 -4.170 13.988 1.00 92.81 183 GLN A O 1
ATOM 1378 N N . ASN A 1 184 ? -23.078 -2.631 12.359 1.00 94.50 184 ASN A N 1
ATOM 1379 C CA . ASN A 1 184 ? -21.769 -2.762 11.719 1.00 94.50 184 ASN A CA 1
ATOM 1380 C C . ASN A 1 184 ? -21.078 -1.391 11.666 1.00 94.50 184 ASN A C 1
ATOM 1382 O O . ASN A 1 184 ? -21.749 -0.368 11.508 1.00 94.50 184 ASN A O 1
ATOM 1386 N N . LEU A 1 185 ? -19.754 -1.350 11.779 1.00 97.56 185 LEU A N 1
ATOM 1387 C CA . LEU A 1 185 ? -18.967 -0.117 11.788 1.00 97.56 185 LEU A CA 1
ATOM 1388 C C . LEU A 1 185 ? -17.809 -0.198 10.792 1.00 97.56 185 LEU A C 1
ATOM 1390 O O . LEU A 1 185 ? -16.909 -1.009 10.958 1.00 97.56 185 LEU A O 1
ATOM 1394 N N . ASN A 1 186 ? -17.792 0.698 9.807 1.00 98.31 186 ASN A N 1
ATOM 1395 C CA . ASN A 1 186 ? -16.676 0.881 8.884 1.00 98.31 186 ASN A CA 1
ATOM 1396 C C . ASN A 1 186 ? -15.978 2.223 9.155 1.00 98.31 186 ASN A C 1
ATOM 1398 O O . ASN A 1 186 ? -16.616 3.275 9.087 1.00 98.31 186 ASN A O 1
ATOM 1402 N N . ILE A 1 187 ? -14.669 2.206 9.394 1.00 98.62 187 ILE A N 1
ATOM 1403 C CA . ILE A 1 187 ? -13.811 3.397 9.444 1.00 98.62 187 ILE A CA 1
ATOM 1404 C C . ILE A 1 187 ? -12.707 3.197 8.406 1.00 98.62 187 ILE A C 1
ATOM 1406 O O . ILE A 1 187 ? -11.807 2.381 8.588 1.00 98.62 187 ILE A O 1
ATOM 1410 N N . LEU A 1 188 ? -12.820 3.889 7.277 1.00 98.50 188 LEU A N 1
ATOM 1411 C CA . LEU A 1 188 ? -12.071 3.612 6.054 1.00 98.50 188 LEU A CA 1
ATOM 1412 C C . LEU A 1 188 ? -11.243 4.825 5.623 1.00 98.50 188 LEU A C 1
ATOM 1414 O O . LEU A 1 188 ? -11.649 5.969 5.821 1.00 98.50 188 LEU A O 1
ATOM 1418 N N . SER A 1 189 ? -10.129 4.585 4.942 1.00 98.06 189 SER A N 1
ATOM 1419 C CA . SER A 1 189 ? -9.427 5.634 4.190 1.00 98.06 189 SER A CA 1
ATOM 1420 C C . SER A 1 189 ? -10.258 6.110 2.998 1.00 98.06 189 SER A C 1
ATOM 1422 O O . SER A 1 189 ? -10.960 5.320 2.364 1.00 98.06 189 SER A O 1
ATOM 1424 N N . SER A 1 190 ? -10.143 7.391 2.650 1.00 97.69 190 SER A N 1
ATOM 1425 C CA . SER A 1 190 ? -10.525 7.863 1.316 1.00 97.69 190 SER A CA 1
ATOM 1426 C C . SER A 1 190 ? -9.408 7.566 0.309 1.00 97.69 190 SER A C 1
ATOM 1428 O O . SER A 1 190 ? -8.294 7.199 0.699 1.00 97.69 190 SER A O 1
ATOM 1430 N N . GLN A 1 191 ? -9.703 7.673 -0.989 1.00 96.69 191 GLN A N 1
ATOM 1431 C CA . GLN A 1 191 ? -8.773 7.309 -2.056 1.00 96.69 191 GLN A CA 1
ATOM 1432 C C . GLN A 1 191 ? -8.727 8.373 -3.155 1.00 96.69 191 GLN A C 1
ATOM 1434 O O . GLN A 1 191 ? -9.717 8.640 -3.834 1.00 96.69 191 GLN A O 1
ATOM 1439 N N . ASP A 1 192 ? -7.531 8.906 -3.378 1.00 96.62 192 ASP A N 1
ATOM 1440 C CA . ASP A 1 192 ? -7.214 9.821 -4.465 1.00 96.62 192 ASP A CA 1
ATOM 1441 C C . ASP A 1 192 ? -6.597 9.049 -5.630 1.00 96.62 192 ASP A C 1
ATOM 1443 O O . ASP A 1 192 ? -5.746 8.172 -5.442 1.00 96.62 192 ASP A O 1
ATOM 1447 N N . THR A 1 193 ? -6.968 9.415 -6.854 1.00 96.38 193 THR A N 1
ATOM 1448 C CA . THR A 1 193 ? -6.414 8.829 -8.077 1.00 96.38 193 THR A CA 1
ATOM 1449 C C . THR A 1 193 ? -5.731 9.903 -8.916 1.00 96.38 193 THR A C 1
ATOM 1451 O O . THR A 1 193 ? -6.165 11.053 -8.974 1.00 96.38 193 THR A O 1
ATOM 1454 N N . SER A 1 194 ? -4.640 9.536 -9.585 1.00 96.12 194 SER A N 1
ATOM 1455 C CA . SER A 1 194 ? -4.038 10.351 -10.640 1.00 96.12 194 SER A CA 1
ATOM 1456 C C . SER A 1 194 ? -3.578 9.430 -11.758 1.00 96.12 194 SER A C 1
ATOM 1458 O O . SER A 1 194 ? -2.684 8.611 -11.554 1.00 96.12 194 SER A O 1
ATOM 1460 N N . ASN A 1 195 ? -4.189 9.566 -12.930 1.00 94.38 195 ASN A N 1
ATOM 1461 C CA . ASN A 1 195 ? -3.806 8.883 -14.158 1.00 94.38 195 ASN A CA 1
ATOM 1462 C C . ASN A 1 195 ? -3.375 9.944 -15.173 1.00 94.38 195 ASN A C 1
ATOM 1464 O O . ASN A 1 195 ? -4.189 10.763 -15.598 1.00 94.38 195 ASN A O 1
ATOM 1468 N N . THR A 1 196 ? -2.098 9.941 -15.543 1.00 94.00 196 THR A N 1
ATOM 1469 C CA . THR A 1 196 ? -1.518 10.897 -16.489 1.00 94.00 196 THR A CA 1
ATOM 1470 C C . THR A 1 196 ? -0.828 10.143 -17.615 1.00 94.00 196 THR A C 1
ATOM 1472 O O . THR A 1 196 ? 0.185 9.481 -17.398 1.00 94.00 196 THR A O 1
ATOM 1475 N N . GLU A 1 197 ? -1.356 10.274 -18.826 1.00 94.81 197 GLU A N 1
ATOM 1476 C CA .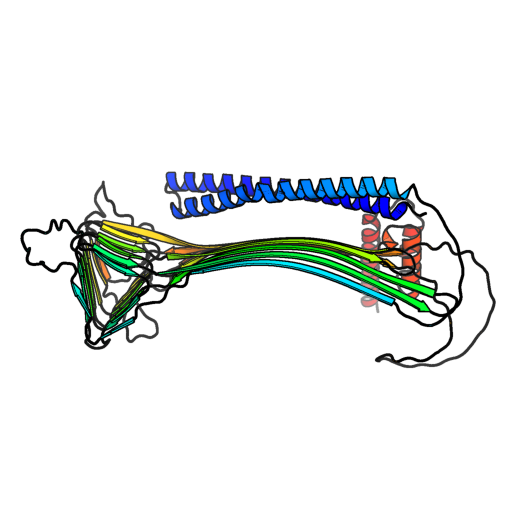 GLU A 1 197 ? -0.748 9.793 -20.063 1.00 94.81 197 GLU A CA 1
ATOM 1477 C C . GLU A 1 197 ? -0.278 10.996 -20.888 1.00 94.81 197 GLU A C 1
ATOM 1479 O O . GLU A 1 197 ? -1.058 11.899 -21.186 1.00 94.81 197 GLU A O 1
ATOM 1484 N N . SER A 1 198 ? 1.001 11.018 -21.257 1.00 93.00 198 SER A N 1
ATOM 1485 C CA . SER A 1 198 ? 1.591 12.044 -22.114 1.00 93.00 198 SER A CA 1
ATOM 1486 C C . SER A 1 198 ? 2.328 11.391 -23.275 1.00 93.00 198 SER A C 1
ATOM 1488 O O . SER A 1 198 ? 3.297 10.661 -23.062 1.00 93.00 198 SER A O 1
ATOM 1490 N N . ASN A 1 199 ? 1.908 11.713 -24.494 1.00 91.31 199 ASN A N 1
ATOM 1491 C CA . ASN A 1 199 ? 2.550 11.287 -25.732 1.00 91.31 199 ASN A CA 1
ATOM 1492 C C . ASN A 1 199 ? 3.116 12.534 -26.425 1.00 91.31 199 ASN A C 1
ATOM 1494 O O . ASN A 1 199 ? 2.404 13.522 -26.597 1.00 91.31 199 ASN A O 1
ATOM 1498 N N . THR A 1 200 ? 4.406 12.517 -26.760 1.00 90.25 200 THR A N 1
ATOM 1499 C CA . THR A 1 200 ? 5.126 13.654 -27.354 1.00 90.25 200 THR A CA 1
ATOM 1500 C C . THR A 1 200 ? 5.908 13.180 -28.572 1.00 90.25 200 THR A C 1
ATOM 1502 O O . THR A 1 200 ? 6.793 12.333 -28.438 1.00 90.25 200 THR A O 1
ATOM 1505 N N . ASP A 1 201 ? 5.596 13.731 -29.740 1.00 89.38 201 ASP A N 1
ATOM 1506 C CA . ASP A 1 201 ? 6.209 13.408 -31.027 1.00 89.38 201 ASP A CA 1
ATOM 1507 C C . ASP A 1 201 ? 6.817 14.700 -31.605 1.00 89.38 201 ASP A C 1
ATOM 1509 O O . ASP A 1 201 ? 6.113 15.577 -32.113 1.00 89.38 201 ASP A O 1
ATOM 1513 N N . HIS A 1 202 ? 8.136 14.839 -31.468 1.00 85.25 202 HIS A N 1
ATOM 1514 C CA . HIS A 1 202 ? 8.913 16.024 -31.834 1.00 85.25 202 HIS A CA 1
ATOM 1515 C C . HIS A 1 202 ? 9.706 15.773 -33.117 1.00 85.25 202 HIS A C 1
ATOM 1517 O O . HIS A 1 202 ? 10.284 14.698 -33.305 1.00 85.25 202 HIS A O 1
ATOM 1523 N N . LYS A 1 203 ? 9.704 16.740 -34.034 1.00 77.38 203 LYS A N 1
ATOM 1524 C CA . LYS A 1 203 ? 10.437 16.671 -35.303 1.00 77.38 203 LYS A CA 1
ATOM 1525 C C . LYS A 1 203 ? 10.963 18.069 -35.615 1.00 77.38 203 LYS A C 1
ATOM 1527 O O . LYS A 1 203 ? 10.158 18.956 -35.901 1.00 77.38 203 LYS A O 1
ATOM 1532 N N . ASN A 1 204 ? 12.280 18.251 -35.557 1.00 70.88 204 ASN A N 1
ATOM 1533 C CA . ASN A 1 204 ? 12.951 19.496 -35.927 1.00 70.88 204 ASN A CA 1
ATOM 1534 C C . ASN A 1 204 ? 13.652 19.337 -37.286 1.00 70.88 204 ASN A C 1
ATOM 1536 O O . ASN A 1 204 ? 14.225 18.282 -37.578 1.00 70.88 204 ASN A O 1
ATOM 1540 N N . LEU A 1 205 ? 13.614 20.392 -38.098 1.00 62.22 205 LEU A N 1
ATOM 1541 C CA . LEU A 1 205 ? 14.418 20.573 -39.300 1.00 62.22 205 LEU A CA 1
ATOM 1542 C C . LEU A 1 205 ? 14.966 22.008 -39.325 1.00 62.22 205 LEU A C 1
ATOM 1544 O O . LEU A 1 205 ? 14.304 22.908 -39.835 1.00 62.22 205 LEU A O 1
ATOM 1548 N N . ASN A 1 206 ? 16.190 22.198 -38.834 1.00 58.66 206 ASN A N 1
ATOM 1549 C CA . ASN A 1 206 ? 16.969 23.412 -39.079 1.00 58.66 206 ASN A CA 1
ATOM 1550 C C . ASN A 1 206 ? 17.770 23.262 -40.381 1.00 58.66 206 ASN A C 1
ATOM 1552 O O . ASN A 1 206 ? 18.432 22.243 -40.598 1.00 58.66 206 ASN A O 1
ATOM 1556 N N . VAL A 1 207 ? 17.748 24.288 -41.230 1.00 60.84 207 VAL A N 1
ATOM 1557 C CA . VAL A 1 207 ? 18.614 24.441 -42.403 1.00 60.84 207 VAL A CA 1
ATOM 1558 C C . VAL A 1 207 ? 19.095 25.886 -42.467 1.00 60.84 207 VAL A C 1
ATOM 1560 O O . VAL A 1 207 ? 18.311 26.799 -42.707 1.00 60.84 207 VAL A O 1
ATOM 1563 N N . SER A 1 208 ? 20.398 26.096 -42.306 1.00 51.69 208 SER A N 1
ATOM 1564 C CA . SER A 1 208 ? 21.047 27.404 -42.391 1.00 51.69 208 SER A CA 1
ATOM 1565 C C . SER A 1 208 ? 22.029 27.427 -43.566 1.00 51.69 208 SER A C 1
ATOM 1567 O O . SER A 1 208 ? 23.023 26.699 -43.595 1.00 51.69 208 SER A O 1
ATOM 1569 N N . TYR A 1 209 ? 21.756 28.268 -44.565 1.00 47.72 209 TYR A N 1
ATOM 1570 C CA . TYR A 1 209 ? 22.623 28.480 -45.723 1.00 47.72 209 TYR A CA 1
ATOM 1571 C C . TYR A 1 209 ? 23.248 29.873 -45.663 1.00 47.72 209 TYR A C 1
ATOM 1573 O O . TYR A 1 209 ? 22.549 30.884 -45.622 1.00 47.72 209 TYR A O 1
ATOM 1581 N N . SER A 1 210 ? 24.581 29.915 -45.660 1.00 52.94 210 SER A N 1
ATOM 1582 C CA . SER A 1 210 ? 25.366 31.150 -45.672 1.00 52.94 210 SER A CA 1
ATOM 1583 C C . SER A 1 210 ? 26.394 31.111 -46.801 1.00 52.94 210 SER A C 1
ATOM 1585 O O . SER A 1 210 ? 27.193 30.172 -46.904 1.00 52.94 210 SER A O 1
ATOM 1587 N N . VAL A 1 211 ? 26.359 32.143 -47.646 1.00 45.47 211 VAL A N 1
ATOM 1588 C CA . VAL A 1 211 ? 27.286 32.339 -48.765 1.00 45.47 211 VAL A CA 1
ATOM 1589 C C . VAL A 1 211 ? 28.436 33.218 -48.289 1.00 45.47 211 VAL A C 1
ATOM 1591 O O . VAL A 1 211 ? 28.266 34.424 -48.110 1.00 45.47 211 VAL A O 1
ATOM 1594 N N . TYR A 1 212 ? 29.616 32.627 -48.087 1.00 41.41 212 TYR A N 1
ATOM 1595 C CA . TYR A 1 212 ? 30.832 33.380 -47.771 1.00 41.41 212 TYR A CA 1
ATOM 1596 C C . TYR A 1 212 ? 31.773 33.441 -48.979 1.00 41.41 212 TYR A C 1
ATOM 1598 O O . TYR A 1 212 ? 31.829 32.520 -49.795 1.00 41.41 212 TYR A O 1
ATOM 1606 N N . GLY A 1 213 ? 32.486 34.562 -49.113 1.00 43.00 213 GLY A N 1
ATOM 1607 C CA . GLY A 1 213 ? 33.123 34.979 -50.365 1.00 43.00 213 GLY A CA 1
ATOM 1608 C C . GLY A 1 213 ? 34.023 33.935 -51.043 1.00 43.00 213 GLY A C 1
ATOM 1609 O O . GLY A 1 213 ? 34.935 33.385 -50.433 1.00 43.00 213 GLY A O 1
ATOM 1610 N N . ALA A 1 214 ? 33.797 33.754 -52.348 1.00 40.69 214 ALA A N 1
ATOM 1611 C CA . ALA A 1 214 ? 34.608 33.025 -53.331 1.00 40.69 214 ALA A CA 1
ATOM 1612 C C . ALA A 1 214 ? 34.839 31.508 -53.141 1.00 40.69 214 ALA A C 1
ATOM 1614 O O . ALA A 1 214 ? 34.948 30.823 -54.157 1.00 40.69 214 ALA A O 1
ATOM 1615 N N . THR A 1 215 ? 34.956 30.963 -51.922 1.00 44.00 215 THR A N 1
ATOM 1616 C CA . THR A 1 215 ? 35.437 29.573 -51.727 1.00 44.00 215 THR A CA 1
ATOM 1617 C C . THR A 1 215 ? 34.812 28.766 -50.578 1.00 44.00 215 THR A C 1
ATOM 1619 O O . THR A 1 215 ? 35.289 27.660 -50.311 1.00 44.00 215 THR A O 1
ATOM 1622 N N . SER A 1 216 ? 33.743 29.228 -49.913 1.00 50.16 216 SER A N 1
ATOM 1623 C CA . SER A 1 216 ? 33.075 28.412 -48.881 1.00 50.16 216 SER A CA 1
ATOM 1624 C C . SER A 1 216 ? 31.553 28.592 -48.796 1.00 50.16 216 SER A C 1
ATOM 1626 O O . SER A 1 216 ? 31.052 29.389 -48.000 1.00 50.16 216 SER A O 1
ATOM 1628 N N . ASP A 1 217 ? 30.819 27.763 -49.539 1.00 51.03 217 ASP A N 1
ATOM 1629 C CA . ASP A 1 217 ? 29.418 27.450 -49.241 1.00 51.03 217 ASP A CA 1
ATOM 1630 C C . ASP A 1 217 ? 29.338 26.679 -47.917 1.00 51.03 217 ASP A C 1
ATOM 1632 O O . ASP A 1 217 ? 29.861 25.566 -47.809 1.00 51.03 217 ASP A O 1
ATOM 1636 N N . SER A 1 218 ? 28.666 27.230 -46.902 1.00 56.12 218 SER A N 1
ATOM 1637 C CA . SER A 1 218 ? 28.436 26.507 -45.645 1.00 56.12 218 SER A CA 1
ATOM 1638 C C . SER A 1 218 ? 26.949 26.268 -45.392 1.00 56.12 218 SER A C 1
ATOM 1640 O O . SER A 1 218 ? 26.349 26.803 -44.465 1.00 56.12 218 SER A O 1
ATOM 1642 N N . LEU A 1 219 ? 26.358 25.414 -46.237 1.00 60.31 219 LEU A N 1
ATOM 1643 C CA . LEU A 1 219 ? 25.081 24.766 -45.942 1.00 60.31 219 LEU A CA 1
ATOM 1644 C C . LEU A 1 219 ? 25.229 23.934 -44.664 1.00 60.31 219 LEU A C 1
ATOM 1646 O O . LEU A 1 219 ? 25.984 22.964 -44.640 1.00 60.31 219 LEU A O 1
ATOM 1650 N N . LYS A 1 220 ? 24.512 24.300 -43.611 1.00 63.31 220 LYS A N 1
ATOM 1651 C CA . LYS A 1 220 ? 24.374 23.524 -42.380 1.00 63.31 220 LYS A CA 1
ATOM 1652 C C . LYS A 1 220 ? 22.913 23.142 -42.194 1.00 63.31 220 LYS A C 1
ATOM 1654 O O . LYS A 1 220 ? 22.015 23.766 -42.752 1.00 63.31 220 LYS A O 1
ATOM 1659 N N . GLY A 1 221 ? 22.678 22.114 -41.398 1.00 65.06 221 GLY A N 1
ATOM 1660 C CA . GLY A 1 221 ? 21.341 21.783 -40.940 1.00 65.06 221 GLY A CA 1
ATOM 1661 C C . GLY A 1 221 ? 21.316 20.533 -40.083 1.00 65.06 221 GLY A C 1
ATOM 1662 O O . GLY A 1 221 ? 22.281 19.767 -40.027 1.00 65.06 221 GLY A O 1
ATOM 1663 N N . SER A 1 222 ? 20.188 20.309 -39.434 1.00 73.00 222 SER A N 1
ATOM 1664 C CA . SER A 1 222 ? 19.912 19.113 -38.653 1.00 73.00 222 SER A CA 1
ATOM 1665 C C . SER A 1 222 ? 18.462 18.721 -38.835 1.00 73.00 222 SER A C 1
ATOM 1667 O O . SER A 1 222 ? 17.579 19.561 -38.711 1.00 73.00 222 SER A O 1
ATOM 1669 N N . ILE A 1 223 ? 18.223 17.434 -39.074 1.00 67.38 223 ILE A N 1
ATOM 1670 C CA . ILE A 1 223 ? 16.895 16.841 -38.945 1.00 67.38 223 ILE A CA 1
ATOM 1671 C C . ILE A 1 223 ? 16.899 15.864 -37.772 1.00 67.38 223 ILE A C 1
ATOM 1673 O O . ILE A 1 223 ? 17.751 14.970 -37.712 1.00 67.38 223 ILE A O 1
ATOM 1677 N N . SER A 1 224 ? 15.953 16.013 -36.848 1.00 74.81 224 SER A N 1
ATOM 1678 C CA . SER A 1 224 ? 15.670 15.015 -35.814 1.00 74.81 224 SER A CA 1
ATOM 1679 C C . SER A 1 224 ? 14.217 14.559 -35.874 1.00 74.81 224 SER A C 1
ATOM 1681 O O . SER A 1 224 ? 13.319 15.287 -36.301 1.00 74.81 224 SER A O 1
ATOM 1683 N N . LYS A 1 225 ? 13.983 13.321 -35.439 1.00 79.44 225 LYS A N 1
ATOM 1684 C CA . LYS A 1 225 ? 12.682 12.909 -34.923 1.00 79.44 225 LYS A CA 1
ATOM 1685 C C . LYS A 1 225 ? 12.895 12.182 -33.607 1.00 79.44 225 LYS A C 1
ATOM 1687 O O . LYS A 1 225 ? 13.553 11.139 -33.577 1.00 79.44 225 LYS A O 1
ATOM 1692 N N . ASP A 1 226 ? 12.229 12.678 -32.578 1.00 85.75 226 ASP A N 1
ATOM 1693 C CA . ASP A 1 226 ? 12.244 12.149 -31.226 1.00 85.75 226 ASP A CA 1
ATOM 1694 C C . ASP A 1 226 ? 10.797 11.891 -30.781 1.00 85.75 226 ASP A C 1
ATOM 1696 O O . ASP A 1 226 ? 9.879 12.653 -31.075 1.00 85.75 226 ASP A O 1
ATOM 1700 N N . SER A 1 227 ? 10.553 10.759 -30.128 1.00 89.44 227 SER A N 1
ATOM 1701 C CA . SER A 1 227 ? 9.206 10.324 -29.742 1.00 89.44 227 SER A CA 1
ATOM 1702 C C . SER A 1 227 ? 9.231 9.713 -28.350 1.00 89.44 227 SER A C 1
ATOM 1704 O O . SER A 1 227 ? 10.125 8.928 -28.019 1.00 89.44 227 SER A O 1
ATOM 1706 N N . SER A 1 228 ? 8.269 10.085 -27.510 1.00 91.75 228 SER A N 1
ATOM 1707 C CA . SER A 1 228 ? 8.176 9.607 -26.133 1.00 91.75 228 SER A CA 1
ATOM 1708 C C . SER A 1 228 ? 6.734 9.431 -25.672 1.00 91.75 228 SER A C 1
ATOM 1710 O O . SER A 1 228 ? 5.850 10.214 -26.006 1.00 91.75 228 SER A O 1
ATOM 1712 N N . THR A 1 229 ? 6.514 8.387 -24.882 1.00 94.12 229 THR A N 1
ATOM 1713 C CA . THR A 1 229 ? 5.233 8.047 -24.259 1.00 94.12 229 THR A CA 1
ATOM 1714 C C . THR A 1 229 ? 5.473 7.847 -22.770 1.00 94.12 229 THR A C 1
ATOM 1716 O O . THR A 1 229 ? 6.372 7.087 -22.392 1.00 94.12 229 THR A O 1
ATOM 1719 N N . SER A 1 230 ? 4.686 8.489 -21.915 1.00 94.38 230 SER A N 1
ATOM 1720 C CA . SER A 1 230 ? 4.786 8.349 -20.465 1.00 94.38 230 SER A CA 1
ATOM 1721 C C . SER A 1 230 ? 3.405 8.190 -19.851 1.00 94.38 230 SER A C 1
ATOM 1723 O O . SER A 1 230 ? 2.588 9.101 -19.927 1.00 94.38 230 SER A O 1
ATOM 1725 N N . ASN A 1 231 ? 3.161 7.045 -19.221 1.00 95.06 231 ASN A N 1
ATOM 1726 C CA . ASN A 1 231 ? 1.950 6.756 -18.460 1.00 95.06 231 ASN A CA 1
ATOM 1727 C C . ASN A 1 231 ? 2.321 6.672 -16.973 1.00 95.06 231 ASN A C 1
ATOM 1729 O O . ASN A 1 231 ? 3.261 5.956 -16.622 1.00 95.06 231 ASN A O 1
ATOM 1733 N N . SER A 1 232 ? 1.617 7.411 -16.117 1.00 96.19 232 SER A N 1
ATOM 1734 C CA . SER A 1 232 ? 1.751 7.372 -14.661 1.00 96.19 232 SER A CA 1
ATOM 1735 C C . SER A 1 232 ? 0.384 7.207 -14.003 1.00 96.19 232 SER A C 1
ATOM 1737 O O . SER A 1 232 ? -0.482 8.075 -14.115 1.00 96.19 232 SER A O 1
ATOM 1739 N N . GLN A 1 233 ? 0.211 6.091 -13.302 1.00 96.50 233 GLN A N 1
ATOM 1740 C CA . GLN A 1 233 ? -0.972 5.723 -12.537 1.00 96.50 233 GLN A CA 1
ATOM 1741 C C . GLN A 1 233 ? -0.634 5.712 -11.050 1.00 96.50 233 GLN A C 1
ATOM 1743 O O . GLN A 1 233 ? 0.293 5.032 -10.607 1.00 96.50 233 GLN A O 1
ATOM 1748 N N . GLN A 1 234 ? -1.410 6.448 -10.265 1.00 97.06 234 GLN A N 1
ATOM 1749 C CA . GLN A 1 234 ? -1.241 6.563 -8.826 1.00 97.06 234 GLN A CA 1
ATOM 1750 C C . GLN A 1 234 ? -2.585 6.399 -8.117 1.00 97.06 234 GLN A C 1
ATOM 1752 O O . GLN A 1 234 ? -3.568 7.037 -8.493 1.00 97.06 234 GLN A O 1
ATOM 1757 N N . THR A 1 235 ? -2.595 5.604 -7.052 1.00 97.06 235 THR A N 1
ATOM 1758 C CA . THR A 1 235 ? -3.637 5.602 -6.020 1.00 97.06 235 THR A CA 1
ATOM 1759 C C . THR A 1 235 ? -2.993 5.988 -4.697 1.00 97.06 235 THR A C 1
ATOM 1761 O O . THR A 1 235 ? -2.036 5.345 -4.261 1.00 97.06 235 THR A O 1
ATOM 1764 N N . LYS A 1 236 ? -3.491 7.051 -4.067 1.00 97.38 236 LYS A N 1
ATOM 1765 C CA . LYS A 1 236 ? -3.125 7.429 -2.700 1.00 97.38 236 LYS A CA 1
ATOM 1766 C C . LYS A 1 236 ? -4.315 7.215 -1.784 1.00 97.38 236 LYS A C 1
ATOM 1768 O O . LYS A 1 236 ? -5.440 7.500 -2.171 1.00 97.38 236 LYS A O 1
ATOM 1773 N N . HIS A 1 237 ? -4.054 6.725 -0.587 1.00 97.88 237 HIS A N 1
ATOM 1774 C CA . HIS A 1 237 ? -5.030 6.650 0.484 1.00 97.88 237 HIS A CA 1
ATOM 1775 C C . HIS A 1 237 ? -4.798 7.805 1.455 1.00 97.88 237 HIS A C 1
ATOM 1777 O O . HIS A 1 237 ? -3.652 8.155 1.733 1.00 97.88 237 HIS A O 1
ATOM 1783 N N . ASN A 1 238 ? -5.881 8.369 1.986 1.00 96.56 238 ASN A N 1
ATOM 1784 C CA . ASN A 1 238 ? -5.835 9.320 3.091 1.00 96.56 238 ASN A CA 1
ATOM 1785 C C . ASN A 1 238 ? -6.624 8.709 4.253 1.00 96.56 238 ASN A C 1
ATOM 1787 O O . ASN A 1 238 ? -7.806 8.387 4.096 1.00 96.56 238 ASN A O 1
ATOM 1791 N N . ASN A 1 239 ? -5.972 8.494 5.396 1.00 98.12 239 ASN A N 1
ATOM 1792 C CA . ASN A 1 239 ? -6.612 7.853 6.544 1.00 98.12 239 ASN A CA 1
ATOM 1793 C C . ASN A 1 239 ? -7.759 8.712 7.098 1.00 98.12 239 ASN A C 1
ATOM 1795 O O . ASN A 1 239 ? -7.661 9.937 7.130 1.00 98.12 239 ASN A O 1
ATOM 1799 N N . ALA A 1 240 ? -8.830 8.072 7.575 1.00 98.31 240 ALA A N 1
ATOM 1800 C CA . ALA A 1 240 ? -9.757 8.742 8.489 1.00 98.31 240 ALA A CA 1
ATOM 1801 C C . ALA A 1 240 ? -9.057 9.004 9.834 1.00 98.31 240 ALA A C 1
ATOM 1803 O O . ALA A 1 240 ? -8.238 8.188 10.257 1.00 98.31 240 ALA A O 1
ATOM 1804 N N . SER A 1 241 ? -9.394 10.095 10.523 1.00 98.06 241 SER A N 1
ATOM 1805 C CA . SER A 1 241 ? -8.850 10.408 11.850 1.00 98.06 241 SER A CA 1
ATOM 1806 C C . SER A 1 241 ? -9.970 10.538 12.873 1.00 98.06 241 SER A C 1
ATOM 1808 O O . SER A 1 241 ? -10.896 11.324 12.679 1.00 98.06 241 SER A O 1
ATOM 1810 N N . LEU A 1 242 ? -9.884 9.792 13.973 1.00 98.50 242 LEU A N 1
ATOM 1811 C CA . LEU A 1 242 ? -10.731 9.965 15.155 1.00 98.50 242 LEU A CA 1
ATOM 1812 C C . LEU A 1 242 ? -9.838 10.397 16.319 1.00 98.50 242 LEU A C 1
ATOM 1814 O O . LEU A 1 242 ? -8.855 9.722 16.626 1.00 98.50 242 LEU A O 1
ATOM 1818 N N . THR A 1 243 ? -10.166 11.513 16.968 1.00 98.12 243 THR A N 1
ATOM 1819 C CA . THR A 1 243 ? -9.352 12.083 18.052 1.00 98.12 243 THR A CA 1
ATOM 1820 C C . THR A 1 243 ? -10.228 12.630 19.175 1.00 98.12 243 THR A C 1
ATOM 1822 O O . THR A 1 243 ? -11.166 13.382 18.915 1.00 98.12 243 THR A O 1
ATOM 1825 N N . ALA A 1 244 ? -9.957 12.233 20.419 1.00 98.25 244 ALA A N 1
ATOM 1826 C CA . ALA A 1 244 ? -10.764 12.585 21.593 1.00 98.25 244 ALA A CA 1
ATOM 1827 C C . ALA A 1 244 ? -9.973 12.409 22.899 1.00 98.25 244 ALA A C 1
ATOM 1829 O O . ALA A 1 244 ? -8.857 11.892 22.882 1.00 98.25 244 ALA A O 1
ATOM 1830 N N . ALA A 1 245 ? -10.578 12.738 24.043 1.00 97.81 245 ALA A N 1
ATOM 1831 C CA . ALA A 1 245 ? -10.115 12.206 25.321 1.00 97.81 245 ALA A CA 1
ATOM 1832 C C . ALA A 1 245 ? -10.462 10.714 25.448 1.00 97.81 245 ALA A C 1
ATOM 1834 O O . ALA A 1 245 ? -9.631 9.915 25.876 1.00 97.81 245 ALA A O 1
ATOM 1835 N N . ASN A 1 246 ? -11.674 10.333 25.020 1.00 98.12 246 ASN A N 1
ATOM 1836 C CA . ASN A 1 246 ? -12.162 8.953 25.042 1.00 98.12 246 ASN A CA 1
ATOM 1837 C C . ASN A 1 246 ? -12.816 8.550 23.708 1.00 98.12 246 ASN A C 1
ATOM 1839 O O . ASN A 1 246 ? -13.604 9.312 23.145 1.00 98.12 246 ASN A O 1
ATOM 1843 N N . ILE A 1 247 ? -12.543 7.344 23.206 1.00 98.75 247 ILE A N 1
ATOM 1844 C CA . ILE A 1 247 ? -13.175 6.800 21.989 1.00 98.75 247 ILE A CA 1
ATOM 1845 C C . ILE A 1 247 ? -13.872 5.482 22.336 1.00 98.75 247 ILE A C 1
ATOM 1847 O O . ILE A 1 247 ? -13.226 4.548 22.797 1.00 98.75 247 ILE A O 1
ATOM 1851 N N . ASN A 1 248 ? -15.178 5.389 22.086 1.00 98.56 248 ASN A N 1
ATOM 1852 C CA . ASN A 1 248 ? -15.997 4.207 22.355 1.00 98.56 248 ASN A CA 1
ATOM 1853 C C . ASN A 1 248 ? -16.662 3.722 21.061 1.00 98.56 248 ASN A C 1
ATOM 1855 O O . ASN A 1 248 ? -17.565 4.378 20.534 1.00 98.56 248 ASN A O 1
ATOM 1859 N N . LEU A 1 249 ? -16.226 2.569 20.553 1.00 98.62 249 LEU A N 1
ATOM 1860 C CA . LEU A 1 249 ? -16.755 1.945 19.341 1.00 98.62 249 LEU A CA 1
ATOM 1861 C C . LEU A 1 249 ? -17.535 0.680 19.708 1.00 98.62 249 LEU A C 1
ATOM 1863 O O . LEU A 1 249 ? -16.939 -0.333 20.061 1.00 98.62 249 LEU A O 1
ATOM 1867 N N . ASN A 1 250 ? -18.862 0.730 19.607 1.00 96.88 250 ASN A N 1
ATOM 1868 C CA . ASN A 1 250 ? -19.750 -0.389 19.904 1.00 96.88 250 ASN A CA 1
ATOM 1869 C C . ASN A 1 250 ? -20.486 -0.825 18.628 1.00 96.88 250 ASN A C 1
ATOM 1871 O O . ASN A 1 250 ? -21.388 -0.130 18.147 1.00 96.88 250 ASN A O 1
ATOM 1875 N N . SER A 1 251 ? -20.133 -1.990 18.092 1.00 95.00 251 SER A N 1
ATOM 1876 C CA . SER A 1 251 ? -20.922 -2.689 17.074 1.00 95.00 251 SER A CA 1
ATOM 1877 C C . SER A 1 251 ? -21.539 -3.956 17.669 1.00 95.00 251 SER A C 1
ATOM 1879 O O . SER A 1 251 ? -21.002 -4.541 18.610 1.00 95.00 251 SER A O 1
ATOM 1881 N N . THR A 1 252 ? -22.696 -4.388 17.161 1.00 94.31 252 THR A N 1
ATOM 1882 C CA . THR A 1 252 ? -23.279 -5.686 17.558 1.00 94.31 252 THR A CA 1
ATOM 1883 C C . THR A 1 252 ? -22.820 -6.841 16.670 1.00 94.31 252 THR A C 1
ATOM 1885 O O . THR A 1 252 ? -23.060 -7.995 17.012 1.00 94.31 252 THR A O 1
ATOM 1888 N N . GLN A 1 253 ? -22.171 -6.533 15.544 1.00 95.00 253 GLN A N 1
ATOM 1889 C CA . GLN A 1 253 ? -21.613 -7.471 14.576 1.00 95.00 253 GLN A CA 1
ATOM 1890 C C . GLN A 1 253 ? -20.174 -7.044 14.222 1.00 95.00 253 GLN A C 1
ATOM 1892 O O . GLN A 1 253 ? -19.282 -7.188 15.060 1.00 95.00 253 GLN A O 1
ATOM 1897 N N . ASP A 1 254 ? -19.923 -6.516 13.022 1.00 96.56 254 ASP A N 1
ATOM 1898 C CA . ASP A 1 254 ? -18.564 -6.349 12.502 1.00 96.56 254 ASP A CA 1
ATOM 1899 C C . ASP A 1 254 ? -18.046 -4.908 12.649 1.00 96.56 254 ASP A C 1
ATOM 1901 O O . ASP A 1 254 ? -18.743 -3.938 12.342 1.00 96.56 254 ASP A O 1
ATOM 1905 N N . THR A 1 255 ? -16.787 -4.763 13.070 1.00 98.50 255 THR A N 1
ATOM 1906 C CA . THR A 1 255 ? -16.029 -3.503 13.056 1.00 98.50 255 THR A CA 1
ATOM 1907 C C . THR A 1 255 ? -14.832 -3.632 12.113 1.00 98.50 255 THR A C 1
ATOM 1909 O O . THR A 1 255 ? -13.899 -4.385 12.383 1.00 98.50 255 THR A O 1
ATOM 1912 N N . LEU A 1 256 ? -14.832 -2.870 11.020 1.00 98.75 256 LEU A N 1
ATOM 1913 C CA . LEU A 1 256 ? -13.754 -2.788 10.035 1.00 98.75 256 LEU A CA 1
ATOM 1914 C C . LEU A 1 256 ? -13.062 -1.423 10.119 1.00 98.75 256 LEU A C 1
ATOM 1916 O O . LEU A 1 256 ? -13.668 -0.389 9.844 1.00 98.75 256 LEU A O 1
ATOM 1920 N N . ILE A 1 257 ? -11.771 -1.422 10.443 1.00 98.88 257 ILE A N 1
ATOM 1921 C CA . ILE A 1 257 ? -10.923 -0.230 10.536 1.00 98.88 257 ILE A CA 1
ATOM 1922 C C . ILE A 1 257 ? -9.808 -0.382 9.494 1.00 98.88 257 ILE A C 1
ATOM 1924 O O . ILE A 1 257 ? -8.881 -1.170 9.678 1.00 98.88 257 ILE A O 1
ATOM 1928 N N . LYS A 1 258 ? -9.923 0.316 8.355 1.00 98.56 258 LYS A N 1
ATOM 1929 C CA . LYS A 1 258 ? -9.066 0.097 7.179 1.00 98.56 258 LYS A CA 1
ATOM 1930 C C . LYS A 1 258 ? -8.538 1.382 6.540 1.00 98.56 258 LYS A C 1
ATOM 1932 O O . LYS A 1 258 ? -9.173 1.972 5.661 1.00 98.56 258 LYS A O 1
ATOM 1937 N N . GLY A 1 259 ? -7.334 1.784 6.936 1.00 97.94 259 GLY A N 1
ATOM 1938 C CA . GLY A 1 259 ? -6.772 3.095 6.615 1.00 97.94 259 GLY A CA 1
ATOM 1939 C C . GLY A 1 259 ? -7.344 4.166 7.542 1.00 97.94 259 GLY A C 1
ATOM 1940 O O . GLY A 1 259 ? -8.107 5.029 7.108 1.00 97.94 259 GLY A O 1
ATOM 1941 N N . ALA A 1 260 ? -7.024 4.082 8.832 1.00 98.50 260 ALA A N 1
ATOM 1942 C CA . ALA A 1 260 ? -7.498 5.028 9.837 1.00 98.50 260 ALA A CA 1
ATOM 1943 C C . ALA A 1 260 ? -6.497 5.215 10.989 1.00 98.50 260 ALA A C 1
ATOM 1945 O O . ALA A 1 260 ? -5.759 4.294 11.333 1.00 98.50 260 ALA A O 1
ATOM 1946 N N . ASN A 1 261 ? -6.526 6.396 11.602 1.00 98.00 261 ASN A N 1
ATOM 1947 C CA . ASN A 1 261 ? -5.804 6.726 12.826 1.00 98.00 261 ASN A CA 1
ATOM 1948 C C . ASN A 1 261 ? -6.843 6.997 13.920 1.00 98.00 261 ASN A C 1
ATOM 1950 O O . ASN A 1 261 ? -7.629 7.940 13.812 1.00 98.00 261 ASN A O 1
ATOM 1954 N N . LEU A 1 262 ? -6.878 6.170 14.960 1.00 98.38 262 LEU A N 1
ATOM 1955 C CA . LEU A 1 262 ? -7.746 6.356 16.120 1.00 98.38 262 LEU A CA 1
ATOM 1956 C C . LEU A 1 262 ? -6.861 6.677 17.324 1.00 98.38 262 LEU A C 1
ATOM 1958 O O . LEU A 1 262 ? -6.055 5.840 17.727 1.00 98.38 262 LEU A O 1
ATOM 1962 N N . HIS A 1 263 ? -7.016 7.872 17.890 1.00 96.75 263 HIS A N 1
ATOM 1963 C CA . HIS A 1 263 ? -6.192 8.345 18.998 1.00 96.75 263 HIS A CA 1
ATOM 1964 C C . HIS A 1 263 ? -7.042 8.905 20.144 1.00 96.75 263 HIS A C 1
ATOM 1966 O O . HIS A 1 263 ? -7.757 9.892 19.961 1.00 96.75 263 HIS A O 1
ATOM 1972 N N . ALA A 1 264 ? -6.962 8.300 21.329 1.00 97.00 264 ALA A N 1
ATOM 1973 C CA . ALA A 1 264 ? -7.611 8.812 22.537 1.00 97.00 264 ALA A CA 1
ATOM 1974 C C . ALA A 1 264 ? -6.560 9.164 23.597 1.00 97.00 264 ALA A C 1
ATOM 1976 O O . ALA A 1 264 ? -5.709 8.336 23.899 1.00 97.00 264 ALA A O 1
ATOM 1977 N N . THR A 1 265 ? -6.605 10.355 24.196 1.00 95.94 265 THR A N 1
ATOM 1978 C CA . THR A 1 265 ? -5.591 10.731 25.207 1.00 95.94 265 THR A CA 1
ATOM 1979 C C . THR A 1 265 ? -5.697 9.887 26.482 1.00 95.94 265 THR A C 1
ATOM 1981 O O . THR A 1 265 ? -4.682 9.555 27.086 1.00 95.94 265 THR A O 1
ATOM 1984 N N . ASN A 1 266 ? -6.911 9.472 26.860 1.00 96.12 266 ASN A N 1
ATOM 1985 C CA . ASN A 1 266 ? -7.160 8.632 28.029 1.00 96.12 266 ASN A CA 1
ATOM 1986 C C . ASN A 1 266 ? -7.483 7.187 27.627 1.00 96.12 266 ASN A C 1
ATOM 1988 O O . ASN A 1 266 ? -6.642 6.306 27.801 1.00 96.12 266 ASN A O 1
ATOM 1992 N N . GLN A 1 267 ? -8.680 6.925 27.092 1.00 97.00 267 GLN A N 1
ATOM 1993 C CA . GLN A 1 267 ? -9.177 5.555 26.928 1.00 97.00 267 GLN A CA 1
ATOM 1994 C C . GLN A 1 267 ? -9.812 5.306 25.557 1.00 97.00 267 GLN A C 1
ATOM 1996 O O . GLN A 1 267 ? -10.658 6.072 25.090 1.00 97.00 267 GLN A O 1
ATOM 2001 N N . LEU A 1 268 ? -9.445 4.190 24.928 1.00 98.62 268 LEU A N 1
ATOM 2002 C CA . LEU A 1 268 ? -10.074 3.700 23.705 1.00 98.62 268 LEU A CA 1
ATOM 2003 C C . LEU A 1 268 ? -10.688 2.320 23.948 1.00 98.62 268 LEU A C 1
ATOM 2005 O O . LEU A 1 268 ? -9.994 1.388 24.344 1.00 98.62 268 LEU A O 1
ATOM 2009 N N . ASN A 1 269 ? -11.986 2.192 23.689 1.00 98.81 269 ASN A N 1
ATOM 2010 C CA . ASN A 1 269 ? -12.763 0.975 23.887 1.00 98.81 269 ASN A CA 1
ATOM 2011 C C . ASN A 1 269 ? -13.369 0.504 22.556 1.00 98.81 269 ASN A C 1
ATOM 2013 O O . ASN A 1 269 ? -14.027 1.287 21.866 1.00 98.81 269 ASN A O 1
ATOM 2017 N N . ILE A 1 270 ? -13.196 -0.776 22.214 1.00 98.81 270 ILE A N 1
ATOM 2018 C CA . ILE A 1 270 ? -13.860 -1.423 21.072 1.00 98.81 270 ILE A CA 1
ATOM 2019 C C . ILE A 1 270 ? -14.622 -2.653 21.561 1.00 98.81 270 ILE A C 1
ATOM 2021 O O . ILE A 1 270 ? -14.021 -3.603 22.055 1.00 98.81 270 ILE A O 1
ATOM 2025 N N . ASN A 1 271 ? -15.937 -2.657 21.357 1.00 98.44 271 ASN A N 1
ATOM 2026 C CA . ASN A 1 271 ? -16.817 -3.797 21.590 1.00 98.44 271 ASN A CA 1
ATOM 2027 C C . ASN A 1 271 ? -17.452 -4.201 20.256 1.00 98.44 271 ASN A C 1
ATOM 2029 O O . ASN A 1 271 ? -18.040 -3.364 19.569 1.00 98.44 271 ASN A O 1
ATOM 2033 N N . SER A 1 272 ? -17.311 -5.467 19.866 1.00 97.50 272 SER A N 1
ATOM 2034 C CA . SER A 1 272 ? -17.847 -5.991 18.598 1.00 97.50 272 SER A CA 1
ATOM 2035 C C . SER A 1 272 ? -18.054 -7.505 18.655 1.00 97.50 272 SER A C 1
ATOM 2037 O O . SER A 1 272 ? -17.601 -8.164 19.592 1.00 97.50 272 SER A O 1
ATOM 2039 N N . LYS A 1 273 ? -18.703 -8.090 17.643 1.00 97.50 273 LYS A N 1
ATOM 2040 C CA . LYS A 1 273 ? -18.601 -9.534 17.406 1.00 97.50 273 LYS A CA 1
ATOM 2041 C C . LYS A 1 273 ? -17.255 -9.865 16.754 1.00 97.50 273 LYS A C 1
ATOM 2043 O O . LYS A 1 273 ? -16.527 -10.716 17.267 1.00 97.50 273 LYS A O 1
ATOM 2048 N N . ASN A 1 274 ? -16.929 -9.157 15.671 1.00 98.12 274 ASN A N 1
ATOM 2049 C CA . ASN A 1 274 ? -15.679 -9.290 14.927 1.00 98.12 274 ASN A CA 1
ATOM 2050 C C . ASN A 1 274 ? -14.974 -7.937 14.781 1.00 98.12 274 ASN A C 1
ATOM 2052 O O . ASN A 1 274 ? -15.620 -6.934 14.474 1.00 98.12 274 ASN A O 1
ATOM 2056 N N . LEU A 1 275 ? -13.646 -7.932 14.893 1.00 98.75 275 LEU A N 1
ATOM 2057 C CA . LEU A 1 275 ? -12.801 -6.775 14.590 1.00 98.75 275 LEU A CA 1
ATOM 2058 C C . LEU A 1 275 ? -11.829 -7.107 13.455 1.00 98.75 275 LEU A C 1
ATOM 2060 O O . LEU A 1 275 ? -11.120 -8.106 13.520 1.00 98.75 275 LEU A O 1
ATOM 2064 N N . ALA A 1 276 ? -11.738 -6.240 12.451 1.00 98.75 276 ALA A N 1
ATOM 2065 C CA . ALA A 1 276 ? -10.707 -6.287 11.422 1.00 98.75 276 ALA A CA 1
ATOM 2066 C C . ALA A 1 276 ? -9.974 -4.942 11.361 1.00 98.75 276 ALA A C 1
ATOM 2068 O O . ALA A 1 276 ? -10.581 -3.922 11.027 1.00 98.75 276 ALA A O 1
ATOM 2069 N N . VAL A 1 277 ? -8.672 -4.934 11.657 1.00 98.81 277 VAL A N 1
ATOM 2070 C CA . VAL A 1 277 ? -7.811 -3.744 11.558 1.00 98.81 277 VAL A CA 1
ATOM 2071 C C . VAL A 1 277 ? -6.762 -3.978 10.474 1.00 98.81 277 VAL A C 1
ATOM 2073 O O . VAL A 1 277 ? -6.032 -4.965 10.501 1.00 98.81 277 VAL A O 1
ATOM 2076 N N . SER A 1 278 ? -6.718 -3.100 9.473 1.00 98.25 278 SER A N 1
ATOM 2077 C CA . SER A 1 278 ? -5.923 -3.299 8.256 1.00 98.25 278 SER A CA 1
ATOM 2078 C C . SER A 1 278 ? -5.314 -1.991 7.785 1.00 98.25 278 SER A C 1
ATOM 2080 O O . SER A 1 278 ? -6.027 -1.045 7.461 1.00 98.25 278 SER A O 1
ATOM 2082 N N . SER A 1 279 ? -3.999 -1.968 7.608 1.00 98.56 279 SER A N 1
ATOM 2083 C CA . SER A 1 279 ? -3.347 -0.898 6.851 1.00 98.56 279 SER A CA 1
ATOM 2084 C C . SER A 1 279 ? -3.740 -0.943 5.368 1.00 98.56 279 SER A C 1
ATOM 2086 O O . SER A 1 279 ? -4.351 -1.909 4.891 1.00 98.56 279 SER A O 1
ATOM 2088 N N . VAL A 1 280 ? -3.424 0.119 4.626 1.00 98.38 280 VAL A N 1
ATOM 2089 C CA . VAL A 1 280 ? -3.737 0.250 3.190 1.00 98.38 280 VAL A CA 1
ATOM 2090 C C . VAL A 1 280 ? -2.476 0.544 2.382 1.00 98.38 280 VAL A C 1
ATOM 2092 O O . VAL A 1 280 ? -1.502 1.055 2.916 1.00 98.38 280 VAL A O 1
ATOM 2095 N N . GLN A 1 281 ? -2.462 0.203 1.092 1.00 97.75 281 GLN A N 1
ATOM 2096 C CA . GLN A 1 281 ? -1.306 0.427 0.216 1.00 97.75 281 GLN A CA 1
ATOM 2097 C C . GLN A 1 281 ? -1.560 1.605 -0.728 1.00 97.75 281 GLN A C 1
ATOM 2099 O O . GLN A 1 281 ? -2.389 1.512 -1.633 1.00 97.75 281 GLN A O 1
ATOM 2104 N N . ASN A 1 282 ? -0.771 2.671 -0.592 1.00 97.56 282 ASN A N 1
ATOM 2105 C CA . ASN A 1 282 ? -0.542 3.607 -1.690 1.00 97.56 282 ASN A CA 1
ATOM 2106 C C . ASN A 1 282 ? 0.113 2.845 -2.850 1.00 97.56 282 ASN A C 1
ATOM 2108 O O . ASN A 1 282 ? 1.018 2.045 -2.612 1.00 97.56 282 ASN A O 1
ATOM 2112 N N . LYS A 1 283 ? -0.291 3.098 -4.097 1.00 96.88 283 LYS A N 1
ATOM 2113 C CA . LYS A 1 283 ? 0.303 2.475 -5.291 1.00 96.88 283 LYS A CA 1
ATOM 2114 C C . LYS A 1 283 ? 0.747 3.543 -6.283 1.00 96.88 283 LYS A C 1
ATOM 2116 O O . LYS A 1 283 ? 0.012 4.491 -6.552 1.00 96.88 283 LYS A O 1
ATOM 2121 N N . HIS A 1 284 ? 1.928 3.374 -6.868 1.00 96.19 284 HIS A N 1
ATOM 2122 C CA . HIS A 1 284 ? 2.419 4.213 -7.959 1.00 96.19 284 HIS A CA 1
ATOM 2123 C C . HIS A 1 284 ? 3.108 3.364 -9.026 1.00 96.19 284 HIS A C 1
ATOM 2125 O O . HIS A 1 284 ? 4.082 2.660 -8.754 1.00 96.19 284 HIS A O 1
ATOM 2131 N N . LYS A 1 285 ? 2.614 3.480 -10.255 1.00 95.75 285 LYS A N 1
ATOM 2132 C CA . LYS A 1 285 ? 3.015 2.705 -11.421 1.00 95.75 285 LYS A CA 1
ATOM 2133 C C . LYS A 1 285 ? 3.267 3.658 -12.581 1.00 95.75 285 LYS A C 1
ATOM 2135 O O . LYS A 1 285 ? 2.335 4.280 -13.073 1.00 95.75 285 LYS A O 1
ATOM 2140 N N . ALA A 1 286 ? 4.514 3.766 -13.022 1.00 95.06 286 ALA A N 1
ATOM 2141 C CA . ALA A 1 286 ? 4.895 4.612 -14.144 1.00 95.06 286 ALA A CA 1
ATOM 2142 C C . ALA A 1 286 ? 5.651 3.804 -15.201 1.00 95.06 286 ALA A C 1
ATOM 2144 O O . ALA A 1 286 ? 6.551 3.032 -14.871 1.00 95.06 286 ALA A O 1
ATOM 2145 N N . LYS A 1 287 ? 5.296 3.998 -16.472 1.00 94.50 287 LYS A N 1
ATOM 2146 C CA . LYS A 1 287 ? 5.997 3.447 -17.635 1.00 94.50 287 LYS A CA 1
ATOM 2147 C C . LYS A 1 287 ? 6.311 4.586 -18.600 1.00 94.50 287 LYS A C 1
ATOM 2149 O O . LYS A 1 287 ? 5.405 5.161 -19.202 1.00 94.50 287 LYS A O 1
ATOM 2154 N N . THR A 1 288 ? 7.593 4.886 -18.768 1.00 92.81 288 THR A N 1
ATOM 2155 C CA . THR A 1 288 ? 8.102 5.875 -19.724 1.00 92.81 288 THR A CA 1
ATOM 2156 C C . THR A 1 288 ? 8.939 5.164 -20.777 1.00 92.81 288 THR A C 1
ATOM 2158 O O . THR A 1 288 ? 9.814 4.362 -20.449 1.00 92.81 288 THR A O 1
ATOM 2161 N N . ARG A 1 289 ? 8.688 5.448 -22.053 1.00 91.81 289 ARG A N 1
ATOM 2162 C CA . ARG A 1 289 ? 9.430 4.907 -23.198 1.00 91.81 289 ARG A CA 1
ATOM 2163 C C . ARG A 1 289 ? 9.775 6.069 -24.128 1.00 91.81 289 ARG A C 1
ATOM 2165 O O . ARG A 1 289 ? 8.910 6.893 -24.405 1.00 91.81 289 ARG A O 1
ATOM 2172 N N . SER A 1 290 ? 11.011 6.144 -24.606 1.00 89.50 290 SER A N 1
ATOM 2173 C CA . SER A 1 290 ? 11.433 7.138 -25.597 1.00 89.50 290 SER A CA 1
ATOM 2174 C C . SER A 1 290 ? 12.370 6.536 -26.638 1.00 89.50 290 SER A C 1
ATOM 2176 O O . SER A 1 290 ? 13.048 5.535 -26.397 1.00 89.50 290 SER A O 1
ATOM 2178 N N . GLN A 1 291 ? 12.379 7.131 -27.824 1.00 88.06 291 GLN A N 1
ATOM 2179 C CA . GLN A 1 291 ? 13.240 6.752 -28.937 1.00 88.06 291 GLN A CA 1
ATOM 2180 C C . GLN A 1 291 ? 13.430 7.949 -29.867 1.00 88.06 291 GLN A C 1
ATOM 2182 O O . GLN A 1 291 ? 12.484 8.701 -30.110 1.00 88.06 291 GLN A O 1
ATOM 2187 N N . GLY A 1 292 ? 14.628 8.085 -30.420 1.00 83.50 292 GLY A N 1
ATOM 2188 C CA . GLY A 1 292 ? 15.008 9.253 -31.194 1.00 83.50 292 GLY A CA 1
ATOM 2189 C C . GLY A 1 292 ? 16.120 8.984 -32.193 1.00 83.50 292 GLY A C 1
ATOM 2190 O O . GLY A 1 292 ? 16.914 8.048 -32.043 1.00 83.50 292 GLY A O 1
ATOM 2191 N N . ALA A 1 293 ? 16.159 9.786 -33.250 1.00 78.19 293 ALA A N 1
ATOM 2192 C CA . ALA A 1 293 ? 17.161 9.708 -34.303 1.00 78.19 293 ALA A CA 1
ATOM 2193 C C . ALA A 1 293 ? 17.421 11.093 -34.896 1.00 78.19 293 ALA A C 1
ATOM 2195 O O . ALA A 1 293 ? 16.484 11.818 -35.226 1.00 78.19 293 ALA A O 1
ATOM 2196 N N . SER A 1 294 ? 18.697 11.420 -35.096 1.00 74.56 294 SER A N 1
ATOM 2197 C CA . SER A 1 294 ? 19.136 12.703 -35.645 1.00 74.56 294 SER A CA 1
ATOM 2198 C C . SER A 1 294 ? 20.154 12.522 -36.770 1.00 74.56 294 SER A C 1
ATOM 2200 O O . SER A 1 294 ? 20.893 11.533 -36.823 1.00 74.56 294 SER A O 1
ATOM 2202 N N . LEU A 1 295 ? 20.177 13.483 -37.688 1.00 75.12 295 LEU A N 1
ATOM 2203 C CA . LEU A 1 295 ? 21.093 13.560 -38.819 1.00 75.12 295 LEU A CA 1
ATOM 2204 C C . LEU A 1 295 ? 21.516 15.021 -39.011 1.00 75.12 295 LEU A C 1
ATOM 2206 O O . LEU A 1 295 ? 20.716 15.846 -39.450 1.00 75.12 295 LEU A O 1
ATOM 2210 N N . GLY A 1 296 ? 22.772 15.329 -38.695 1.00 71.12 296 GLY A N 1
ATOM 2211 C CA . GLY A 1 296 ? 23.391 16.615 -39.002 1.00 71.12 296 GLY A CA 1
ATOM 2212 C C . GLY A 1 296 ? 24.008 16.618 -40.399 1.00 71.12 296 GLY A C 1
ATOM 2213 O O . GLY A 1 296 ? 24.610 15.631 -40.833 1.00 71.12 296 GLY A O 1
ATOM 2214 N N . ILE A 1 297 ? 23.901 17.747 -41.090 1.00 65.56 297 ILE A N 1
ATOM 2215 C CA . ILE A 1 297 ? 24.473 18.026 -42.409 1.00 65.56 297 ILE A CA 1
ATOM 2216 C C . ILE A 1 297 ? 25.320 19.301 -42.295 1.00 65.56 297 ILE A C 1
ATOM 2218 O O . ILE A 1 297 ? 24.944 20.259 -41.624 1.00 65.56 297 ILE A O 1
ATOM 2222 N N . GLY A 1 298 ? 26.484 19.308 -42.939 1.00 66.56 298 GLY A N 1
ATOM 2223 C CA . GLY A 1 298 ? 27.342 20.483 -43.084 1.00 66.56 298 GLY A CA 1
ATOM 2224 C C . GLY A 1 298 ? 27.782 20.672 -44.535 1.00 66.56 298 GLY A C 1
ATOM 2225 O O . GLY A 1 298 ? 27.505 19.823 -45.386 1.00 66.56 298 GLY A O 1
ATOM 2226 N N . GLY A 1 299 ? 28.541 21.742 -44.809 1.00 57.00 299 GLY A N 1
ATOM 2227 C CA . GLY A 1 299 ? 28.928 22.193 -46.162 1.00 57.00 299 GLY A CA 1
ATOM 2228 C C . GLY A 1 299 ? 29.857 21.254 -46.946 1.00 57.00 299 GLY A C 1
ATOM 2229 O O . GLY A 1 299 ? 30.546 21.667 -47.869 1.00 57.00 299 GLY A O 1
ATOM 2230 N N . SER A 1 300 ? 29.940 19.987 -46.546 1.00 54.12 300 SER A N 1
ATOM 2231 C CA . SER A 1 300 ? 30.696 18.937 -47.224 1.00 54.12 300 SER A CA 1
ATOM 2232 C C . SER A 1 300 ? 30.097 17.527 -47.058 1.00 54.12 300 SER A C 1
ATOM 2234 O O . SER A 1 300 ? 30.764 16.539 -47.372 1.00 54.12 300 SER A O 1
ATOM 2236 N N . GLY A 1 301 ? 28.838 17.420 -46.607 1.00 63.47 301 GLY A N 1
ATOM 2237 C CA . GLY A 1 301 ? 28.099 16.160 -46.476 1.00 63.47 301 GLY A CA 1
ATOM 2238 C C . GLY A 1 301 ? 27.470 15.962 -45.095 1.00 63.47 301 GLY A C 1
ATOM 2239 O O . GLY A 1 301 ? 27.231 16.915 -44.357 1.00 63.47 301 GLY A O 1
ATOM 2240 N N . VAL A 1 302 ? 27.192 14.706 -44.738 1.00 62.69 302 VAL A N 1
ATOM 2241 C CA . VAL A 1 302 ? 26.659 14.358 -43.412 1.00 62.69 302 VAL A CA 1
ATOM 2242 C C . VAL A 1 302 ? 27.713 14.610 -42.328 1.00 62.69 302 VAL A C 1
ATOM 2244 O O . VAL A 1 302 ? 28.832 14.110 -42.409 1.00 62.69 302 VAL A O 1
ATOM 2247 N N . ASN A 1 303 ? 27.346 15.405 -41.325 1.00 66.50 303 ASN A N 1
ATOM 2248 C CA . ASN A 1 303 ? 28.189 15.808 -40.202 1.00 66.50 303 ASN A CA 1
ATOM 2249 C C . ASN A 1 303 ? 27.973 14.924 -38.966 1.00 66.50 303 ASN A C 1
ATOM 2251 O O . ASN A 1 303 ? 28.921 14.678 -38.228 1.00 66.50 303 ASN A O 1
ATOM 2255 N N . SER A 1 304 ? 26.758 14.437 -38.715 1.00 69.62 304 SER A N 1
ATOM 2256 C CA . SER A 1 304 ? 26.495 13.607 -37.536 1.00 69.62 304 SER A CA 1
ATOM 2257 C C . SER A 1 304 ? 25.303 12.676 -37.721 1.00 69.62 304 SER A C 1
ATOM 2259 O O . SER A 1 304 ? 24.411 12.962 -38.516 1.00 69.62 304 SER A O 1
ATOM 2261 N N . VAL A 1 305 ? 25.285 11.540 -37.013 1.00 70.50 305 VAL A N 1
ATOM 2262 C CA . VAL A 1 305 ? 24.158 10.586 -37.051 1.00 70.50 305 VAL A CA 1
ATOM 2263 C C . VAL A 1 305 ? 23.880 9.991 -35.668 1.00 70.50 305 VAL A C 1
ATOM 2265 O O . VAL A 1 305 ? 24.453 8.957 -35.305 1.00 70.50 305 VAL A O 1
ATOM 2268 N N . GLY A 1 306 ? 22.959 10.599 -34.924 1.00 70.62 306 GLY A N 1
ATOM 2269 C CA . GLY A 1 306 ? 22.512 10.110 -33.621 1.00 70.62 306 GLY A CA 1
ATOM 2270 C C . GLY A 1 306 ? 21.476 8.988 -33.701 1.00 70.62 306 GLY A C 1
ATOM 2271 O O . GLY A 1 306 ? 20.838 8.749 -34.732 1.00 70.62 306 GLY A O 1
ATOM 2272 N N . PHE A 1 307 ? 21.338 8.241 -32.611 1.00 75.06 307 PHE A N 1
ATOM 2273 C CA . PHE A 1 307 ? 20.206 7.349 -32.340 1.00 75.06 307 PHE A CA 1
ATOM 2274 C C . PHE A 1 307 ? 20.169 7.045 -30.846 1.00 75.06 307 PHE A C 1
ATOM 2276 O O . PHE A 1 307 ? 21.175 6.591 -30.301 1.00 75.06 307 PHE A O 1
ATOM 2283 N N . HIS A 1 308 ? 19.013 7.205 -30.208 1.00 79.44 308 HIS A N 1
ATOM 2284 C CA . HIS A 1 308 ? 18.824 6.831 -28.813 1.00 79.44 308 HIS A CA 1
ATOM 2285 C C . HIS A 1 308 ? 17.501 6.089 -28.592 1.00 79.44 308 HIS A C 1
ATOM 2287 O O . HIS A 1 308 ? 16.528 6.272 -29.321 1.00 79.44 308 HIS A O 1
ATOM 2293 N N . GLN A 1 309 ? 17.457 5.248 -27.563 1.00 82.19 309 GLN A N 1
ATOM 2294 C CA . GLN A 1 309 ? 16.243 4.598 -27.076 1.00 82.19 309 GLN A CA 1
ATOM 2295 C C . GLN A 1 309 ? 16.335 4.419 -25.560 1.00 82.19 309 GLN A C 1
ATOM 2297 O O . GLN A 1 309 ? 17.393 4.057 -25.047 1.00 82.19 309 GLN A O 1
ATOM 2302 N N . ALA A 1 310 ? 15.238 4.642 -24.840 1.00 86.38 310 ALA A N 1
ATOM 2303 C CA . ALA A 1 310 ? 15.151 4.398 -23.407 1.00 86.38 310 ALA A CA 1
ATOM 2304 C C . ALA A 1 310 ? 13.793 3.820 -22.987 1.00 86.38 310 ALA A C 1
ATOM 2306 O O . ALA A 1 310 ? 12.748 4.091 -23.580 1.00 86.38 310 ALA A O 1
ATOM 2307 N N . LYS A 1 311 ? 13.821 3.042 -21.907 1.00 89.69 311 LYS A N 1
ATOM 2308 C CA . LYS A 1 311 ? 12.659 2.628 -21.125 1.00 89.69 311 LYS A CA 1
ATOM 2309 C C . LYS A 1 311 ? 12.914 2.875 -19.642 1.00 89.69 311 LYS A C 1
ATOM 2311 O O . LYS A 1 311 ? 14.043 2.739 -19.173 1.00 89.69 311 LYS A O 1
ATOM 2316 N N . SER A 1 312 ? 11.862 3.203 -18.910 1.00 93.50 312 SER A N 1
ATOM 2317 C CA . SER A 1 312 ? 11.852 3.280 -17.455 1.00 93.50 312 SER A CA 1
ATOM 2318 C C . SER A 1 312 ? 10.507 2.781 -16.952 1.00 93.50 312 SER A C 1
ATOM 2320 O O . SER A 1 312 ? 9.469 3.330 -17.315 1.00 93.50 312 SER A O 1
ATOM 2322 N N . ASP A 1 313 ? 10.539 1.738 -16.136 1.00 92.50 313 ASP A N 1
ATOM 2323 C CA . ASP A 1 313 ? 9.385 1.142 -15.485 1.00 92.50 313 ASP A CA 1
ATOM 2324 C C . ASP A 1 313 ? 9.560 1.270 -13.975 1.00 92.50 313 ASP A C 1
ATOM 2326 O O . ASP A 1 313 ? 10.582 0.862 -13.423 1.00 92.50 313 ASP A O 1
ATOM 2330 N N . LYS A 1 314 ? 8.555 1.822 -13.303 1.00 94.00 314 LYS A N 1
ATOM 2331 C CA . LYS A 1 314 ? 8.437 1.873 -11.848 1.00 94.00 314 LYS A CA 1
ATOM 2332 C C . LYS A 1 314 ? 7.113 1.237 -11.459 1.00 94.00 314 LYS A C 1
ATOM 2334 O O . LYS A 1 314 ? 6.071 1.657 -11.952 1.00 94.00 314 LYS A O 1
ATOM 2339 N N . ASN A 1 315 ? 7.144 0.286 -10.537 1.00 94.00 315 ASN A N 1
ATOM 2340 C CA . ASN A 1 315 ? 5.975 -0.144 -9.781 1.00 94.00 315 ASN A CA 1
ATOM 2341 C C . ASN A 1 315 ? 6.361 -0.162 -8.298 1.00 94.00 315 ASN A C 1
ATOM 2343 O O . ASN A 1 315 ? 7.331 -0.815 -7.913 1.00 94.00 315 ASN A O 1
ATOM 2347 N N . SER A 1 316 ? 5.648 0.602 -7.479 1.00 95.56 316 SER A N 1
ATOM 2348 C CA . SER A 1 316 ? 5.905 0.704 -6.046 1.00 95.56 316 SER A CA 1
ATOM 2349 C C . SER A 1 316 ? 4.608 0.757 -5.255 1.00 95.56 316 SER A C 1
ATOM 2351 O O . SER A 1 316 ? 3.703 1.519 -5.611 1.00 95.56 316 SER A O 1
ATOM 2353 N N . LYS A 1 317 ? 4.566 0.012 -4.154 1.00 96.50 317 LYS A N 1
ATOM 2354 C CA . LYS A 1 317 ? 3.516 0.072 -3.141 1.00 96.50 317 LYS A CA 1
ATOM 2355 C C . LYS A 1 317 ? 4.121 0.569 -1.836 1.00 96.50 317 LYS A C 1
ATOM 2357 O O . LYS A 1 317 ? 5.230 0.179 -1.489 1.00 96.50 317 LYS A O 1
ATOM 2362 N N . THR A 1 318 ? 3.404 1.408 -1.108 1.00 97.06 318 THR A N 1
ATOM 2363 C CA . THR A 1 318 ? 3.852 1.917 0.192 1.00 97.06 318 THR A CA 1
ATOM 2364 C C . THR A 1 318 ? 2.697 1.807 1.161 1.00 97.06 318 THR A C 1
ATOM 2366 O O . THR A 1 318 ? 1.624 2.358 0.903 1.00 97.06 318 THR A O 1
ATOM 2369 N N . VAL A 1 319 ? 2.904 1.073 2.247 1.00 97.94 319 VAL A N 1
ATOM 2370 C CA . VAL A 1 319 ? 1.906 0.946 3.304 1.00 97.94 319 VAL A CA 1
ATOM 2371 C C . VAL A 1 319 ? 1.675 2.310 3.955 1.00 97.94 319 VAL A C 1
ATOM 2373 O O . VAL A 1 319 ? 2.605 3.063 4.225 1.00 97.94 319 VAL A O 1
ATOM 2376 N N . LEU A 1 320 ? 0.407 2.635 4.170 1.00 97.81 320 LEU A N 1
ATOM 2377 C CA . LEU A 1 320 ? -0.048 3.692 5.055 1.00 97.81 320 LEU A CA 1
ATOM 2378 C C . LEU A 1 320 ? -0.625 2.997 6.288 1.00 97.81 320 LEU A C 1
ATOM 2380 O O . LEU A 1 320 ? -1.666 2.333 6.205 1.00 97.81 320 LEU A O 1
ATOM 2384 N N . LEU A 1 321 ? 0.110 3.103 7.396 1.00 97.69 321 LEU A N 1
ATOM 2385 C CA . LEU A 1 321 ? -0.207 2.436 8.653 1.00 97.69 321 LEU A CA 1
ATOM 2386 C C . LEU A 1 321 ? -1.611 2.827 9.132 1.00 97.69 321 LEU A C 1
ATOM 2388 O O . LEU A 1 321 ? -1.999 3.989 9.071 1.00 97.69 321 LEU A O 1
ATOM 2392 N N . THR A 1 322 ? -2.370 1.846 9.607 1.00 98.50 322 THR A N 1
ATOM 2393 C CA . THR A 1 322 ? -3.575 2.043 10.418 1.00 98.50 322 THR A CA 1
ATOM 2394 C C . THR A 1 322 ? -3.204 1.834 11.873 1.00 98.50 322 THR A C 1
ATOM 2396 O O . THR A 1 322 ? -2.635 0.792 12.211 1.00 98.50 322 THR A O 1
ATOM 2399 N N . SER A 1 323 ? -3.498 2.828 12.707 1.00 97.44 323 SER A N 1
ATOM 2400 C CA . SER A 1 323 ? -3.095 2.866 14.110 1.00 97.44 323 SER A CA 1
ATOM 2401 C C . SER A 1 323 ? -4.280 3.091 15.045 1.00 97.44 323 SER A C 1
ATOM 2403 O O . SER A 1 323 ? -5.212 3.842 14.747 1.00 97.44 323 SER A O 1
ATOM 2405 N N . ILE A 1 324 ? -4.229 2.423 16.194 1.00 98.38 324 ILE A N 1
ATOM 2406 C CA . ILE A 1 324 ? -5.180 2.558 17.295 1.00 98.38 324 ILE A CA 1
ATOM 2407 C C . ILE A 1 324 ? -4.350 2.748 18.568 1.00 98.38 324 ILE A C 1
ATOM 2409 O O . ILE A 1 324 ? -3.718 1.798 19.030 1.00 98.38 324 ILE A O 1
ATOM 2413 N N . THR A 1 325 ? -4.303 3.970 19.105 1.00 96.62 325 THR A N 1
ATOM 2414 C CA . THR A 1 325 ? -3.476 4.300 20.279 1.00 96.62 325 THR A CA 1
ATOM 2415 C C . THR A 1 325 ? -4.231 5.087 21.341 1.00 96.62 325 THR A C 1
ATOM 2417 O O . THR A 1 325 ? -5.029 5.976 21.037 1.00 96.62 325 THR A O 1
ATOM 2420 N N . ALA A 1 326 ? -3.971 4.761 22.606 1.00 96.81 326 ALA A N 1
ATOM 2421 C CA . ALA A 1 326 ? -4.450 5.523 23.755 1.00 96.81 326 ALA A CA 1
ATOM 2422 C C . ALA A 1 326 ? -3.627 5.232 25.012 1.00 96.81 326 ALA A C 1
ATOM 2424 O O . ALA A 1 326 ? -2.873 4.262 25.035 1.00 96.81 326 ALA A O 1
ATOM 2425 N N . LYS A 1 327 ? -3.809 6.008 26.088 1.00 95.56 327 LYS A N 1
ATOM 2426 C CA . LYS A 1 327 ? -3.174 5.703 27.382 1.00 95.56 327 LYS A CA 1
ATOM 2427 C C . LYS A 1 327 ? -3.677 4.388 27.995 1.00 95.56 327 LYS A C 1
ATOM 2429 O O . LYS A 1 327 ? -2.909 3.717 28.678 1.00 95.56 327 LYS A O 1
ATOM 2434 N N . GLN A 1 328 ? -4.909 3.976 27.700 1.00 97.06 328 GLN A N 1
ATOM 2435 C CA . GLN A 1 328 ? -5.404 2.609 27.879 1.00 97.06 328 GLN A CA 1
ATOM 2436 C C . GLN A 1 328 ? -6.254 2.191 26.673 1.00 97.06 328 GLN A C 1
ATOM 2438 O O . GLN A 1 328 ? -7.116 2.949 26.223 1.00 97.06 328 GLN A O 1
ATOM 2443 N N . VAL A 1 329 ? -6.055 0.967 26.180 1.00 98.56 329 VAL A N 1
ATOM 2444 C CA . VAL A 1 329 ? -6.835 0.399 25.071 1.00 98.56 329 VAL A CA 1
ATOM 2445 C C . VAL A 1 329 ? -7.511 -0.887 25.537 1.00 98.56 329 VAL A C 1
ATOM 2447 O O . VAL A 1 329 ? -6.830 -1.809 25.970 1.00 98.56 329 VAL A O 1
ATOM 2450 N N . ASN A 1 330 ? -8.837 -0.973 25.420 1.00 98.75 330 ASN A N 1
ATOM 2451 C CA . ASN A 1 330 ? -9.614 -2.168 25.753 1.00 98.75 330 ASN A CA 1
ATOM 2452 C C . ASN A 1 330 ? -10.385 -2.653 24.518 1.00 98.75 330 ASN A C 1
ATOM 2454 O O . ASN A 1 330 ? -11.165 -1.904 23.929 1.00 98.75 330 ASN A O 1
ATOM 2458 N N . ILE A 1 331 ? -10.196 -3.910 24.128 1.00 98.81 331 ILE A N 1
ATOM 2459 C CA . ILE A 1 331 ? -10.852 -4.516 22.966 1.00 98.81 331 ILE A CA 1
ATOM 2460 C C . ILE A 1 331 ? -11.504 -5.832 23.385 1.00 98.81 331 ILE A C 1
ATOM 2462 O O . ILE A 1 331 ? -10.825 -6.747 23.845 1.00 98.81 331 ILE A O 1
ATOM 2466 N N . THR A 1 332 ? -12.813 -5.936 23.166 1.00 98.62 332 THR A N 1
ATOM 2467 C CA . THR A 1 332 ? -13.594 -7.159 23.374 1.00 98.62 332 THR A CA 1
ATOM 2468 C C . THR A 1 332 ? -14.236 -7.582 22.055 1.00 98.62 332 THR A C 1
ATOM 2470 O O . THR A 1 332 ? -15.042 -6.839 21.482 1.00 98.62 332 THR A O 1
ATOM 2473 N N . THR A 1 333 ? -13.903 -8.783 21.575 1.00 98.19 333 THR A N 1
ATOM 2474 C CA . THR A 1 333 ? -14.550 -9.411 20.412 1.00 98.19 333 THR A CA 1
ATOM 2475 C C . THR A 1 333 ? -15.105 -10.788 20.768 1.00 98.19 333 THR A C 1
ATOM 2477 O O . THR A 1 333 ? -14.501 -11.543 21.527 1.00 98.19 333 THR A O 1
ATOM 2480 N N . GLN A 1 334 ? -16.288 -11.118 20.247 1.00 97.56 334 GLN A N 1
ATOM 2481 C CA . GLN A 1 334 ? -16.997 -12.355 20.603 1.00 97.56 334 GLN A CA 1
ATOM 2482 C C . GLN A 1 334 ? -16.506 -13.587 19.819 1.00 97.56 334 GLN A C 1
ATOM 2484 O O . GLN A 1 334 ? -16.615 -14.700 20.321 1.00 97.56 334 GLN A O 1
ATOM 2489 N N . ASP A 1 335 ? -16.001 -13.409 18.591 1.00 96.81 335 ASP A N 1
ATOM 2490 C CA . ASP A 1 335 ? -15.702 -14.510 17.652 1.00 96.81 335 ASP A CA 1
ATOM 2491 C C . ASP A 1 335 ? -14.282 -14.386 17.064 1.00 96.81 335 ASP A C 1
ATOM 2493 O O . ASP A 1 335 ? -13.471 -15.307 17.227 1.00 96.81 335 ASP A O 1
ATOM 2497 N N . HIS A 1 336 ? -13.941 -13.237 16.458 1.00 97.44 336 HIS A N 1
ATOM 2498 C CA . HIS A 1 336 ? -12.649 -13.050 15.784 1.00 97.44 336 HIS A CA 1
ATOM 2499 C C . HIS A 1 336 ? -12.056 -11.631 15.865 1.00 97.44 336 HIS A C 1
ATOM 2501 O O . HIS A 1 336 ? -12.767 -10.626 15.791 1.00 97.44 336 HIS A O 1
ATOM 2507 N N . THR A 1 337 ? -10.725 -11.562 15.911 1.00 98.31 337 THR A N 1
ATOM 2508 C CA . THR A 1 337 ? -9.920 -10.361 15.659 1.00 98.31 337 THR A CA 1
ATOM 2509 C C . THR A 1 337 ? -8.905 -10.653 14.547 1.00 98.31 337 THR A C 1
ATOM 2511 O O . THR A 1 337 ? -8.064 -11.535 14.699 1.00 98.31 337 THR A O 1
ATOM 2514 N N . GLN A 1 338 ? -8.945 -9.891 13.452 1.00 97.88 338 GLN A N 1
ATOM 2515 C CA . GLN A 1 338 ? -7.982 -9.936 12.344 1.00 97.88 338 GLN A CA 1
ATOM 2516 C C . GLN A 1 338 ? -7.134 -8.664 12.329 1.00 97.88 338 GLN A C 1
ATOM 2518 O O . GLN A 1 338 ? -7.667 -7.553 12.330 1.00 97.88 338 GLN A O 1
ATOM 2523 N N . LEU A 1 339 ? -5.817 -8.834 12.232 1.00 98.25 339 LEU A N 1
ATOM 2524 C CA . LEU A 1 339 ? -4.846 -7.751 12.073 1.00 98.25 339 LEU A CA 1
ATOM 2525 C C . LEU A 1 339 ? -4.050 -7.930 10.773 1.00 98.25 339 LEU A C 1
ATOM 2527 O O . LEU A 1 339 ? -3.610 -9.042 10.462 1.00 98.25 339 LEU A O 1
ATOM 2531 N N . THR A 1 340 ? -3.847 -6.844 10.024 1.00 97.00 340 THR A N 1
ATOM 2532 C CA . THR A 1 340 ? -3.131 -6.854 8.734 1.00 97.00 340 THR A CA 1
ATOM 2533 C C . THR A 1 340 ? -2.230 -5.625 8.600 1.00 97.00 340 THR A C 1
ATOM 2535 O O . THR A 1 340 ? -2.683 -4.540 8.219 1.00 97.00 340 THR A O 1
ATOM 2538 N N . GLY A 1 341 ? -0.946 -5.791 8.933 1.00 95.94 341 GLY A N 1
ATOM 2539 C CA . GLY A 1 341 ? 0.079 -4.738 8.875 1.00 95.94 341 GLY A CA 1
ATOM 2540 C C . GLY A 1 341 ? -0.250 -3.477 9.682 1.00 95.94 341 GLY A C 1
ATOM 2541 O O . GLY A 1 341 ? 0.130 -2.382 9.276 1.00 95.94 341 GLY A O 1
A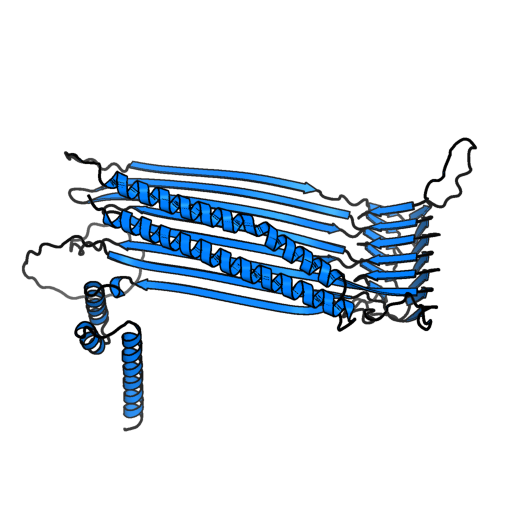TOM 2542 N N . SER A 1 342 ? -1.051 -3.609 10.741 1.00 98.06 342 SER A N 1
ATOM 2543 C CA . SER A 1 342 ? -1.653 -2.529 11.535 1.00 98.06 342 SER A CA 1
ATOM 2544 C C . SER A 1 342 ? -1.110 -2.490 12.962 1.00 98.06 342 SER A C 1
ATOM 2546 O O . SER A 1 342 ? -0.779 -3.543 13.504 1.00 98.06 342 SER A O 1
ATOM 2548 N N . LEU A 1 343 ? -1.125 -1.318 13.601 1.00 97.75 343 LEU A N 1
ATOM 2549 C CA . LEU A 1 343 ? -0.693 -1.126 14.989 1.00 97.75 343 LEU A CA 1
ATOM 2550 C C . LEU A 1 343 ? -1.888 -0.910 15.931 1.00 97.75 343 LEU A C 1
ATOM 2552 O O . LEU A 1 343 ? -2.712 -0.026 15.698 1.00 97.75 343 LEU A O 1
ATOM 2556 N N . ILE A 1 344 ? -1.941 -1.651 17.037 1.00 98.12 344 ILE A N 1
ATOM 2557 C CA . ILE A 1 344 ? -2.776 -1.323 18.202 1.00 98.12 344 ILE A CA 1
ATOM 2558 C C . ILE A 1 344 ? -1.873 -1.323 19.433 1.00 98.12 344 ILE A C 1
ATOM 2560 O O . ILE A 1 344 ? -1.278 -2.351 19.742 1.00 98.12 344 ILE A O 1
ATOM 2564 N N . ALA A 1 345 ? -1.763 -0.204 20.143 1.00 96.69 345 ALA A N 1
ATOM 2565 C CA . ALA A 1 345 ? -0.872 -0.090 21.297 1.00 96.69 345 ALA A CA 1
ATOM 2566 C C . ALA A 1 345 ? -1.454 0.814 22.381 1.00 96.69 345 ALA A C 1
ATOM 2568 O O . ALA A 1 345 ? -2.145 1.789 22.081 1.00 96.69 345 ALA A O 1
ATOM 2569 N N . ALA A 1 346 ? -1.135 0.512 23.638 1.00 96.69 346 ALA A N 1
ATOM 2570 C CA . ALA A 1 346 ? -1.340 1.450 24.727 1.00 96.69 346 ALA A CA 1
ATOM 2571 C C . ALA A 1 346 ? -0.028 2.205 24.985 1.00 96.69 346 ALA A C 1
ATOM 2573 O O . ALA A 1 346 ? 1.031 1.597 25.133 1.00 96.69 346 ALA A O 1
ATOM 2574 N N . THR A 1 347 ? -0.089 3.532 24.962 1.00 93.38 347 THR A N 1
ATOM 2575 C CA . THR A 1 347 ? 1.077 4.428 24.916 1.00 93.38 347 THR A CA 1
ATOM 2576 C C . THR A 1 347 ? 0.821 5.644 25.791 1.00 93.38 347 THR A C 1
ATOM 2578 O O . THR A 1 347 ? -0.279 6.198 25.723 1.00 93.38 347 THR A O 1
ATOM 2581 N N . ASP A 1 348 ? 1.793 6.116 26.577 1.00 81.69 348 ASP A N 1
ATOM 2582 C CA . ASP A 1 348 ? 1.571 7.359 27.331 1.00 81.69 348 ASP A CA 1
ATOM 2583 C C . ASP A 1 348 ? 1.558 8.568 26.385 1.00 81.69 348 ASP A C 1
ATOM 2585 O O . ASP A 1 348 ? 2.569 8.930 25.787 1.00 81.69 348 ASP A O 1
ATOM 2589 N N . THR A 1 349 ? 0.396 9.205 26.241 1.00 63.72 349 THR A N 1
ATOM 2590 C CA . THR A 1 349 ? 0.173 10.285 25.270 1.00 63.72 349 THR A CA 1
ATOM 2591 C C . THR A 1 349 ? 0.802 11.621 25.685 1.00 63.72 349 THR A C 1
ATOM 2593 O O . THR A 1 349 ? 0.653 12.609 24.969 1.00 63.72 349 THR A O 1
ATOM 2596 N N . GLY A 1 350 ? 1.479 11.676 26.840 1.00 58.28 350 GLY A N 1
ATOM 2597 C CA . GLY A 1 350 ? 2.355 12.784 27.239 1.00 58.28 350 GLY A CA 1
ATOM 2598 C C . GLY A 1 350 ? 3.842 12.573 26.911 1.00 58.28 350 GLY A C 1
ATOM 2599 O O . GLY A 1 350 ? 4.626 13.519 27.030 1.00 58.28 350 GLY A O 1
ATOM 2600 N N . ASP A 1 351 ? 4.243 11.363 26.512 1.00 56.31 351 ASP A N 1
ATOM 2601 C CA . ASP A 1 351 ? 5.625 11.039 26.151 1.00 56.31 351 ASP A CA 1
ATOM 2602 C C . ASP A 1 351 ? 5.914 11.388 24.678 1.00 56.31 351 ASP A C 1
ATOM 2604 O O . ASP A 1 351 ? 5.085 11.182 23.793 1.00 56.31 351 ASP A O 1
ATOM 2608 N N . LYS A 1 352 ? 7.111 11.919 24.404 1.00 53.59 352 LYS A N 1
ATOM 2609 C CA . LYS A 1 352 ? 7.562 12.260 23.041 1.00 53.59 352 LYS A CA 1
ATOM 2610 C C . LYS A 1 352 ? 7.993 11.027 22.255 1.00 53.59 352 LYS A C 1
ATOM 2612 O O . LYS A 1 352 ? 7.924 11.041 21.030 1.00 53.59 352 LYS A O 1
ATOM 2617 N N . ASP A 1 353 ? 8.408 9.984 22.965 1.00 64.81 353 ASP A N 1
ATOM 2618 C CA . ASP A 1 353 ? 8.924 8.747 22.385 1.00 64.81 353 ASP A CA 1
ATOM 2619 C C . ASP A 1 353 ? 7.803 7.737 22.070 1.00 64.81 353 ASP A C 1
ATOM 2621 O O . ASP A 1 353 ? 8.063 6.696 21.466 1.00 64.81 353 ASP A O 1
ATOM 2625 N N . GLY A 1 354 ? 6.557 8.024 22.481 1.00 71.69 354 GLY A N 1
ATOM 2626 C CA . GLY A 1 354 ? 5.384 7.182 22.219 1.00 71.69 354 GLY A CA 1
ATOM 2627 C C . GLY A 1 354 ? 5.482 5.771 22.809 1.00 71.69 354 GLY A C 1
ATOM 2628 O O . GLY A 1 354 ? 4.909 4.841 22.245 1.00 71.69 354 GLY A O 1
ATOM 2629 N N . ASN A 1 355 ? 6.241 5.601 23.898 1.00 85.81 355 ASN A N 1
ATOM 2630 C CA . ASN A 1 355 ? 6.572 4.295 24.465 1.00 85.81 355 ASN A CA 1
ATOM 2631 C C . ASN A 1 355 ? 5.331 3.477 24.862 1.00 85.81 355 ASN A C 1
ATOM 2633 O O . ASN A 1 355 ? 4.334 4.014 25.353 1.00 85.81 355 ASN A O 1
ATOM 2637 N N . ASP A 1 356 ? 5.443 2.155 24.704 1.00 92.31 356 ASP A N 1
ATOM 2638 C CA . ASP A 1 356 ? 4.443 1.194 25.164 1.00 92.31 356 ASP A CA 1
ATOM 2639 C C . ASP A 1 356 ? 4.341 1.235 26.693 1.00 92.31 356 ASP A C 1
ATOM 2641 O O . ASP A 1 356 ? 5.357 1.168 27.389 1.00 92.31 356 ASP A O 1
ATOM 2645 N N . ASN A 1 357 ? 3.122 1.355 27.214 1.00 94.12 357 ASN A N 1
ATOM 2646 C CA . ASN A 1 357 ? 2.875 1.475 28.649 1.00 94.12 357 ASN A CA 1
ATOM 2647 C C . ASN A 1 357 ? 2.268 0.209 29.285 1.00 94.12 357 ASN A C 1
ATOM 2649 O O . ASN A 1 357 ? 1.962 0.221 30.477 1.00 94.12 357 ASN A O 1
ATOM 2653 N N . GLY A 1 358 ? 2.085 -0.874 28.520 1.00 95.62 358 GLY A N 1
ATOM 2654 C CA . GLY A 1 358 ? 1.544 -2.143 29.011 1.00 95.62 358 GLY A CA 1
ATOM 2655 C C . GLY A 1 358 ? 0.022 -2.189 29.220 1.00 95.62 358 GLY A C 1
ATOM 2656 O O . GLY A 1 358 ? -0.490 -3.214 29.667 1.00 95.62 358 GLY A O 1
ATOM 2657 N N . GLN A 1 359 ? -0.717 -1.117 28.911 1.00 97.19 359 GLN A N 1
ATOM 2658 C CA . GLN A 1 359 ? -2.148 -0.983 29.225 1.00 97.19 359 GLN A CA 1
ATOM 2659 C C . GLN A 1 359 ? -3.0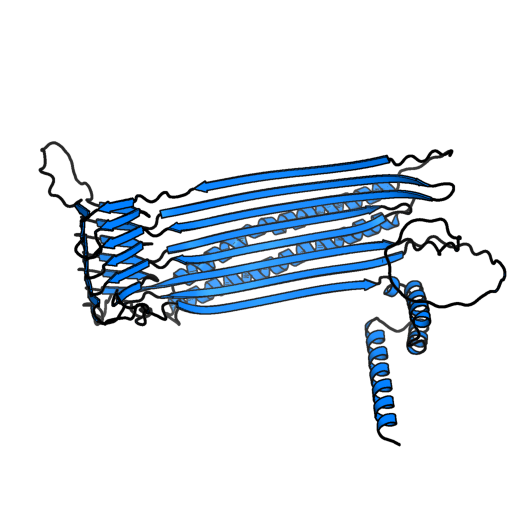84 -1.390 28.065 1.00 97.19 359 GLN A C 1
ATOM 2661 O O . GLN A 1 359 ? -4.189 -0.850 27.943 1.00 97.19 359 GLN A O 1
ATOM 2666 N N . LEU A 1 360 ? -2.665 -2.320 27.193 1.00 98.12 360 LEU A N 1
ATOM 2667 C CA . LEU A 1 360 ? -3.567 -2.971 26.237 1.00 98.12 360 LEU A CA 1
ATOM 2668 C C . LEU A 1 360 ? -4.277 -4.152 26.914 1.00 98.12 360 LEU A C 1
ATOM 2670 O O . LEU A 1 360 ? -3.637 -5.046 27.463 1.00 98.12 360 LEU A O 1
ATOM 2674 N N . SER A 1 361 ? -5.602 -4.199 26.814 1.00 98.56 361 SER A N 1
ATOM 2675 C CA . SER A 1 361 ? -6.404 -5.384 27.106 1.00 98.56 361 SER A CA 1
ATOM 2676 C C . SER A 1 361 ? -7.123 -5.829 25.835 1.00 98.56 361 SER A C 1
ATOM 2678 O O . SER A 1 361 ? -7.883 -5.057 25.250 1.00 98.56 361 SER A O 1
ATOM 2680 N N . LEU A 1 362 ? -6.883 -7.062 25.390 1.00 98.50 362 LEU A N 1
ATOM 2681 C CA . LEU A 1 362 ? -7.564 -7.681 24.251 1.00 98.50 362 LEU A CA 1
ATOM 2682 C C . LEU A 1 362 ? -8.139 -9.028 24.682 1.00 98.50 362 LEU A C 1
ATOM 2684 O O . LEU A 1 362 ? -7.381 -9.957 24.950 1.00 98.50 362 LEU A O 1
ATOM 2688 N N . THR A 1 363 ? -9.462 -9.154 24.666 1.00 98.50 363 THR A N 1
ATOM 2689 C CA . THR A 1 363 ? -10.164 -10.431 24.828 1.00 98.50 363 THR A CA 1
ATOM 2690 C C . THR A 1 363 ? -10.856 -10.791 23.518 1.00 98.50 363 THR A C 1
ATOM 2692 O O . THR A 1 363 ? -11.662 -10.021 22.992 1.00 98.50 363 THR A O 1
ATOM 2695 N N . THR A 1 364 ? -10.538 -11.967 22.982 1.00 97.88 364 THR A N 1
ATOM 2696 C CA . THR A 1 364 ? -11.149 -12.520 21.772 1.00 97.88 364 THR A CA 1
ATOM 2697 C C . THR A 1 364 ? -11.307 -14.034 21.872 1.00 97.88 364 THR A C 1
ATOM 2699 O O . THR A 1 364 ? -10.578 -14.705 22.605 1.00 97.88 364 THR A O 1
ATOM 2702 N N . ASN A 1 365 ? -12.230 -14.601 21.099 1.00 96.81 365 ASN A N 1
ATOM 2703 C CA . ASN A 1 365 ? -12.244 -16.041 20.886 1.00 96.81 365 ASN A CA 1
ATOM 2704 C C . ASN A 1 365 ? -11.087 -16.498 19.969 1.00 96.81 365 ASN A C 1
ATOM 2706 O O . ASN A 1 365 ? -10.485 -17.526 20.260 1.00 96.81 365 ASN A O 1
ATOM 2710 N N . SER A 1 366 ? -10.721 -15.733 18.929 1.00 96.12 366 SER A N 1
ATOM 2711 C CA . SER A 1 366 ? -9.647 -16.107 17.990 1.00 96.12 366 SER A CA 1
ATOM 2712 C C . SER A 1 366 ? -8.914 -14.897 17.384 1.00 96.12 366 SER A C 1
ATOM 2714 O O . SER A 1 366 ? -9.551 -13.910 17.019 1.00 96.12 366 SER A O 1
ATOM 2716 N N . LEU A 1 367 ? -7.583 -14.964 17.247 1.00 96.12 367 LEU A N 1
ATOM 2717 C CA . LEU A 1 367 ? -6.724 -13.872 16.754 1.00 96.12 367 LEU A CA 1
ATOM 2718 C C . LEU A 1 367 ? -5.880 -14.298 15.545 1.00 96.12 367 LEU A C 1
ATOM 2720 O O . LEU A 1 367 ? -5.049 -15.199 15.648 1.00 96.12 367 LEU A O 1
ATOM 2724 N N . SER A 1 368 ? -6.013 -13.589 14.426 1.00 94.94 368 SER A N 1
ATOM 2725 C CA . SER A 1 368 ? -5.179 -13.762 13.231 1.00 94.94 368 SER A CA 1
ATOM 2726 C C . SER A 1 368 ? -4.309 -12.527 12.953 1.00 94.94 368 SER A C 1
ATOM 2728 O O . SER A 1 368 ? -4.744 -11.380 13.083 1.00 94.94 368 SER A O 1
ATOM 2730 N N . ALA A 1 369 ? -3.058 -12.764 12.558 1.00 94.50 369 ALA A N 1
ATOM 2731 C CA . ALA A 1 369 ? -2.068 -11.743 12.233 1.00 94.50 369 ALA A CA 1
ATOM 2732 C C . ALA A 1 369 ? -1.463 -11.991 10.843 1.00 94.50 369 ALA A C 1
ATOM 2734 O O . ALA A 1 369 ? -1.113 -13.116 10.493 1.00 94.50 369 ALA A O 1
ATOM 2735 N N . SER A 1 370 ? -1.336 -10.922 10.059 1.00 93.81 370 SER A N 1
ATOM 2736 C CA . SER A 1 370 ? -0.768 -10.912 8.703 1.00 93.81 370 SER A CA 1
ATOM 2737 C C . SER A 1 370 ? 0.011 -9.617 8.470 1.00 93.81 370 SER A C 1
ATOM 2739 O O . SER A 1 370 ? -0.268 -8.597 9.109 1.00 93.81 370 SER A O 1
ATOM 2741 N N . SER A 1 371 ? 0.994 -9.632 7.574 1.00 92.44 371 SER A N 1
ATOM 2742 C CA . SER A 1 371 ? 1.752 -8.434 7.205 1.00 92.44 371 SER A CA 1
ATOM 2743 C C . SER A 1 371 ? 1.107 -7.679 6.038 1.00 92.44 371 SER A C 1
ATOM 2745 O O . SER A 1 371 ? 0.171 -8.149 5.386 1.00 92.44 371 SER A O 1
ATOM 2747 N N . LEU A 1 372 ? 1.614 -6.479 5.757 1.00 93.44 372 LEU A N 1
ATOM 2748 C CA . LEU A 1 372 ? 1.316 -5.750 4.533 1.00 93.44 372 LEU A CA 1
ATOM 2749 C C . LEU A 1 372 ? 2.621 -5.253 3.902 1.00 93.44 372 LEU A C 1
ATOM 2751 O O . LEU A 1 372 ? 3.493 -4.718 4.581 1.00 93.44 372 LEU A O 1
ATOM 2755 N N . ASN A 1 373 ? 2.774 -5.443 2.594 1.00 91.50 373 ASN A N 1
ATOM 2756 C CA . ASN A 1 373 ? 4.049 -5.218 1.916 1.00 91.50 373 ASN A CA 1
ATOM 2757 C C . ASN A 1 373 ? 4.223 -3.763 1.443 1.00 91.50 373 ASN A C 1
ATOM 2759 O O . ASN A 1 373 ? 3.384 -3.230 0.711 1.00 91.50 373 ASN A O 1
ATOM 2763 N N . THR A 1 374 ? 5.360 -3.154 1.772 1.00 93.88 374 THR A N 1
ATOM 2764 C CA . THR A 1 374 ? 5.934 -2.019 1.037 1.00 93.88 374 THR A CA 1
ATOM 2765 C C . THR A 1 374 ? 6.903 -2.584 -0.006 1.00 93.88 374 THR A C 1
ATOM 2767 O O . THR A 1 374 ? 7.744 -3.426 0.303 1.00 93.88 374 THR A O 1
ATOM 2770 N N . THR A 1 375 ? 6.786 -2.163 -1.267 1.00 93.06 375 THR A N 1
ATOM 2771 C CA . THR A 1 375 ? 7.604 -2.658 -2.388 1.00 93.06 375 THR A CA 1
ATOM 2772 C C . THR A 1 375 ? 8.036 -1.532 -3.324 1.00 93.06 375 THR A C 1
ATOM 2774 O O . THR A 1 375 ? 7.304 -0.575 -3.566 1.00 93.06 375 THR A O 1
ATOM 2777 N N . SER A 1 376 ? 9.233 -1.648 -3.903 1.00 92.50 376 SER A N 1
ATOM 2778 C CA . SER A 1 376 ? 9.764 -0.692 -4.884 1.00 92.50 376 SER A CA 1
ATOM 2779 C C . SER A 1 376 ? 10.566 -1.425 -5.956 1.00 92.50 376 SER A C 1
ATOM 2781 O O . SER A 1 376 ? 11.689 -1.861 -5.708 1.00 92.50 376 SER A O 1
ATOM 2783 N N . ASN A 1 377 ? 9.977 -1.582 -7.142 1.00 89.81 377 ASN A N 1
ATOM 2784 C CA . ASN A 1 377 ? 10.540 -2.275 -8.300 1.00 89.81 377 ASN A CA 1
ATOM 2785 C C . ASN A 1 377 ? 10.720 -1.266 -9.440 1.00 89.81 377 ASN A C 1
ATOM 2787 O O . ASN A 1 377 ? 9.752 -0.844 -10.078 1.00 89.81 377 ASN A O 1
ATOM 2791 N N . ASN A 1 378 ? 11.964 -0.852 -9.664 1.00 88.88 378 ASN A N 1
ATOM 2792 C CA . ASN A 1 378 ? 12.337 0.123 -10.682 1.00 88.88 378 ASN A CA 1
ATOM 2793 C C . ASN A 1 378 ? 13.296 -0.545 -11.674 1.00 88.88 378 ASN A C 1
ATOM 2795 O O . ASN A 1 378 ? 14.354 -1.036 -11.280 1.00 88.88 378 ASN A O 1
ATOM 2799 N N . LYS A 1 379 ? 12.949 -0.554 -12.962 1.00 88.69 379 LYS A N 1
ATOM 2800 C CA . LYS A 1 379 ? 13.767 -1.091 -14.057 1.00 88.69 379 LYS A CA 1
ATOM 2801 C C . LYS A 1 379 ? 13.899 -0.022 -15.139 1.00 88.69 379 LYS A C 1
ATOM 2803 O O . LYS A 1 379 ? 12.922 0.282 -15.816 1.00 88.69 379 LYS A O 1
ATOM 2808 N N . SER A 1 380 ? 15.091 0.528 -15.349 1.00 89.25 380 SER A N 1
ATOM 2809 C CA . SER A 1 380 ? 15.354 1.437 -16.471 1.00 89.25 380 SER A CA 1
ATOM 2810 C C . SER A 1 380 ? 16.474 0.915 -17.359 1.00 89.25 380 SER A C 1
ATOM 2812 O O . SER A 1 380 ? 17.415 0.269 -16.903 1.00 89.25 380 SER A O 1
ATOM 2814 N N . SER A 1 381 ? 16.361 1.142 -18.663 1.00 83.50 381 SER A N 1
ATOM 2815 C CA . SER A 1 381 ? 17.381 0.744 -19.631 1.00 83.50 381 SER A CA 1
ATOM 2816 C C . SER A 1 381 ? 17.416 1.745 -20.777 1.00 83.50 381 SER A C 1
ATOM 2818 O O . SER A 1 381 ? 16.379 2.022 -21.376 1.00 83.50 381 SER A O 1
ATOM 2820 N N . SER A 1 382 ? 18.591 2.268 -21.104 1.00 83.00 382 SER A N 1
ATOM 2821 C CA . SER A 1 382 ? 18.805 3.203 -22.204 1.00 83.00 382 SER A CA 1
ATOM 2822 C C . SER A 1 382 ? 20.021 2.819 -23.038 1.00 83.00 382 SER A C 1
ATOM 2824 O O . SER A 1 382 ? 20.963 2.183 -22.559 1.00 83.00 382 SER A O 1
ATOM 2826 N N . ILE A 1 383 ? 19.984 3.187 -24.316 1.00 75.50 383 ILE A N 1
ATOM 2827 C CA . ILE A 1 383 ? 21.086 2.993 -25.248 1.00 75.50 383 ILE A CA 1
ATOM 2828 C C . ILE A 1 383 ? 21.140 4.139 -26.267 1.00 75.50 383 ILE A C 1
ATOM 2830 O O . ILE A 1 383 ? 20.152 4.429 -26.938 1.00 75.50 383 ILE A O 1
ATOM 2834 N N . GLY A 1 384 ? 22.295 4.796 -26.367 1.00 71.75 384 GLY A N 1
ATOM 2835 C CA . GLY A 1 384 ? 22.599 5.881 -27.303 1.00 71.75 384 GLY A CA 1
ATOM 2836 C C . GLY A 1 384 ? 23.818 5.560 -28.172 1.00 71.75 384 GLY A C 1
ATOM 2837 O O . GLY A 1 384 ? 24.741 4.881 -27.714 1.00 71.75 384 GLY A O 1
ATOM 2838 N N . PHE A 1 385 ? 23.792 6.023 -29.424 1.00 70.75 385 PHE A N 1
ATOM 2839 C CA . PHE A 1 385 ? 24.824 5.830 -30.447 1.00 70.75 385 PHE A CA 1
ATOM 2840 C C . PHE A 1 385 ? 24.941 7.059 -31.354 1.00 70.75 385 PHE A C 1
ATOM 2842 O O . PHE A 1 385 ? 24.227 7.160 -32.366 1.00 70.75 385 PHE A O 1
ATOM 2849 N N . ASP A 1 386 ? 25.897 7.928 -31.044 1.00 67.94 386 ASP A N 1
ATOM 2850 C CA . ASP A 1 386 ? 26.146 9.160 -31.784 1.00 67.94 386 ASP A CA 1
ATOM 2851 C C . ASP A 1 386 ? 27.495 9.081 -32.505 1.00 67.94 386 ASP A C 1
ATOM 2853 O O . ASP A 1 386 ? 28.457 8.480 -32.030 1.00 67.94 386 ASP A O 1
ATOM 2857 N N . ILE A 1 387 ? 27.556 9.631 -33.713 1.00 63.78 387 ILE A N 1
ATOM 2858 C CA . ILE A 1 387 ? 28.745 9.600 -34.571 1.00 63.78 387 ILE A CA 1
ATOM 2859 C C . ILE A 1 387 ? 28.933 11.007 -35.113 1.00 63.78 387 ILE A C 1
ATOM 2861 O O . ILE A 1 387 ? 27.999 11.510 -35.739 1.00 63.78 387 ILE A O 1
ATOM 2865 N N . ALA A 1 388 ? 30.110 11.611 -34.924 1.00 68.88 388 ALA A N 1
ATOM 2866 C CA . ALA A 1 388 ? 30.469 12.868 -35.574 1.00 68.88 388 ALA A CA 1
ATOM 2867 C C . ALA A 1 388 ? 31.515 12.642 -36.676 1.00 68.88 388 ALA A C 1
ATOM 2869 O O . ALA A 1 388 ? 32.582 12.047 -36.479 1.00 68.88 388 ALA A O 1
ATOM 2870 N N . LEU A 1 389 ? 31.190 13.155 -37.856 1.00 61.34 389 LEU A N 1
ATOM 2871 C CA . LEU A 1 389 ? 32.008 13.180 -39.052 1.00 61.34 389 LEU A CA 1
ATOM 2872 C C . LEU A 1 389 ? 32.549 14.600 -39.236 1.00 61.34 389 LEU A C 1
ATOM 2874 O O . LEU A 1 389 ? 31.794 15.570 -39.320 1.00 61.34 389 LEU A O 1
ATOM 2878 N N . SER A 1 390 ? 33.873 14.711 -39.305 1.00 53.44 390 SER A N 1
ATOM 2879 C CA . SER A 1 390 ? 34.572 15.966 -39.547 1.00 53.44 390 SER A CA 1
ATOM 2880 C C . SER A 1 390 ? 35.278 15.917 -40.889 1.00 53.44 390 SER A C 1
ATOM 2882 O O . SER A 1 390 ? 36.099 15.034 -41.166 1.00 53.44 390 SER A O 1
ATOM 2884 N N . ASN A 1 391 ? 35.044 16.942 -41.699 1.00 49.66 391 ASN A N 1
ATOM 2885 C CA . ASN A 1 391 ? 35.946 17.232 -42.794 1.00 49.66 391 ASN A CA 1
ATOM 2886 C C . ASN A 1 391 ? 37.083 18.095 -42.265 1.00 49.66 391 ASN A C 1
ATOM 2888 O O . ASN A 1 391 ? 36.986 19.318 -42.192 1.00 49.66 391 ASN A O 1
ATOM 2892 N N . ASN A 1 392 ? 38.188 17.427 -41.931 1.00 40.56 392 ASN A N 1
ATOM 2893 C CA . ASN A 1 392 ? 39.476 18.078 -41.750 1.00 40.56 392 ASN A CA 1
ATOM 2894 C C . ASN A 1 392 ? 39.928 18.668 -43.096 1.00 40.56 392 ASN A C 1
ATOM 2896 O O . ASN A 1 392 ? 40.727 18.057 -43.812 1.00 40.56 392 ASN A O 1
ATOM 2900 N N . ASN A 1 393 ? 39.443 19.869 -43.420 1.00 38.34 393 ASN A N 1
ATOM 2901 C CA . ASN A 1 393 ? 40.148 20.748 -44.341 1.00 38.34 393 ASN A CA 1
ATOM 2902 C C . ASN A 1 393 ? 41.587 20.897 -43.813 1.00 38.34 393 ASN A C 1
ATOM 2904 O O . ASN A 1 393 ? 41.762 21.201 -42.628 1.00 38.34 393 ASN A O 1
ATOM 2908 N N . PRO A 1 394 ? 42.627 20.673 -44.636 1.00 30.84 394 PRO A N 1
ATOM 2909 C CA . PRO A 1 394 ? 43.982 21.019 -44.234 1.00 30.84 394 PRO A CA 1
ATOM 2910 C C . PRO A 1 394 ? 44.014 22.526 -43.961 1.00 30.84 394 PRO A C 1
ATOM 2912 O O . PRO A 1 394 ? 43.550 23.310 -44.789 1.00 30.84 394 PRO A O 1
ATOM 2915 N N . ALA A 1 395 ? 44.498 22.917 -42.781 1.00 32.47 395 ALA A N 1
ATOM 2916 C CA . ALA A 1 395 ? 44.401 24.294 -42.309 1.00 32.47 395 ALA A CA 1
ATOM 2917 C C . ALA A 1 395 ? 45.026 25.270 -43.318 1.00 32.47 395 ALA A C 1
ATOM 2919 O O . ALA A 1 395 ? 46.230 25.212 -43.579 1.00 32.47 395 ALA A O 1
ATOM 2920 N N . GLN A 1 396 ? 44.216 26.176 -43.873 1.00 30.59 396 GLN A N 1
ATOM 2921 C CA . GLN A 1 396 ? 44.750 27.291 -44.644 1.00 30.59 396 GLN A CA 1
ATOM 2922 C C . GLN A 1 396 ? 45.475 28.239 -43.692 1.00 30.59 396 GLN A C 1
ATOM 2924 O O . GLN A 1 396 ? 44.865 28.883 -42.841 1.00 30.59 396 GLN A O 1
ATOM 2929 N N . THR A 1 397 ? 46.786 28.352 -43.868 1.00 33.44 397 THR A N 1
ATOM 2930 C CA . THR A 1 397 ? 47.612 29.388 -43.248 1.00 33.44 397 THR A CA 1
ATOM 2931 C C . THR A 1 397 ? 47.315 30.744 -43.904 1.00 33.44 397 THR A C 1
ATOM 2933 O O . THR A 1 397 ? 48.071 31.208 -44.758 1.00 33.44 397 THR A O 1
ATOM 2936 N N . GLY A 1 398 ? 46.183 31.350 -43.535 1.00 27.11 398 GLY A N 1
ATOM 2937 C CA . GLY A 1 398 ? 45.758 32.705 -43.907 1.00 27.11 398 GLY A CA 1
ATOM 2938 C C . GLY A 1 398 ? 45.906 33.675 -42.729 1.00 27.11 398 GLY A C 1
ATOM 2939 O O . GLY A 1 398 ? 45.785 33.270 -41.575 1.00 27.11 398 GLY A O 1
ATOM 2940 N N . LYS A 1 399 ? 46.228 34.945 -43.001 1.00 30.12 399 LYS A N 1
ATOM 2941 C CA . LYS A 1 399 ? 46.587 35.936 -41.966 1.00 30.12 399 LYS A CA 1
ATOM 2942 C C . LYS A 1 399 ? 45.369 36.674 -41.385 1.00 30.12 399 LYS A C 1
ATOM 2944 O O . LYS A 1 399 ? 44.357 36.823 -42.056 1.00 30.12 399 LYS A O 1
ATOM 2949 N N . ASN A 1 400 ? 45.545 37.151 -40.149 1.00 28.81 400 ASN A N 1
ATOM 2950 C CA . ASN A 1 400 ? 44.644 37.939 -39.293 1.00 28.81 400 ASN A CA 1
ATOM 2951 C C . ASN A 1 400 ? 43.571 38.798 -39.994 1.00 28.81 400 ASN A C 1
ATOM 2953 O O . ASN A 1 400 ? 43.885 39.586 -40.883 1.00 28.81 400 ASN A O 1
ATOM 2957 N N . GLY A 1 401 ? 42.340 38.748 -39.462 1.00 24.11 401 GLY A N 1
ATOM 2958 C CA . GLY A 1 401 ? 41.190 39.531 -39.944 1.00 24.11 401 GLY A CA 1
ATOM 2959 C C . GLY A 1 401 ? 40.094 39.831 -38.905 1.00 24.11 401 GLY A C 1
ATOM 2960 O O . GLY A 1 401 ? 38.950 39.993 -39.295 1.00 24.11 401 GLY A O 1
ATOM 2961 N N . ASN A 1 402 ? 40.439 39.901 -37.610 1.00 29.75 402 ASN A N 1
ATOM 2962 C CA . ASN A 1 402 ? 39.613 40.402 -36.490 1.00 29.75 402 ASN A CA 1
ATOM 2963 C C . ASN A 1 402 ? 38.183 39.826 -36.291 1.00 29.75 402 ASN A C 1
ATOM 2965 O O . ASN A 1 402 ? 37.228 40.302 -36.899 1.00 29.75 402 ASN A O 1
ATOM 2969 N N . THR A 1 403 ? 37.996 38.954 -35.288 1.00 24.22 403 THR A N 1
ATOM 2970 C CA . THR A 1 403 ? 36.883 39.113 -34.318 1.00 24.22 403 THR A CA 1
ATOM 2971 C C . THR A 1 403 ? 37.094 38.300 -33.030 1.00 24.22 403 THR A C 1
ATOM 2973 O O . THR A 1 403 ? 37.422 37.120 -33.068 1.00 24.22 403 THR A O 1
ATOM 2976 N N . THR A 1 404 ? 36.901 38.980 -31.898 1.00 24.75 404 THR A N 1
ATOM 2977 C CA . THR A 1 404 ? 36.646 38.537 -30.510 1.00 24.75 404 THR A CA 1
ATOM 2978 C C . THR A 1 404 ? 36.796 37.047 -30.138 1.00 24.75 404 THR A C 1
ATOM 2980 O O . THR A 1 404 ? 35.943 36.222 -30.457 1.00 24.75 404 THR A O 1
ATOM 2983 N N . THR A 1 405 ? 37.776 36.740 -29.278 1.00 26.30 405 THR A N 1
ATOM 2984 C CA . THR A 1 405 ? 37.866 35.474 -28.517 1.00 26.30 405 THR A CA 1
ATOM 2985 C C . THR A 1 405 ? 38.092 35.728 -27.027 1.00 26.30 405 THR A C 1
ATOM 2987 O O . THR A 1 405 ? 39.021 36.448 -26.661 1.00 26.30 405 THR A O 1
ATOM 2990 N N . ASN A 1 406 ? 37.328 35.060 -26.159 1.00 26.84 406 ASN A N 1
ATOM 2991 C CA . ASN A 1 406 ? 37.613 35.022 -24.723 1.00 26.84 406 ASN A CA 1
ATOM 2992 C C . ASN A 1 406 ? 38.738 34.005 -24.427 1.00 26.84 406 ASN A C 1
ATOM 2994 O O . ASN A 1 406 ? 38.477 32.809 -24.403 1.00 26.84 406 ASN A O 1
ATOM 2998 N N . ASN A 1 407 ? 39.970 34.513 -24.262 1.00 28.12 407 ASN A N 1
ATOM 2999 C CA . ASN A 1 407 ? 40.900 34.302 -23.125 1.00 28.12 407 ASN A CA 1
ATOM 3000 C C . ASN A 1 407 ? 40.940 32.922 -22.394 1.00 28.12 407 ASN A C 1
ATOM 3002 O O . ASN A 1 407 ? 39.904 32.344 -22.099 1.00 28.12 407 ASN A O 1
ATOM 3006 N N . ILE A 1 408 ? 42.079 32.360 -21.938 1.00 30.72 408 ILE A N 1
ATOM 3007 C CA . ILE A 1 408 ? 43.407 32.918 -21.563 1.00 30.72 408 ILE A CA 1
ATOM 3008 C C . ILE A 1 408 ? 44.521 31.842 -21.761 1.00 30.72 408 ILE A C 1
ATOM 3010 O O . ILE A 1 408 ? 44.269 30.695 -21.396 1.00 30.72 408 ILE A O 1
ATOM 3014 N N . ASN A 1 409 ? 45.744 32.192 -22.228 1.00 25.33 409 ASN A N 1
ATOM 3015 C CA . ASN A 1 409 ? 47.057 31.921 -21.554 1.00 25.33 409 ASN A CA 1
ATOM 3016 C C . ASN A 1 409 ? 48.352 31.931 -22.424 1.00 25.33 409 ASN A C 1
ATOM 3018 O O . ASN A 1 409 ? 48.551 31.099 -23.300 1.00 25.33 409 ASN A O 1
ATOM 3022 N N . ASN A 1 410 ? 49.282 32.801 -21.999 1.00 26.30 410 ASN A N 1
ATOM 3023 C CA . ASN A 1 410 ? 50.755 32.681 -21.918 1.00 26.30 410 ASN A CA 1
ATOM 3024 C C . ASN A 1 410 ? 51.688 32.558 -23.167 1.00 26.30 410 ASN A C 1
ATOM 3026 O O . ASN A 1 410 ? 52.127 31.479 -23.550 1.00 26.30 410 ASN A O 1
ATOM 3030 N N . THR A 1 411 ? 52.101 33.725 -23.681 1.00 26.56 411 THR A N 1
ATOM 3031 C CA . THR A 1 411 ? 53.497 34.199 -23.913 1.00 26.56 411 THR A CA 1
ATOM 3032 C C . THR A 1 411 ? 54.620 33.247 -24.398 1.00 26.56 411 THR A C 1
ATOM 3034 O O . THR A 1 411 ? 55.161 32.479 -23.604 1.00 26.56 411 THR A O 1
ATOM 3037 N N . ASN A 1 412 ? 55.141 33.456 -25.627 1.00 25.20 412 ASN A N 1
ATOM 3038 C CA . ASN A 1 412 ? 56.516 33.967 -25.893 1.00 25.20 412 ASN A CA 1
ATOM 3039 C C . ASN A 1 412 ? 56.883 34.094 -27.400 1.00 25.20 412 ASN A C 1
ATOM 3041 O O . ASN A 1 412 ? 56.213 33.544 -28.269 1.00 25.20 412 ASN A O 1
ATOM 3045 N N . ASN A 1 413 ? 57.947 34.856 -27.698 1.00 26.39 413 ASN A N 1
ATOM 3046 C CA . ASN A 1 413 ? 58.451 35.204 -29.045 1.00 26.39 413 ASN A CA 1
ATOM 3047 C C . ASN A 1 413 ? 59.284 34.097 -29.733 1.00 26.39 413 ASN A C 1
ATOM 3049 O O . ASN A 1 413 ? 59.975 33.343 -29.049 1.00 26.39 413 ASN A O 1
ATOM 3053 N N . THR A 1 414 ? 59.370 34.110 -31.079 1.00 24.31 414 THR A N 1
ATOM 3054 C CA . THR A 1 414 ? 60.573 34.490 -31.896 1.00 24.31 414 THR A CA 1
ATOM 3055 C C . THR A 1 414 ? 60.328 34.208 -33.411 1.00 24.31 414 THR A C 1
ATOM 3057 O O . THR A 1 414 ? 59.284 33.683 -33.790 1.00 24.31 414 THR A O 1
ATOM 3060 N N . GLU A 1 415 ? 61.219 34.659 -34.304 1.00 24.95 415 GLU A N 1
ATOM 3061 C CA . GLU A 1 415 ? 60.986 34.911 -35.741 1.00 24.95 415 GLU A CA 1
ATOM 3062 C C . GLU A 1 415 ? 61.248 33.771 -36.771 1.00 24.95 415 GLU A C 1
ATOM 3064 O O . GLU A 1 415 ? 62.026 32.855 -36.539 1.00 24.95 415 GLU A O 1
ATOM 3069 N N . LYS A 1 416 ? 60.690 33.976 -37.988 1.00 26.20 416 LYS A N 1
ATOM 3070 C CA . LYS A 1 416 ? 61.221 33.672 -39.352 1.00 26.20 416 LYS A CA 1
ATOM 3071 C C . LYS A 1 416 ? 61.812 32.276 -39.667 1.00 26.20 416 LYS A C 1
ATOM 3073 O O . LYS A 1 416 ? 62.929 31.963 -39.269 1.00 26.20 416 LYS A O 1
ATOM 3078 N N . ASN A 1 417 ? 61.259 31.617 -40.702 1.00 22.25 417 ASN A N 1
ATOM 3079 C CA . ASN A 1 417 ? 61.809 31.734 -42.076 1.00 22.25 417 ASN A CA 1
ATOM 3080 C C . ASN A 1 417 ? 60.967 31.053 -43.188 1.00 22.25 417 ASN A C 1
ATOM 3082 O O . ASN A 1 417 ? 60.043 30.290 -42.923 1.00 22.25 417 ASN A O 1
ATOM 3086 N N . ASN A 1 418 ? 61.291 31.361 -44.452 1.00 26.94 418 ASN A N 1
ATOM 3087 C CA . ASN A 1 418 ? 60.620 30.864 -45.668 1.00 26.94 418 ASN A CA 1
ATOM 3088 C C . ASN A 1 418 ? 61.121 29.476 -46.127 1.00 26.94 418 ASN A C 1
ATOM 3090 O O . ASN A 1 418 ? 62.332 29.264 -46.096 1.00 26.94 418 ASN A O 1
ATOM 3094 N N . LYS A 1 419 ? 60.260 28.651 -46.768 1.00 25.62 419 LYS A N 1
ATOM 3095 C CA . LYS A 1 419 ? 60.367 28.349 -48.228 1.00 25.62 419 LYS A CA 1
ATOM 3096 C C . LYS A 1 419 ? 59.348 27.345 -48.823 1.00 25.62 419 LYS A C 1
ATOM 3098 O O . LYS A 1 419 ? 59.131 26.268 -48.290 1.00 25.62 419 LYS A O 1
ATOM 3103 N N . THR A 1 420 ? 58.910 27.691 -50.041 1.00 24.19 420 THR A N 1
ATOM 3104 C CA . THR A 1 420 ? 58.609 26.831 -51.214 1.00 24.19 420 THR A CA 1
ATOM 3105 C C . THR A 1 420 ? 57.400 25.872 -51.211 1.00 24.19 420 THR A C 1
ATOM 3107 O O . THR A 1 420 ? 57.245 24.989 -50.377 1.00 24.19 420 THR A O 1
ATOM 3110 N N . ASN A 1 421 ? 56.599 25.987 -52.279 1.00 31.55 421 ASN A N 1
ATOM 3111 C CA . ASN A 1 421 ? 55.456 25.131 -52.622 1.00 31.55 421 ASN A CA 1
ATOM 3112 C C . ASN A 1 421 ? 55.839 23.675 -52.952 1.00 31.55 421 ASN A C 1
ATOM 3114 O O . ASN A 1 421 ? 56.858 23.427 -53.599 1.00 31.55 421 ASN A O 1
ATOM 3118 N N . LYS A 1 422 ? 54.914 22.733 -52.712 1.00 25.42 422 LYS A N 1
ATOM 3119 C CA . LYS A 1 422 ? 54.777 21.541 -53.568 1.00 25.42 422 LYS A CA 1
ATOM 3120 C C . LYS A 1 422 ? 53.321 21.083 -53.676 1.00 25.42 422 LYS A C 1
ATOM 3122 O O . LYS A 1 422 ? 52.666 20.809 -52.675 1.00 25.42 422 LYS A O 1
ATOM 3127 N N . THR A 1 423 ? 52.818 21.024 -54.906 1.00 32.19 423 THR A N 1
ATOM 3128 C CA . THR A 1 423 ? 51.418 20.722 -55.228 1.00 32.19 423 THR A CA 1
ATOM 3129 C C . THR A 1 423 ? 51.114 19.238 -55.028 1.00 32.19 423 THR A C 1
ATOM 3131 O O . THR A 1 423 ? 51.748 18.401 -55.663 1.00 32.19 423 THR A O 1
ATOM 3134 N N . ASN A 1 424 ? 50.109 18.904 -54.213 1.00 25.92 424 ASN A N 1
ATOM 3135 C CA . ASN A 1 424 ? 49.602 17.537 -54.058 1.00 25.92 424 ASN A CA 1
ATOM 3136 C C . ASN A 1 424 ? 48.079 17.504 -54.255 1.00 25.92 424 ASN A C 1
ATOM 3138 O O . ASN A 1 424 ? 47.350 18.278 -53.638 1.00 25.92 424 ASN A O 1
ATOM 3142 N N . LYS A 1 425 ? 47.592 16.581 -55.098 1.00 35.47 425 LYS A N 1
ATOM 3143 C CA . LYS A 1 425 ? 46.155 16.296 -55.255 1.00 35.47 425 LYS A CA 1
ATOM 3144 C C . LYS A 1 425 ? 45.634 15.588 -53.999 1.00 35.47 425 LYS A C 1
ATOM 3146 O O . LYS A 1 425 ? 45.786 14.376 -53.869 1.00 35.47 425 LYS A O 1
ATOM 3151 N N . THR A 1 426 ? 44.998 16.323 -53.094 1.00 27.53 426 THR A N 1
ATOM 3152 C CA . THR A 1 426 ? 44.375 15.742 -51.896 1.00 27.53 426 THR A CA 1
ATOM 3153 C C . THR A 1 426 ? 42.987 15.195 -52.225 1.00 27.53 426 THR A C 1
ATOM 3155 O O . THR A 1 426 ? 42.099 15.942 -52.627 1.00 27.53 426 THR A O 1
ATOM 3158 N N . GLN A 1 427 ? 42.774 13.891 -52.032 1.00 33.47 427 GLN A N 1
ATOM 3159 C CA . GLN A 1 427 ? 41.432 13.304 -52.064 1.00 33.47 427 GLN A CA 1
ATOM 3160 C C . GLN A 1 427 ? 40.645 13.740 -50.820 1.00 33.47 427 GLN A C 1
ATOM 3162 O O . GLN A 1 427 ? 41.048 13.406 -49.702 1.00 33.47 427 GLN A O 1
ATOM 3167 N N . ASN A 1 428 ? 39.506 14.419 -51.006 1.00 30.69 428 ASN A N 1
ATOM 3168 C CA . ASN A 1 428 ? 38.580 14.743 -49.915 1.00 30.69 428 ASN A CA 1
ATOM 3169 C C . ASN A 1 428 ? 38.060 13.457 -49.261 1.00 30.69 428 ASN A C 1
ATOM 3171 O O . ASN A 1 428 ? 37.137 12.805 -49.745 1.00 30.69 428 ASN A O 1
ATOM 3175 N N . SER A 1 429 ? 38.696 13.099 -48.149 1.00 37.25 429 SER A N 1
ATOM 3176 C CA . SER A 1 429 ? 38.410 11.905 -47.367 1.00 37.25 429 SER A CA 1
ATOM 3177 C C . SER A 1 429 ? 37.691 12.333 -46.097 1.00 37.25 429 SER A C 1
ATOM 3179 O O . SER A 1 429 ? 38.337 12.746 -45.136 1.00 37.25 429 SER A O 1
ATOM 3181 N N . THR A 1 430 ? 36.360 12.243 -46.112 1.00 43.31 430 THR A N 1
ATOM 3182 C CA . THR A 1 430 ? 35.500 12.460 -44.940 1.00 43.31 430 THR A CA 1
ATOM 3183 C C . THR A 1 430 ? 36.004 11.604 -43.776 1.00 43.31 430 THR A C 1
ATOM 3185 O O . THR A 1 430 ? 35.946 10.370 -43.857 1.00 43.31 430 THR A O 1
ATOM 3188 N N . SER A 1 431 ? 36.527 12.224 -42.717 1.00 47.03 431 SER A N 1
ATOM 3189 C CA . SER A 1 431 ? 36.991 11.485 -41.544 1.00 47.03 431 SER A CA 1
ATOM 3190 C C . SER A 1 431 ? 35.845 11.393 -40.555 1.00 47.03 431 SER A C 1
ATOM 3192 O O . SER A 1 431 ? 35.331 12.404 -40.085 1.00 47.03 431 SER A O 1
ATOM 3194 N N . ILE A 1 432 ? 35.458 10.178 -40.184 1.00 53.44 432 ILE A N 1
ATOM 3195 C CA . ILE A 1 432 ? 34.745 10.018 -38.920 1.00 53.44 432 ILE A CA 1
ATOM 3196 C C . ILE A 1 432 ? 35.766 10.391 -37.826 1.00 53.44 432 ILE A C 1
ATOM 3198 O O . ILE A 1 432 ? 36.935 9.998 -37.916 1.00 53.44 432 ILE A O 1
ATOM 3202 N N . ASN A 1 433 ? 35.375 11.219 -36.857 1.00 57.38 433 ASN A N 1
ATOM 3203 C CA . ASN A 1 433 ? 36.275 11.663 -35.787 1.00 57.38 433 ASN A CA 1
ATOM 3204 C C . ASN A 1 433 ? 36.007 10.876 -34.508 1.00 57.38 433 ASN A C 1
ATOM 3206 O O . ASN A 1 433 ? 36.918 10.239 -33.985 1.00 57.38 433 ASN A O 1
ATOM 3210 N N . ASN A 1 434 ? 34.755 10.835 -34.055 1.00 61.66 434 ASN A N 1
ATOM 3211 C CA . ASN A 1 434 ? 34.350 10.030 -32.910 1.00 61.66 434 ASN A CA 1
ATOM 3212 C C . ASN A 1 434 ? 33.068 9.234 -33.200 1.00 61.66 434 ASN A C 1
ATOM 3214 O O . ASN A 1 434 ? 32.254 9.578 -34.060 1.00 61.66 434 ASN A O 1
ATOM 3218 N N . ALA A 1 435 ? 32.923 8.132 -32.474 1.00 62.72 435 ALA A N 1
ATOM 3219 C CA . ALA A 1 435 ? 31.682 7.389 -32.340 1.00 62.72 435 ALA A CA 1
ATOM 3220 C C . ALA A 1 435 ? 31.498 7.051 -30.858 1.00 62.72 435 ALA A C 1
ATOM 3222 O O . ALA A 1 435 ? 32.362 6.398 -30.268 1.00 62.72 435 ALA A O 1
ATOM 3223 N N . SER A 1 436 ? 30.404 7.509 -30.259 1.00 65.19 436 SER A N 1
ATOM 3224 C CA . SER A 1 436 ? 30.054 7.229 -28.872 1.00 65.19 436 SER A CA 1
ATOM 3225 C C . SER A 1 436 ? 29.105 6.032 -28.772 1.00 65.19 436 SER A C 1
ATOM 3227 O O . SER A 1 436 ? 28.298 5.740 -29.661 1.00 65.19 436 SER A O 1
ATOM 3229 N N . ILE A 1 437 ? 29.193 5.333 -27.646 1.00 67.00 437 ILE A N 1
ATOM 3230 C CA . ILE A 1 437 ? 28.148 4.455 -27.131 1.00 67.00 437 ILE A CA 1
ATOM 3231 C C . ILE A 1 437 ? 27.880 4.844 -25.679 1.00 67.00 437 ILE A C 1
ATOM 3233 O O . ILE A 1 437 ? 28.806 4.988 -24.879 1.00 67.00 437 ILE A O 1
ATOM 3237 N N . ASN A 1 438 ? 26.604 4.984 -25.334 1.00 68.56 438 ASN A N 1
ATOM 3238 C CA . ASN A 1 438 ? 26.148 5.162 -23.961 1.00 68.56 438 ASN A CA 1
ATOM 3239 C C . ASN A 1 438 ? 25.021 4.163 -23.687 1.00 68.56 438 ASN A C 1
ATOM 3241 O O . ASN A 1 438 ? 23.880 4.388 -24.079 1.00 68.56 438 ASN A O 1
ATOM 3245 N N . TYR A 1 439 ? 25.350 3.043 -23.051 1.00 70.00 439 TYR A N 1
ATOM 3246 C CA . TYR A 1 439 ? 24.403 2.039 -22.576 1.00 70.00 439 TYR A CA 1
ATOM 3247 C C . TYR A 1 439 ? 24.290 2.114 -21.053 1.00 70.00 439 TYR A C 1
ATOM 3249 O O . TYR A 1 439 ? 25.291 2.257 -20.348 1.00 70.00 439 TYR A O 1
ATOM 3257 N N . THR A 1 440 ? 23.075 2.005 -20.528 1.00 72.75 440 THR A N 1
ATOM 3258 C CA . THR A 1 440 ? 22.801 1.919 -19.089 1.00 72.75 440 THR A CA 1
ATOM 3259 C C . THR A 1 440 ? 21.609 0.999 -18.863 1.00 72.75 440 THR A C 1
ATOM 3261 O O . THR A 1 440 ? 20.618 1.075 -19.581 1.00 72.75 440 THR A O 1
ATOM 3264 N N . ASN A 1 441 ? 21.690 0.126 -17.865 1.00 73.25 441 ASN A N 1
ATOM 3265 C CA . ASN A 1 441 ? 20.615 -0.769 -17.459 1.00 73.25 441 ASN A CA 1
ATOM 3266 C C . ASN A 1 441 ? 20.644 -0.914 -15.934 1.00 73.25 441 ASN A C 1
ATOM 3268 O O . ASN A 1 441 ? 21.608 -1.437 -15.370 1.00 73.25 441 ASN A O 1
ATOM 3272 N N . ASN A 1 442 ? 19.605 -0.401 -15.283 1.00 77.38 442 ASN A N 1
ATOM 3273 C CA . ASN A 1 442 ? 19.482 -0.290 -13.839 1.00 77.38 442 ASN A CA 1
ATOM 3274 C C . ASN A 1 442 ? 18.255 -1.081 -13.380 1.00 77.38 442 ASN A C 1
ATOM 3276 O O . ASN A 1 442 ? 17.158 -0.901 -13.913 1.00 77.38 442 ASN A O 1
ATOM 3280 N N . LYS A 1 443 ? 18.425 -1.914 -12.356 1.00 83.12 443 LYS A N 1
ATOM 3281 C CA . LYS A 1 443 ? 17.332 -2.548 -11.612 1.00 83.12 443 LYS A CA 1
ATOM 3282 C C . LYS A 1 443 ? 17.466 -2.175 -10.135 1.00 83.12 443 LYS A C 1
ATOM 3284 O O . LYS A 1 443 ? 18.570 -2.211 -9.601 1.00 83.12 443 LYS A O 1
ATOM 3289 N N . HIS A 1 444 ? 16.365 -1.841 -9.479 1.00 87.69 444 HIS A N 1
ATOM 3290 C CA . HIS A 1 444 ? 16.291 -1.628 -8.036 1.00 87.69 444 HIS A CA 1
ATOM 3291 C C . HIS A 1 444 ? 15.020 -2.288 -7.515 1.00 87.69 444 HIS A C 1
ATOM 3293 O O . HIS A 1 444 ? 13.921 -1.820 -7.818 1.00 87.69 444 HIS A O 1
ATOM 3299 N N . ASN A 1 445 ? 15.185 -3.336 -6.714 1.00 80.75 445 ASN A N 1
ATOM 3300 C CA . ASN A 1 445 ? 14.106 -4.089 -6.094 1.00 80.75 445 ASN A CA 1
ATOM 3301 C C . ASN A 1 445 ? 14.257 -3.999 -4.572 1.00 80.75 445 ASN A C 1
ATOM 3303 O O . ASN A 1 445 ? 15.225 -4.529 -4.035 1.00 80.75 445 ASN A O 1
ATOM 3307 N N . ALA A 1 446 ? 13.296 -3.387 -3.886 1.00 82.38 446 ALA A N 1
ATOM 3308 C CA . ALA A 1 446 ? 13.200 -3.410 -2.427 1.00 82.38 446 ALA A CA 1
ATOM 3309 C C . ALA A 1 446 ? 11.834 -3.940 -1.971 1.00 82.38 446 ALA A C 1
ATOM 3311 O O . ALA A 1 446 ? 10.834 -3.753 -2.680 1.00 82.38 446 ALA A O 1
ATOM 3312 N N . LYS A 1 447 ? 11.809 -4.602 -0.812 1.00 87.44 447 LYS A N 1
ATOM 3313 C CA . LYS A 1 447 ? 10.604 -5.097 -0.145 1.00 87.44 447 LYS A CA 1
ATOM 3314 C C . LYS A 1 447 ? 10.779 -5.109 1.371 1.00 87.44 447 LYS A C 1
ATOM 3316 O O . LYS A 1 447 ? 11.748 -5.678 1.871 1.00 87.44 447 LYS A O 1
ATOM 3321 N N . THR A 1 448 ? 9.773 -4.581 2.052 1.00 89.75 448 THR A N 1
ATOM 3322 C CA . THR A 1 448 ? 9.687 -4.432 3.506 1.00 89.75 448 THR A CA 1
ATOM 3323 C C . THR A 1 448 ? 8.298 -4.907 3.943 1.00 89.75 448 THR A C 1
ATOM 3325 O O . THR A 1 448 ? 7.302 -4.551 3.305 1.00 89.75 448 THR A O 1
ATOM 3328 N N . LYS A 1 449 ? 8.210 -5.738 4.985 1.00 91.88 449 LYS A N 1
ATOM 3329 C CA . LYS A 1 449 ? 6.943 -6.208 5.569 1.00 91.88 449 LYS A CA 1
ATOM 3330 C C . LYS A 1 449 ? 6.572 -5.344 6.765 1.00 91.88 449 LYS A C 1
ATOM 3332 O O . LYS A 1 449 ? 7.300 -5.340 7.749 1.00 91.88 449 LYS A O 1
ATOM 3337 N N . VAL A 1 450 ? 5.427 -4.668 6.698 1.00 95.00 450 VAL A N 1
ATOM 3338 C CA . VAL A 1 450 ? 4.814 -3.995 7.852 1.00 95.00 450 VAL A CA 1
ATOM 3339 C C . VAL A 1 450 ? 4.004 -5.028 8.619 1.00 95.00 450 VAL A C 1
ATOM 3341 O O . VAL A 1 450 ? 3.108 -5.655 8.049 1.00 95.00 450 VAL A O 1
ATOM 3344 N N . LEU A 1 451 ? 4.332 -5.253 9.886 1.00 95.06 451 LEU A N 1
ATOM 3345 C CA . LEU A 1 451 ? 3.790 -6.351 10.681 1.00 95.06 451 LEU A CA 1
ATOM 3346 C C . LEU A 1 451 ? 2.478 -5.966 11.375 1.00 95.06 451 LEU A C 1
ATOM 3348 O O . LEU A 1 451 ? 2.289 -4.833 11.820 1.00 95.06 451 LEU A O 1
ATOM 3352 N N . ALA A 1 452 ? 1.568 -6.933 11.517 1.00 96.12 452 ALA A N 1
ATOM 3353 C CA . ALA A 1 452 ? 0.449 -6.808 12.446 1.00 96.12 452 ALA A CA 1
ATOM 3354 C C . ALA A 1 452 ? 1.003 -6.746 13.875 1.00 96.12 452 ALA A C 1
ATOM 3356 O O . ALA A 1 452 ? 1.519 -7.740 14.380 1.00 96.12 452 ALA A O 1
ATOM 3357 N N . THR A 1 453 ? 0.914 -5.579 14.507 1.00 96.94 453 THR A N 1
ATOM 3358 C CA . THR A 1 453 ? 1.583 -5.280 15.775 1.00 96.94 453 THR A CA 1
ATOM 3359 C C . THR A 1 453 ? 0.567 -4.984 16.873 1.00 96.94 453 THR A C 1
ATOM 3361 O O . THR A 1 453 ? -0.289 -4.110 16.722 1.00 96.94 453 THR A O 1
ATOM 3364 N N . LEU A 1 454 ? 0.689 -5.692 17.998 1.00 97.19 454 LEU A N 1
ATOM 3365 C CA . LEU A 1 454 ? -0.052 -5.416 19.229 1.00 97.19 454 LEU A CA 1
ATOM 3366 C C . LEU A 1 454 ? 0.917 -5.050 20.355 1.00 97.19 454 LEU A C 1
ATOM 3368 O O . LEU A 1 454 ? 1.802 -5.846 20.660 1.00 97.19 454 LEU A O 1
ATOM 3372 N N . GLY A 1 455 ? 0.681 -3.922 21.021 1.00 95.56 455 GLY A N 1
ATOM 3373 C CA . GLY A 1 455 ? 1.430 -3.488 22.201 1.00 95.56 455 GLY A CA 1
ATOM 3374 C C . GLY A 1 455 ? 1.237 -4.368 23.442 1.00 95.56 455 GLY A C 1
ATOM 3375 O O . GLY A 1 455 ? 0.431 -5.309 23.461 1.00 95.56 455 GLY A O 1
ATOM 3376 N N . ASN A 1 456 ? 2.001 -4.084 24.491 1.00 94.56 456 ASN A N 1
ATOM 3377 C CA . ASN A 1 456 ? 2.063 -4.897 25.698 1.00 94.56 456 ASN A CA 1
ATOM 3378 C C . ASN A 1 456 ? 0.833 -4.754 26.603 1.00 94.56 456 ASN A C 1
ATOM 3380 O O . ASN A 1 456 ? 0.113 -3.757 26.576 1.00 94.56 456 ASN A O 1
ATOM 3384 N N . GLY A 1 457 ? 0.577 -5.813 27.377 1.00 95.12 457 GLY A N 1
ATOM 3385 C CA . GLY A 1 457 ? -0.581 -5.933 28.259 1.00 95.12 457 GLY A CA 1
ATOM 3386 C C . GLY A 1 457 ? -1.239 -7.315 28.222 1.00 95.12 457 GLY A C 1
ATOM 3387 O O . GLY A 1 457 ? -0.618 -8.307 27.835 1.00 95.12 457 GLY A O 1
ATOM 3388 N N . ASN A 1 458 ? -2.499 -7.379 28.651 1.00 96.50 458 ASN A N 1
ATOM 3389 C CA . ASN A 1 458 ? -3.282 -8.605 28.811 1.00 96.50 458 ASN A CA 1
ATOM 3390 C C . ASN A 1 458 ? -3.939 -9.028 27.485 1.00 96.50 458 ASN A C 1
ATOM 3392 O O . ASN A 1 458 ? -4.889 -8.394 27.029 1.00 96.50 458 ASN A O 1
ATOM 3396 N N . ILE A 1 459 ? -3.464 -10.124 26.889 1.00 95.94 459 ILE A N 1
ATOM 3397 C CA . ILE A 1 459 ? -4.009 -10.687 25.646 1.00 95.94 459 ILE A CA 1
ATOM 3398 C C . ILE A 1 459 ? -4.617 -12.065 25.937 1.00 95.94 459 ILE A C 1
ATOM 3400 O O . ILE A 1 459 ? -3.917 -12.982 26.360 1.00 95.94 459 ILE A O 1
ATOM 3404 N N . GLN A 1 460 ? -5.919 -12.213 25.700 1.00 95.50 460 GLN A N 1
ATOM 3405 C CA . GLN A 1 460 ? -6.702 -13.418 25.972 1.00 95.50 460 GLN A CA 1
ATOM 3406 C C . GLN A 1 460 ? -7.353 -13.913 24.679 1.00 95.50 460 GLN A C 1
ATOM 3408 O O . GLN A 1 460 ? -8.143 -13.200 24.059 1.00 95.50 460 GLN A O 1
ATOM 3413 N N . ILE A 1 461 ? -7.005 -15.135 24.272 1.00 94.56 461 ILE A N 1
ATOM 3414 C CA . ILE A 1 461 ? -7.429 -15.759 23.013 1.00 94.56 461 ILE A CA 1
ATOM 3415 C C . ILE A 1 461 ? -7.969 -17.152 23.355 1.00 94.56 461 ILE A C 1
ATOM 3417 O O . ILE A 1 461 ? -7.197 -18.030 23.737 1.00 94.56 461 ILE A O 1
ATOM 3421 N N . ALA A 1 462 ? -9.287 -17.351 23.283 1.00 90.56 462 ALA A N 1
ATOM 3422 C CA . ALA A 1 462 ? -9.922 -18.561 23.824 1.00 90.56 462 ALA A CA 1
ATOM 3423 C C . ALA A 1 462 ? -9.623 -19.849 23.027 1.00 90.56 462 ALA A C 1
ATOM 3425 O O . ALA A 1 462 ? -9.611 -20.941 23.602 1.00 90.56 462 ALA A O 1
ATOM 3426 N N . ASP A 1 463 ? -9.371 -19.746 21.718 1.00 88.44 463 ASP A N 1
ATOM 3427 C CA . ASP A 1 463 ? -9.140 -20.902 20.846 1.00 88.44 463 ASP A CA 1
ATOM 3428 C C . ASP A 1 463 ? -7.665 -21.250 20.594 1.00 88.44 463 ASP A C 1
ATOM 3430 O O . ASP A 1 463 ? -7.394 -22.239 19.917 1.00 88.44 463 ASP A O 1
ATOM 3434 N N . ILE A 1 464 ? -6.704 -20.503 21.153 1.00 79.44 464 ILE A N 1
ATOM 3435 C CA . ILE A 1 464 ? -5.272 -20.630 20.805 1.00 79.44 464 ILE A CA 1
ATOM 3436 C C . ILE A 1 464 ? -4.666 -22.015 21.097 1.00 79.44 464 ILE A C 1
ATOM 3438 O O . ILE A 1 464 ? -3.712 -22.421 20.442 1.00 79.44 464 ILE A O 1
ATOM 3442 N N . ASN A 1 465 ? -5.238 -22.756 22.052 1.00 75.88 465 ASN A N 1
ATOM 3443 C CA . ASN A 1 465 ? -4.807 -24.108 22.432 1.00 75.88 465 ASN A CA 1
ATOM 3444 C C . ASN A 1 465 ? -5.744 -25.218 21.905 1.00 75.88 465 ASN A C 1
ATOM 3446 O O . ASN A 1 465 ? -5.624 -26.369 22.322 1.00 75.88 465 ASN A O 1
ATOM 3450 N N . GLN A 1 466 ? -6.711 -24.895 21.037 1.00 79.69 466 GLN A N 1
ATOM 3451 C CA . GLN A 1 466 ? -7.689 -25.857 20.517 1.00 79.69 466 GLN A CA 1
ATOM 3452 C C . GLN A 1 466 ? -7.203 -26.478 19.197 1.00 79.69 466 GLN A C 1
ATOM 3454 O O . GLN A 1 466 ? -6.665 -25.791 18.332 1.00 79.69 466 GLN A O 1
ATOM 3459 N N . SER A 1 467 ? -7.423 -27.782 18.994 1.00 65.44 467 SER A N 1
ATOM 3460 C CA . SER A 1 467 ? -6.935 -28.518 17.806 1.00 65.44 467 SER A CA 1
ATOM 3461 C C . SER A 1 467 ? -7.566 -28.082 16.472 1.00 65.44 467 SER A C 1
ATOM 3463 O O . SER A 1 467 ? -7.135 -28.524 15.412 1.00 65.44 467 SER A O 1
ATOM 3465 N N . ASN A 1 468 ? -8.592 -27.235 16.528 1.00 73.19 468 ASN A N 1
ATOM 3466 C CA . ASN A 1 468 ? -9.310 -26.618 15.413 1.00 73.19 468 ASN A CA 1
ATOM 3467 C C . ASN A 1 468 ? -9.252 -25.075 15.469 1.00 73.19 468 ASN A C 1
ATOM 3469 O O . ASN A 1 468 ? -10.153 -24.416 14.945 1.00 73.19 468 ASN A O 1
ATOM 3473 N N . SER A 1 469 ? -8.236 -24.513 16.135 1.00 74.50 469 SER A N 1
ATOM 3474 C CA . SER A 1 469 ? -8.038 -23.068 16.284 1.00 74.50 469 SER A CA 1
ATOM 3475 C C . SER A 1 469 ? -8.095 -22.327 14.945 1.00 74.50 469 SER A C 1
ATOM 3477 O O . SER A 1 469 ? -7.484 -22.745 13.960 1.00 74.50 469 SER A O 1
ATOM 3479 N N . LYS A 1 470 ? -8.794 -21.189 14.925 1.00 76.94 470 LYS A N 1
ATOM 3480 C CA . LYS A 1 470 ? -8.733 -20.192 13.846 1.00 76.94 470 LYS A CA 1
ATOM 3481 C C . LYS A 1 470 ? -7.623 -19.160 14.086 1.00 76.94 470 LYS A C 1
ATOM 3483 O O . LYS A 1 470 ? -7.412 -18.291 13.237 1.00 76.94 470 LYS A O 1
ATOM 3488 N N . SER A 1 471 ? -6.955 -19.198 15.240 1.00 84.19 471 SER A N 1
ATOM 3489 C CA . SER A 1 471 ? -5.886 -18.257 15.562 1.00 84.19 471 SER A CA 1
ATOM 3490 C C . SER A 1 471 ? -4.616 -18.544 14.763 1.00 84.19 471 SER A C 1
ATOM 3492 O O . SER A 1 471 ? -4.187 -19.684 14.615 1.00 84.19 471 SER A O 1
ATOM 3494 N N . SER A 1 472 ? -3.974 -17.480 14.286 1.00 81.69 472 SER A N 1
ATOM 3495 C CA . SER A 1 472 ? -2.668 -17.535 13.632 1.00 81.69 472 SER A CA 1
ATOM 3496 C C . SER A 1 472 ? -1.843 -16.330 14.060 1.00 81.69 472 SER A C 1
ATOM 3498 O O . SER A 1 472 ? -1.968 -15.231 13.519 1.00 81.69 472 SER A O 1
ATOM 3500 N N . THR A 1 473 ? -1.008 -16.537 15.076 1.00 82.06 473 THR A N 1
ATOM 3501 C CA . THR A 1 473 ? -0.140 -15.514 15.679 1.00 82.06 473 THR A CA 1
ATOM 3502 C C . THR A 1 473 ? 1.315 -15.610 15.203 1.00 82.06 473 THR A C 1
ATOM 3504 O O . THR A 1 473 ? 2.156 -14.847 15.664 1.00 82.06 473 THR A O 1
ATOM 3507 N N . LYS A 1 474 ? 1.618 -16.483 14.224 1.00 79.12 474 LYS A N 1
ATOM 3508 C CA . LYS A 1 474 ? 2.956 -16.703 13.621 1.00 79.12 474 LYS A CA 1
ATOM 3509 C C . LYS A 1 474 ? 3.623 -15.419 13.092 1.00 79.12 474 LYS A C 1
ATOM 3511 O O . LYS A 1 474 ? 4.843 -15.366 12.974 1.00 79.12 474 LYS A O 1
ATOM 3516 N N . LEU A 1 475 ? 2.818 -14.403 12.772 1.00 80.69 475 LEU A N 1
ATOM 3517 C CA . LEU A 1 475 ? 3.229 -13.099 12.236 1.00 80.69 475 LEU A CA 1
ATOM 3518 C C . LEU A 1 475 ? 2.776 -11.922 13.122 1.00 80.69 475 LEU A C 1
ATOM 3520 O O . LEU A 1 475 ? 2.727 -10.780 12.664 1.00 80.69 475 LEU A O 1
ATOM 3524 N N . LEU A 1 476 ? 2.406 -12.199 14.377 1.00 91.94 476 LEU A N 1
ATOM 3525 C CA . LEU A 1 476 ? 2.024 -11.185 15.353 1.00 91.94 476 LEU A CA 1
ATOM 3526 C C . LEU A 1 476 ? 3.278 -10.557 15.965 1.00 91.94 476 LEU A C 1
ATOM 3528 O O . LEU A 1 476 ? 3.986 -11.191 16.746 1.00 91.94 476 LEU A O 1
ATOM 3532 N N . ASN A 1 477 ? 3.517 -9.291 15.650 1.00 93.69 477 ASN A N 1
ATOM 3533 C CA . ASN A 1 477 ? 4.555 -8.497 16.285 1.00 93.69 477 ASN A CA 1
ATOM 3534 C C . ASN A 1 477 ? 4.090 -7.948 17.646 1.00 93.69 477 ASN A C 1
ATOM 3536 O O . ASN A 1 477 ? 2.900 -7.704 17.878 1.00 93.69 477 ASN A O 1
ATOM 3540 N N . ARG A 1 478 ? 5.060 -7.754 18.542 1.00 94.88 478 ARG A N 1
ATOM 3541 C CA . ARG A 1 478 ? 4.895 -7.279 19.921 1.00 94.88 478 ARG A CA 1
ATOM 3542 C C . ARG A 1 478 ? 5.793 -6.086 20.269 1.00 94.88 478 ARG A C 1
ATOM 3544 O O . ARG A 1 478 ? 5.619 -5.517 21.341 1.00 94.88 478 ARG A O 1
ATOM 3551 N N . ASP A 1 479 ? 6.712 -5.696 19.383 1.00 91.75 479 ASP A N 1
ATOM 3552 C CA . ASP A 1 479 ? 7.497 -4.470 19.529 1.00 91.75 479 ASP A CA 1
ATOM 3553 C C . ASP A 1 479 ? 6.854 -3.337 18.715 1.00 91.75 479 ASP A C 1
ATOM 3555 O O . ASP A 1 479 ? 6.735 -3.420 17.493 1.00 91.75 479 ASP A O 1
ATOM 3559 N N . ILE A 1 480 ? 6.403 -2.276 19.390 1.00 92.50 480 ILE A N 1
ATOM 3560 C CA . ILE A 1 480 ? 5.714 -1.153 18.735 1.00 92.50 480 ILE A CA 1
ATOM 3561 C C . ILE A 1 480 ? 6.663 -0.158 18.051 1.00 92.50 480 ILE A C 1
ATOM 3563 O O . ILE A 1 480 ? 6.185 0.764 17.391 1.00 92.50 480 ILE A O 1
ATOM 3567 N N . LYS A 1 481 ? 7.982 -0.319 18.213 1.00 89.94 481 LYS A N 1
ATOM 3568 C CA . LYS A 1 481 ? 9.010 0.484 17.540 1.00 89.94 481 LYS A CA 1
ATOM 3569 C C . LYS A 1 481 ? 9.418 -0.201 16.239 1.00 89.94 481 LYS A C 1
ATOM 3571 O O . LYS A 1 481 ? 9.280 0.390 15.167 1.00 89.94 481 LYS A O 1
ATOM 3576 N N . ASP A 1 482 ? 9.777 -1.479 16.318 1.00 90.38 482 ASP A N 1
ATOM 3577 C CA . ASP A 1 482 ? 10.194 -2.285 15.166 1.00 90.38 482 ASP A CA 1
ATOM 3578 C C . ASP A 1 482 ? 8.983 -2.927 14.458 1.00 90.38 482 ASP A C 1
ATOM 3580 O O . ASP A 1 482 ? 8.795 -4.142 14.419 1.00 90.38 482 ASP A O 1
ATOM 3584 N N . THR A 1 483 ? 8.120 -2.076 13.888 1.00 91.56 483 THR A N 1
ATOM 3585 C CA . THR A 1 483 ? 6.893 -2.494 13.172 1.00 91.56 483 THR A CA 1
ATOM 3586 C C . THR A 1 483 ? 7.117 -2.933 11.720 1.00 91.56 483 THR A C 1
ATOM 3588 O O . THR A 1 483 ? 6.194 -3.460 11.091 1.00 91.56 483 THR A O 1
ATOM 3591 N N . GLU A 1 484 ? 8.324 -2.748 11.178 1.00 91.69 484 GLU A N 1
ATOM 3592 C CA . GLU A 1 484 ? 8.687 -3.080 9.797 1.00 91.69 484 GLU A CA 1
ATOM 3593 C C . GLU A 1 484 ? 9.929 -3.985 9.733 1.00 91.69 484 GLU A C 1
ATOM 3595 O O . GLU A 1 484 ? 10.886 -3.798 10.479 1.00 91.69 484 GLU A O 1
ATOM 3600 N N . VAL A 1 485 ? 9.937 -4.951 8.807 1.00 88.88 485 VAL A N 1
ATOM 3601 C CA . VAL A 1 485 ? 11.075 -5.855 8.555 1.00 88.88 485 VAL A CA 1
ATOM 3602 C C . VAL A 1 485 ? 11.481 -5.801 7.086 1.00 88.88 485 VAL A C 1
ATOM 3604 O O . VAL A 1 485 ? 10.712 -6.188 6.201 1.00 88.88 485 VAL A O 1
ATOM 3607 N N . ASP A 1 486 ? 12.710 -5.363 6.813 1.00 82.06 486 ASP A N 1
ATOM 3608 C CA . ASP A 1 486 ? 13.299 -5.402 5.473 1.00 82.06 486 ASP A CA 1
ATOM 3609 C C . ASP A 1 486 ? 13.572 -6.850 5.033 1.00 82.06 486 ASP A C 1
ATOM 3611 O O . ASP A 1 486 ? 14.328 -7.587 5.663 1.00 82.06 486 ASP A O 1
ATOM 3615 N N . ILE A 1 487 ? 12.962 -7.256 3.916 1.00 83.62 487 ILE A N 1
ATOM 3616 C CA . ILE A 1 487 ? 13.075 -8.610 3.351 1.00 83.62 487 ILE A CA 1
ATOM 3617 C C . ILE A 1 487 ? 14.196 -8.666 2.308 1.00 83.62 487 ILE A C 1
ATOM 3619 O O . ILE A 1 487 ? 14.956 -9.630 2.245 1.00 83.62 487 ILE A O 1
ATOM 3623 N N . TYR A 1 488 ? 14.298 -7.633 1.468 1.00 68.38 488 TYR A N 1
ATOM 3624 C CA . TYR A 1 488 ? 15.438 -7.423 0.578 1.00 68.38 488 TYR A CA 1
ATOM 3625 C C . TYR A 1 488 ? 15.526 -5.967 0.118 1.00 68.38 488 TYR A C 1
ATOM 3627 O O . TYR A 1 488 ? 14.512 -5.307 -0.109 1.00 68.38 488 TYR A O 1
ATOM 3635 N N . ASN A 1 489 ? 16.747 -5.500 -0.139 1.00 77.00 489 ASN A N 1
ATOM 3636 C CA . ASN A 1 489 ? 17.015 -4.261 -0.861 1.00 77.00 489 ASN A CA 1
ATOM 3637 C C . ASN A 1 489 ? 18.192 -4.491 -1.822 1.00 77.00 489 ASN A C 1
ATOM 3639 O O . ASN A 1 489 ? 19.333 -4.662 -1.399 1.00 77.00 489 ASN A O 1
ATOM 3643 N N . ILE A 1 490 ? 17.900 -4.602 -3.121 1.00 65.00 490 ILE A N 1
ATOM 3644 C CA . ILE A 1 490 ? 18.842 -5.060 -4.148 1.00 65.00 490 ILE A CA 1
ATOM 3645 C C . ILE A 1 490 ? 18.860 -4.067 -5.311 1.00 65.00 490 ILE A C 1
ATOM 3647 O O . ILE A 1 490 ? 17.944 -4.022 -6.139 1.00 65.00 490 ILE A O 1
ATOM 3651 N N . ALA A 1 491 ? 19.958 -3.321 -5.414 1.00 74.06 491 ALA A N 1
ATOM 3652 C CA . ALA A 1 491 ? 20.289 -2.499 -6.570 1.00 74.06 491 ALA A CA 1
ATOM 3653 C C . ALA A 1 491 ? 21.272 -3.22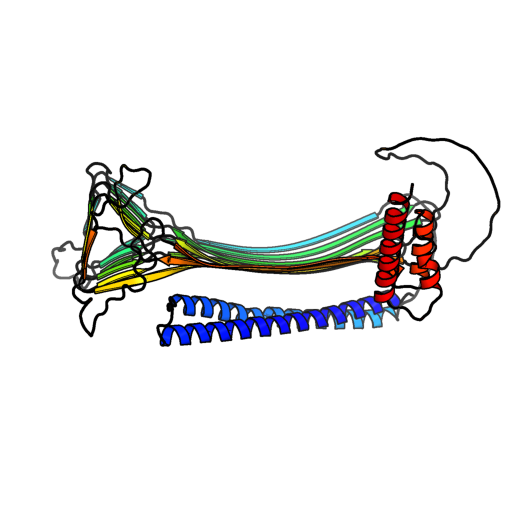6 -7.505 1.00 74.06 491 ALA A C 1
ATOM 3655 O O . ALA A 1 491 ? 22.196 -3.910 -7.071 1.00 74.06 491 ALA A O 1
ATOM 3656 N N . SER A 1 492 ? 21.100 -3.050 -8.814 1.00 65.81 492 SER A N 1
ATOM 3657 C CA . SER A 1 492 ? 22.015 -3.534 -9.845 1.00 65.81 492 SER A CA 1
ATOM 3658 C C . SER A 1 492 ? 22.157 -2.482 -10.939 1.00 65.81 492 SER A C 1
ATOM 3660 O O . SER A 1 492 ? 21.169 -2.082 -11.555 1.00 65.81 492 SER A O 1
ATOM 3662 N N . HIS A 1 493 ? 23.389 -2.046 -11.193 1.00 74.62 493 HIS A N 1
ATOM 3663 C CA . HIS A 1 493 ? 23.738 -1.129 -12.275 1.00 74.62 493 HIS A CA 1
ATOM 3664 C C . HIS A 1 493 ? 24.650 -1.839 -13.279 1.00 74.62 493 HIS A C 1
ATOM 3666 O O . HIS A 1 493 ? 25.644 -2.458 -12.902 1.00 74.62 493 HIS A O 1
ATOM 3672 N N . LYS A 1 494 ? 24.328 -1.725 -14.569 1.00 63.66 494 LYS A N 1
ATOM 3673 C CA . LYS A 1 494 ? 25.197 -2.113 -15.682 1.00 63.66 494 LYS A CA 1
ATOM 3674 C C . LYS A 1 494 ? 25.306 -0.935 -16.644 1.00 63.66 494 LYS A C 1
ATOM 3676 O O . LYS A 1 494 ? 24.350 -0.624 -17.349 1.00 63.66 494 LYS A O 1
ATOM 3681 N N . GLY A 1 495 ? 26.460 -0.278 -16.665 1.00 56.34 495 GLY A N 1
ATOM 3682 C CA . GLY A 1 495 ? 26.765 0.824 -17.575 1.00 56.34 495 GLY A CA 1
ATOM 3683 C C . GLY A 1 495 ? 27.882 0.466 -18.552 1.00 56.34 495 GLY A C 1
ATOM 3684 O O . GLY A 1 495 ? 28.818 -0.248 -18.199 1.00 56.34 495 GLY A O 1
ATOM 3685 N N . LEU A 1 496 ? 27.802 0.991 -19.773 1.00 61.34 496 LEU A N 1
ATOM 3686 C CA . LEU A 1 496 ? 28.922 1.052 -20.709 1.00 61.34 496 LEU A CA 1
ATOM 3687 C C . LEU A 1 496 ? 28.881 2.401 -21.426 1.00 61.34 496 LEU A C 1
ATOM 3689 O O . LEU A 1 496 ? 28.050 2.620 -22.307 1.00 61.34 496 LEU A O 1
ATOM 3693 N N . LYS A 1 497 ? 29.805 3.286 -21.056 1.00 61.91 497 LYS A N 1
ATOM 3694 C CA . LYS A 1 497 ? 30.124 4.499 -21.811 1.00 61.91 497 LYS A CA 1
ATOM 3695 C C . LYS A 1 497 ? 31.462 4.292 -22.501 1.00 61.91 497 LYS A C 1
ATOM 3697 O O . LYS A 1 497 ? 32.395 3.788 -21.881 1.00 61.91 497 LYS A O 1
ATOM 3702 N N . GLY A 1 498 ? 31.552 4.662 -23.769 1.00 49.88 498 GLY A N 1
ATOM 3703 C CA . GLY A 1 498 ? 32.793 4.569 -24.525 1.00 49.88 498 GLY A CA 1
ATOM 3704 C C . GLY A 1 498 ? 32.771 5.479 -25.738 1.00 49.88 498 GLY A C 1
ATOM 3705 O O . GLY A 1 498 ? 31.777 5.535 -26.458 1.00 49.88 498 GLY A O 1
ATOM 3706 N N . GLU A 1 499 ? 33.883 6.163 -25.971 1.00 56.34 499 GLU A N 1
ATOM 3707 C CA . GLU A 1 499 ? 34.124 6.939 -27.181 1.00 56.34 499 GLU A CA 1
ATOM 3708 C C . GLU A 1 499 ? 35.257 6.287 -27.966 1.00 56.34 499 GLU A C 1
ATOM 3710 O O . GLU A 1 499 ? 36.299 5.927 -27.417 1.00 56.34 499 GLU A O 1
ATOM 3715 N N . LEU A 1 500 ? 35.030 6.096 -29.261 1.00 52.81 500 LEU A N 1
ATOM 3716 C CA . LEU A 1 500 ? 35.973 5.471 -30.170 1.00 52.81 500 LEU A CA 1
ATOM 3717 C C . LEU A 1 500 ? 36.449 6.504 -31.188 1.00 52.81 500 LEU A C 1
ATOM 3719 O O . LEU A 1 500 ? 35.691 6.893 -32.079 1.00 52.81 500 LEU A O 1
ATOM 3723 N N . ASP A 1 501 ? 37.723 6.895 -31.097 1.00 54.38 501 ASP A N 1
ATOM 3724 C CA . ASP A 1 501 ? 38.400 7.574 -32.201 1.00 54.38 501 ASP A CA 1
ATOM 3725 C C . ASP A 1 501 ? 38.483 6.599 -33.379 1.00 54.38 501 ASP A C 1
ATOM 3727 O O . ASP A 1 501 ? 39.275 5.651 -33.410 1.00 54.38 501 ASP A O 1
ATOM 3731 N N . THR A 1 502 ? 37.620 6.812 -34.365 1.00 56.19 502 THR A N 1
ATOM 3732 C CA . THR A 1 502 ? 37.472 5.880 -35.484 1.00 56.19 502 THR A CA 1
ATOM 3733 C C . THR A 1 502 ? 38.678 5.876 -36.428 1.00 56.19 502 THR A C 1
ATOM 3735 O O . THR A 1 502 ? 38.817 4.949 -37.233 1.00 56.19 502 THR A O 1
ATOM 3738 N N . ARG A 1 503 ? 39.624 6.821 -36.286 1.00 56.88 503 ARG A N 1
ATOM 3739 C CA . ARG A 1 503 ? 40.918 6.773 -36.982 1.00 56.88 503 ARG A CA 1
ATOM 3740 C C . ARG A 1 503 ? 41.693 5.506 -36.588 1.00 56.88 503 ARG A C 1
ATOM 3742 O O . ARG A 1 503 ? 42.363 4.930 -37.447 1.00 56.88 503 ARG A O 1
ATOM 3749 N N . LEU A 1 504 ? 41.500 4.974 -35.371 1.00 52.06 504 LEU A N 1
ATOM 3750 C CA . LEU A 1 504 ? 42.042 3.677 -34.930 1.00 52.06 504 LEU A CA 1
ATOM 3751 C C . LEU A 1 504 ? 41.636 2.506 -35.843 1.00 52.06 504 LEU A C 1
ATOM 3753 O O . LEU A 1 504 ? 42.386 1.536 -35.981 1.00 52.06 504 LEU A O 1
ATOM 3757 N N . LEU A 1 505 ? 40.472 2.581 -36.497 1.00 49.44 505 LEU A N 1
ATOM 3758 C CA . LEU A 1 505 ? 39.919 1.489 -37.303 1.00 49.44 505 LEU A CA 1
ATOM 3759 C C . LEU A 1 505 ? 40.604 1.333 -38.672 1.00 49.44 505 LEU A C 1
ATOM 3761 O O . LEU A 1 505 ? 40.551 0.253 -39.258 1.00 49.44 505 LEU A O 1
ATOM 3765 N N . THR A 1 506 ? 41.306 2.354 -39.179 1.00 48.66 506 THR A N 1
ATOM 3766 C CA . THR A 1 506 ? 41.898 2.344 -40.534 1.00 48.66 506 THR A CA 1
ATOM 3767 C C . THR A 1 506 ? 43.430 2.390 -40.505 1.00 48.66 506 THR A C 1
ATOM 3769 O O . THR A 1 506 ? 44.018 3.000 -39.616 1.00 48.66 506 THR A O 1
ATOM 3772 N N . LYS A 1 507 ? 44.118 1.770 -41.484 1.00 47.91 507 LYS A N 1
ATOM 3773 C CA . LYS A 1 507 ? 45.601 1.778 -41.538 1.00 47.91 507 LYS A CA 1
ATOM 3774 C C . LYS A 1 507 ? 46.141 3.215 -41.685 1.00 47.91 507 LYS A C 1
ATOM 3776 O O . LYS A 1 507 ? 47.067 3.584 -40.976 1.00 47.91 507 LYS A O 1
ATOM 3781 N N . ALA A 1 508 ? 45.487 4.054 -42.497 1.00 54.41 508 ALA A N 1
ATOM 3782 C CA . ALA A 1 508 ? 45.822 5.476 -42.647 1.00 54.41 508 ALA A CA 1
ATOM 3783 C C . ALA A 1 508 ? 45.490 6.328 -41.403 1.00 54.41 508 ALA A C 1
ATOM 3785 O O . ALA A 1 508 ? 46.265 7.208 -41.036 1.00 54.41 508 ALA A O 1
ATOM 3786 N N . GLY A 1 509 ? 44.371 6.065 -40.721 1.00 54.56 509 GLY A N 1
ATOM 3787 C CA . GLY A 1 509 ? 44.018 6.762 -39.483 1.00 54.56 509 GLY A CA 1
ATOM 3788 C C . GLY A 1 509 ? 44.963 6.425 -38.326 1.00 54.56 509 GLY A C 1
ATOM 3789 O O . GLY A 1 509 ? 45.373 7.328 -37.603 1.00 54.56 509 GLY A O 1
ATOM 3790 N N . ARG A 1 510 ? 45.414 5.166 -38.215 1.00 55.41 510 ARG A N 1
ATOM 3791 C CA . ARG A 1 510 ? 46.472 4.769 -37.269 1.00 55.41 510 ARG A CA 1
ATOM 3792 C C . ARG A 1 510 ? 47.816 5.441 -37.562 1.00 55.41 510 ARG A C 1
ATOM 3794 O O . ARG A 1 510 ? 48.522 5.772 -36.617 1.00 55.41 510 ARG A O 1
ATOM 3801 N N . VAL A 1 511 ? 48.152 5.695 -38.831 1.00 59.19 511 VAL A N 1
ATOM 3802 C CA . VAL A 1 511 ? 49.336 6.500 -39.195 1.00 59.19 511 VAL A CA 1
ATOM 3803 C C . VAL A 1 511 ? 49.171 7.955 -38.745 1.00 59.19 511 VAL A C 1
ATOM 3805 O O . VAL A 1 511 ? 50.073 8.471 -38.095 1.00 59.19 511 VAL A O 1
ATOM 3808 N N . LYS A 1 512 ? 48.009 8.588 -38.967 1.00 56.00 512 LYS A N 1
ATOM 3809 C CA . LYS A 1 512 ? 47.750 9.950 -38.457 1.00 56.00 512 LYS A CA 1
ATOM 3810 C C . LYS A 1 512 ? 47.809 10.029 -36.928 1.00 56.00 512 LYS A C 1
ATOM 3812 O O . LYS A 1 512 ? 48.457 10.920 -36.401 1.00 56.00 512 LYS A O 1
ATOM 3817 N N . ILE A 1 513 ? 47.231 9.059 -36.214 1.00 54.50 513 ILE A N 1
ATOM 3818 C CA . ILE A 1 513 ? 47.367 8.957 -34.749 1.00 54.50 513 ILE A CA 1
ATOM 3819 C C . ILE A 1 513 ? 48.847 8.822 -34.343 1.00 54.50 513 ILE A C 1
ATOM 3821 O O . ILE A 1 513 ? 49.277 9.461 -33.389 1.00 54.50 513 ILE A O 1
ATOM 3825 N N . ALA A 1 514 ? 49.650 8.040 -35.072 1.00 52.09 514 ALA A N 1
ATOM 3826 C CA . ALA A 1 514 ? 51.086 7.913 -34.811 1.00 52.09 514 ALA A CA 1
ATOM 3827 C C . ALA A 1 514 ? 51.868 9.221 -35.049 1.00 52.09 514 ALA A C 1
ATOM 3829 O O . ALA A 1 514 ? 52.884 9.455 -34.397 1.00 52.09 514 ALA A O 1
ATOM 3830 N N . GLU A 1 515 ? 51.421 10.067 -35.979 1.00 56.38 515 GLU A N 1
ATOM 3831 C CA . GLU A 1 515 ? 51.993 11.392 -36.250 1.00 56.38 515 GLU A CA 1
ATOM 3832 C C . GLU A 1 515 ? 51.562 12.430 -35.202 1.00 56.38 515 GLU A C 1
ATOM 3834 O O . GLU A 1 515 ? 52.404 13.189 -34.720 1.00 56.38 515 GLU A O 1
ATOM 3839 N N . ASP A 1 516 ? 50.293 12.415 -34.788 1.00 52.94 516 ASP A N 1
ATOM 3840 C CA . ASP A 1 516 ? 49.762 13.263 -33.714 1.00 52.94 516 ASP A CA 1
ATOM 3841 C C . ASP A 1 516 ? 50.442 12.941 -32.369 1.00 52.94 516 ASP A C 1
ATOM 3843 O O . ASP A 1 516 ? 50.927 13.842 -31.685 1.00 52.94 516 ASP A O 1
ATOM 3847 N N . ILE A 1 517 ? 50.583 11.654 -32.022 1.00 49.09 517 ILE A N 1
ATOM 3848 C CA . ILE A 1 517 ? 51.285 11.206 -30.805 1.00 49.09 517 ILE A CA 1
ATOM 3849 C C . ILE A 1 517 ? 52.774 11.586 -30.846 1.00 49.09 517 ILE A C 1
ATOM 3851 O O . ILE A 1 517 ? 53.317 12.041 -29.840 1.00 49.09 517 ILE A O 1
ATOM 3855 N N . LYS A 1 518 ? 53.434 11.495 -32.012 1.00 49.31 518 LYS A N 1
ATOM 3856 C CA . LYS A 1 518 ? 54.814 11.988 -32.180 1.00 49.31 518 LYS A CA 1
ATOM 3857 C C . LYS A 1 518 ? 54.933 13.495 -31.954 1.00 49.31 518 LYS A C 1
ATOM 3859 O O . LYS A 1 518 ? 55.895 13.918 -31.321 1.00 49.31 518 LYS A O 1
ATOM 3864 N N . LYS A 1 519 ? 53.977 14.299 -32.434 1.00 46.19 519 LYS A N 1
ATOM 3865 C CA . LYS A 1 519 ? 53.923 15.743 -32.137 1.00 46.19 519 LYS A CA 1
ATOM 3866 C C . LYS A 1 519 ? 53.650 16.023 -30.657 1.00 46.19 519 LYS A C 1
ATOM 3868 O O . LYS A 1 519 ? 54.148 17.013 -30.140 1.00 46.19 519 LYS A O 1
ATOM 3873 N N . SER A 1 520 ? 52.920 15.137 -29.979 1.00 41.06 520 SER A N 1
ATOM 3874 C CA . SER A 1 520 ? 52.678 15.180 -28.531 1.00 41.06 520 SER A CA 1
ATOM 3875 C C . SER A 1 520 ? 53.853 14.669 -27.673 1.00 41.06 520 SER A C 1
ATOM 3877 O O . SER A 1 520 ? 53.735 14.633 -26.450 1.00 41.06 520 SER A O 1
ATOM 3879 N N . GLY A 1 521 ? 54.980 14.276 -28.278 1.00 43.28 521 GLY A N 1
ATOM 3880 C CA . GLY A 1 521 ? 56.262 14.117 -27.582 1.00 43.28 521 GLY A CA 1
ATOM 3881 C C . GLY A 1 521 ? 56.535 12.788 -26.864 1.00 43.28 521 GLY A C 1
ATOM 3882 O O . GLY A 1 521 ? 57.585 12.679 -26.237 1.00 43.28 521 GLY A O 1
ATOM 3883 N N . MET A 1 522 ? 55.673 11.763 -26.950 1.00 45.81 522 MET A N 1
ATOM 3884 C CA . MET A 1 522 ? 55.906 10.473 -26.266 1.00 45.81 522 MET A CA 1
ATOM 3885 C C . MET A 1 522 ? 55.640 9.227 -27.136 1.00 45.81 522 MET A C 1
ATOM 3887 O O . MET A 1 522 ? 54.834 9.237 -28.059 1.00 45.81 522 MET A O 1
ATOM 3891 N N . ILE A 1 523 ? 56.337 8.127 -26.817 1.00 48.34 523 ILE A N 1
ATOM 3892 C CA . ILE A 1 523 ? 56.160 6.753 -27.350 1.00 48.34 523 ILE A CA 1
ATOM 3893 C C . ILE A 1 523 ? 56.239 6.599 -28.892 1.00 48.34 523 ILE A C 1
ATOM 3895 O O . ILE A 1 523 ? 55.476 5.865 -29.524 1.00 48.34 523 ILE A O 1
ATOM 3899 N N . ALA A 1 524 ? 57.238 7.220 -29.528 1.00 44.09 524 ALA A N 1
ATOM 3900 C CA . ALA A 1 524 ? 57.479 7.079 -30.973 1.00 44.09 524 ALA A CA 1
ATOM 3901 C C . ALA A 1 524 ? 57.969 5.677 -31.425 1.00 44.09 524 ALA A C 1
ATOM 3903 O O . ALA A 1 524 ? 57.881 5.350 -32.613 1.00 44.09 524 ALA A O 1
ATOM 3904 N N . SER A 1 525 ? 58.508 4.862 -30.510 1.00 45.88 525 SER A N 1
ATOM 3905 C CA . SER A 1 525 ? 59.142 3.561 -30.784 1.00 45.88 525 SER A CA 1
ATOM 3906 C C . SER A 1 525 ? 58.131 2.417 -30.933 1.00 45.88 525 SER A C 1
ATOM 3908 O O . SER A 1 525 ? 58.102 1.757 -31.973 1.00 45.88 525 SER A O 1
ATOM 3910 N N . ALA A 1 526 ? 57.261 2.224 -29.937 1.00 44.97 526 ALA A N 1
ATOM 3911 C CA . ALA A 1 526 ? 56.274 1.139 -29.879 1.00 44.97 526 ALA A CA 1
ATOM 3912 C C . ALA A 1 526 ? 55.369 1.088 -31.119 1.00 44.97 526 ALA A C 1
ATOM 3914 O O . ALA A 1 526 ? 55.165 0.047 -31.746 1.00 44.97 526 ALA A O 1
ATOM 3915 N N . ILE A 1 527 ? 54.866 2.259 -31.516 1.00 43.75 527 ILE A N 1
ATOM 3916 C CA . ILE A 1 527 ? 53.909 2.402 -32.613 1.00 43.75 527 ILE A CA 1
ATOM 3917 C C . ILE A 1 527 ? 54.548 1.993 -33.955 1.00 43.75 527 ILE A C 1
ATOM 3919 O O . ILE A 1 527 ? 53.864 1.462 -34.830 1.00 43.75 527 ILE A O 1
ATOM 3923 N N . LYS A 1 528 ? 55.872 2.153 -34.110 1.00 44.78 528 LYS A N 1
ATOM 3924 C CA . LYS A 1 528 ? 56.601 1.826 -35.347 1.00 44.78 528 LYS A CA 1
ATOM 3925 C C . LYS A 1 528 ? 56.628 0.319 -35.645 1.00 44.78 528 LYS A C 1
ATOM 3927 O O . LYS A 1 528 ? 56.568 -0.056 -36.813 1.00 44.78 528 LYS A O 1
ATOM 3932 N N . GLN A 1 529 ? 56.660 -0.544 -34.624 1.00 44.62 529 GLN A N 1
ATOM 3933 C CA . GLN A 1 529 ? 56.539 -2.000 -34.810 1.00 44.62 529 GLN A CA 1
ATOM 3934 C C . GLN A 1 529 ? 55.101 -2.414 -35.169 1.00 44.62 529 GLN A C 1
ATOM 3936 O O . GLN A 1 529 ? 54.892 -3.270 -36.029 1.00 44.62 529 GLN A O 1
ATOM 3941 N N . ILE A 1 530 ? 54.106 -1.763 -34.559 1.00 44.56 530 ILE A N 1
ATOM 3942 C CA . ILE A 1 530 ? 52.679 -2.081 -34.733 1.00 44.56 530 ILE A CA 1
ATOM 3943 C C . ILE A 1 530 ? 52.159 -1.653 -36.118 1.00 44.56 530 ILE A C 1
ATOM 3945 O O . ILE A 1 530 ? 51.324 -2.342 -36.699 1.00 44.56 530 ILE A O 1
ATOM 3949 N N . VAL A 1 531 ? 52.663 -0.551 -36.686 1.00 43.22 531 VAL A N 1
ATOM 3950 C CA . VAL A 1 531 ? 52.277 -0.084 -38.036 1.00 43.22 531 VAL A CA 1
ATOM 3951 C C . VAL A 1 531 ? 52.825 -0.986 -39.154 1.00 43.22 531 VAL A C 1
ATOM 3953 O O . VAL A 1 531 ? 52.162 -1.149 -40.181 1.00 43.22 531 VAL A O 1
ATOM 3956 N N . ASN A 1 532 ? 53.997 -1.598 -38.949 1.00 45.88 532 ASN A N 1
ATOM 3957 C CA . ASN A 1 532 ? 54.714 -2.364 -39.976 1.00 45.88 532 ASN A CA 1
ATOM 3958 C C . ASN A 1 532 ? 54.409 -3.875 -39.984 1.00 45.88 532 ASN A C 1
ATOM 3960 O O . ASN A 1 532 ? 54.903 -4.577 -40.863 1.00 45.88 532 ASN A O 1
ATOM 3964 N N . THR A 1 533 ? 53.612 -4.387 -39.040 1.00 44.91 533 THR A N 1
ATOM 3965 C CA . THR A 1 533 ? 53.376 -5.832 -38.880 1.00 44.91 533 THR A CA 1
ATOM 3966 C C . THR A 1 533 ? 51.918 -6.190 -39.178 1.00 44.91 533 THR A C 1
ATOM 3968 O O . THR A 1 533 ? 51.045 -5.988 -38.339 1.00 44.91 533 THR A O 1
ATOM 3971 N N . ASP A 1 534 ? 51.636 -6.801 -40.334 1.00 41.72 534 ASP A N 1
ATOM 3972 C CA . ASP A 1 534 ? 50.269 -7.193 -40.746 1.00 41.72 534 ASP A CA 1
ATOM 3973 C C . ASP A 1 534 ? 49.688 -8.418 -39.978 1.00 41.72 534 ASP A C 1
ATOM 3975 O O . ASP A 1 534 ? 48.688 -9.012 -40.380 1.00 41.72 534 ASP A O 1
ATOM 3979 N N . ARG A 1 535 ? 50.270 -8.778 -38.821 1.00 40.34 535 ARG A N 1
ATOM 3980 C CA . ARG A 1 535 ? 49.776 -9.792 -37.863 1.00 40.34 535 ARG A CA 1
ATOM 3981 C C . ARG A 1 535 ? 49.635 -9.223 -36.438 1.00 40.34 535 ARG A C 1
ATOM 3983 O O . ARG A 1 535 ? 50.347 -9.633 -35.525 1.00 40.34 535 ARG A O 1
ATOM 3990 N N . ALA A 1 536 ? 48.686 -8.311 -36.218 1.00 39.66 536 ALA A N 1
ATOM 3991 C CA . ALA A 1 536 ? 48.284 -7.893 -34.869 1.00 39.66 536 ALA A CA 1
ATOM 3992 C C . ALA A 1 536 ? 46.838 -7.361 -34.821 1.00 39.66 536 ALA A C 1
ATOM 3994 O O . ALA A 1 536 ? 46.489 -6.414 -35.522 1.00 39.66 536 ALA A O 1
ATOM 3995 N N . GLY A 1 537 ? 45.999 -7.942 -33.956 1.00 48.16 537 GLY A N 1
ATOM 3996 C CA . GLY A 1 537 ? 44.686 -7.384 -33.607 1.00 48.16 537 GLY A CA 1
ATOM 3997 C C . GLY A 1 537 ? 44.764 -6.413 -32.421 1.00 48.16 537 GLY A C 1
ATOM 3998 O O . GLY A 1 537 ? 45.772 -6.362 -31.720 1.00 48.16 537 GLY A O 1
ATOM 3999 N N . LEU A 1 538 ? 43.668 -5.695 -32.137 1.00 37.81 538 LEU A N 1
ATOM 4000 C CA . LEU A 1 538 ? 43.563 -4.710 -31.039 1.00 37.81 538 LEU A CA 1
ATOM 4001 C C . LEU A 1 538 ? 44.046 -5.222 -29.665 1.00 37.81 538 LEU A C 1
ATOM 4003 O O . LEU A 1 538 ? 44.613 -4.448 -28.900 1.00 37.81 538 LEU A O 1
ATOM 4007 N N . LYS A 1 539 ? 43.892 -6.521 -29.362 1.00 39.00 539 LYS A N 1
ATOM 4008 C CA . LYS A 1 539 ? 44.403 -7.129 -28.117 1.00 39.00 539 LYS A CA 1
ATOM 4009 C C . LYS A 1 539 ? 45.930 -7.013 -27.968 1.00 39.00 539 LYS A C 1
ATOM 4011 O O . LYS A 1 539 ? 46.416 -6.817 -26.858 1.00 39.00 539 LYS A O 1
ATOM 4016 N N . ASN A 1 540 ? 46.681 -7.086 -29.068 1.00 45.06 540 ASN A N 1
ATOM 4017 C CA . ASN A 1 540 ? 48.145 -7.052 -29.042 1.00 45.06 540 ASN A CA 1
ATOM 4018 C C . ASN A 1 540 ? 48.668 -5.630 -28.778 1.00 45.06 540 ASN A C 1
ATOM 4020 O O . ASN A 1 540 ? 49.672 -5.478 -28.095 1.00 45.06 540 ASN A O 1
ATOM 4024 N N . PHE A 1 541 ? 47.959 -4.592 -29.244 1.00 44.75 541 PHE A N 1
ATOM 4025 C CA . PHE A 1 541 ? 48.305 -3.190 -28.971 1.00 44.75 541 PHE A CA 1
ATOM 4026 C C . PHE A 1 541 ? 48.351 -2.908 -27.461 1.00 44.75 541 PHE A C 1
ATOM 4028 O O . PHE A 1 541 ? 49.369 -2.453 -26.944 1.00 44.75 541 PHE A O 1
ATOM 4035 N N . PHE A 1 542 ? 47.284 -3.260 -26.735 1.00 40.31 542 PHE A N 1
ATOM 4036 C CA . PHE A 1 542 ? 47.233 -3.075 -25.282 1.00 40.31 542 PHE A CA 1
ATOM 4037 C C . PHE A 1 542 ? 48.198 -4.002 -24.524 1.00 40.31 542 PHE A C 1
ATOM 4039 O O . PHE A 1 542 ? 48.664 -3.633 -23.449 1.00 40.31 542 PHE A O 1
ATOM 4046 N N . SER A 1 543 ? 48.548 -5.170 -25.079 1.00 45.84 543 SER A N 1
ATOM 4047 C CA . SER A 1 543 ? 49.594 -6.035 -24.515 1.00 45.84 543 SER A CA 1
ATOM 4048 C C . SER A 1 543 ? 50.975 -5.372 -24.577 1.00 45.84 543 SER A C 1
ATOM 4050 O O . SER A 1 543 ? 51.648 -5.275 -23.551 1.00 45.84 543 SER A O 1
ATOM 4052 N N . GLU A 1 544 ? 51.376 -4.857 -25.742 1.00 46.41 544 GLU A N 1
ATOM 4053 C CA . GLU A 1 544 ? 52.715 -4.289 -25.937 1.00 46.41 544 GLU A CA 1
ATOM 4054 C C . GLU A 1 544 ? 52.899 -2.952 -25.207 1.00 46.41 544 GLU A C 1
ATOM 4056 O O . GLU A 1 544 ? 53.939 -2.725 -24.592 1.00 46.41 544 GLU A O 1
ATOM 4061 N N . VAL A 1 545 ? 51.862 -2.106 -25.169 1.00 43.66 545 VAL A N 1
ATOM 4062 C CA . VAL A 1 545 ? 51.865 -0.869 -24.366 1.00 43.66 545 VAL A CA 1
ATOM 4063 C C . VAL A 1 545 ? 51.995 -1.177 -22.865 1.00 43.66 545 VAL A C 1
ATOM 4065 O O . VAL A 1 545 ? 52.764 -0.520 -22.167 1.00 43.66 545 VAL A O 1
ATOM 4068 N N . ASN A 1 546 ? 51.321 -2.217 -22.359 1.00 40.66 546 ASN A N 1
ATOM 4069 C CA . ASN A 1 546 ? 51.407 -2.619 -20.948 1.00 40.66 546 ASN A CA 1
ATOM 4070 C C . ASN A 1 546 ? 52.785 -3.226 -20.594 1.00 40.66 546 ASN A C 1
ATOM 4072 O O . ASN A 1 546 ? 53.318 -2.952 -19.520 1.00 40.66 546 ASN A O 1
ATOM 4076 N N . LYS A 1 547 ? 53.425 -3.974 -21.509 1.00 49.12 547 LYS A N 1
ATOM 4077 C CA . LYS A 1 547 ? 54.832 -4.401 -21.343 1.00 49.12 547 LYS A CA 1
ATOM 4078 C C . LYS A 1 547 ? 55.780 -3.204 -21.234 1.00 49.12 547 LYS A C 1
ATOM 4080 O O . LYS A 1 547 ? 56.647 -3.191 -20.362 1.00 49.12 547 LYS A O 1
ATOM 4085 N N . LEU A 1 548 ? 55.617 -2.207 -22.105 1.00 44.31 548 LEU A N 1
ATOM 4086 C CA . LEU A 1 548 ? 56.489 -1.032 -22.143 1.00 44.31 548 LEU A CA 1
ATOM 4087 C C . LEU A 1 548 ? 56.364 -0.182 -20.877 1.00 44.31 548 LEU A C 1
ATOM 4089 O O . LEU A 1 548 ? 57.391 0.111 -20.276 1.00 44.31 548 LEU A O 1
ATOM 4093 N N . ASN A 1 549 ? 55.146 0.098 -20.396 1.00 38.56 549 ASN A N 1
ATOM 4094 C CA . ASN A 1 549 ? 54.954 0.776 -19.105 1.00 38.56 549 ASN A CA 1
ATOM 4095 C C . ASN A 1 549 ? 55.634 0.023 -17.949 1.00 38.56 549 ASN A C 1
ATOM 4097 O O . ASN A 1 549 ? 56.277 0.642 -17.108 1.00 38.56 549 ASN A O 1
ATOM 4101 N N . LYS A 1 550 ? 55.542 -1.314 -17.918 1.00 43.66 550 LYS A N 1
ATOM 4102 C CA . LYS A 1 550 ? 56.234 -2.122 -16.899 1.00 43.66 550 LYS A CA 1
ATOM 4103 C C . LYS A 1 550 ? 57.754 -2.097 -17.040 1.00 43.66 550 LYS A C 1
ATOM 4105 O O . LYS A 1 550 ? 58.443 -2.224 -16.036 1.00 43.66 550 LYS A O 1
ATOM 4110 N N . THR A 1 551 ? 58.274 -1.934 -18.254 1.00 42.72 551 THR A N 1
ATOM 4111 C CA . THR A 1 551 ? 59.719 -1.806 -18.490 1.00 42.72 551 THR A CA 1
ATOM 4112 C C . THR A 1 551 ? 60.218 -0.434 -18.039 1.00 42.72 551 THR A C 1
ATOM 4114 O O . THR A 1 551 ? 61.242 -0.363 -17.373 1.00 42.72 551 THR A O 1
ATOM 4117 N N . ASP A 1 552 ? 59.479 0.636 -18.335 1.00 38.12 552 ASP A N 1
ATOM 4118 C CA . ASP A 1 552 ? 59.850 2.011 -17.977 1.00 38.12 552 ASP A CA 1
ATOM 4119 C C . ASP A 1 552 ? 59.822 2.229 -16.453 1.00 38.12 552 ASP A C 1
ATOM 4121 O O . ASP A 1 552 ? 60.784 2.731 -15.873 1.00 38.12 552 ASP A O 1
ATOM 4125 N N . GLU A 1 553 ? 58.783 1.733 -15.770 1.00 40.78 553 GLU A N 1
ATOM 4126 C CA . GLU A 1 553 ? 58.716 1.737 -14.301 1.00 40.78 553 GLU A CA 1
ATOM 4127 C C . GLU A 1 553 ? 59.788 0.835 -13.664 1.00 40.78 553 GLU A C 1
ATOM 4129 O O . GLU A 1 553 ? 60.406 1.227 -12.675 1.00 40.78 553 GLU A O 1
ATOM 4134 N N . ALA A 1 554 ? 60.094 -0.333 -14.246 1.00 39.06 554 ALA A N 1
ATOM 4135 C CA . ALA A 1 554 ? 61.191 -1.179 -13.768 1.00 39.06 554 ALA A CA 1
ATOM 4136 C C . ALA A 1 554 ? 62.575 -0.535 -13.978 1.00 39.06 554 ALA A C 1
ATOM 4138 O O . ALA A 1 554 ? 63.470 -0.742 -13.161 1.00 39.06 554 ALA A O 1
ATOM 4139 N N . VAL A 1 555 ? 62.762 0.258 -15.039 1.00 43.09 555 VAL A N 1
ATOM 4140 C CA . VAL A 1 555 ? 63.998 1.016 -15.289 1.00 43.09 555 VAL A CA 1
ATOM 4141 C C . VAL A 1 555 ? 64.120 2.189 -14.316 1.00 43.09 555 VAL A C 1
ATOM 4143 O O . VAL A 1 555 ? 65.171 2.317 -13.690 1.00 43.09 555 VAL A O 1
ATOM 4146 N N . LYS A 1 556 ? 63.054 2.970 -14.079 1.00 41.97 556 LYS A N 1
ATOM 4147 C CA . LYS A 1 556 ? 63.028 3.991 -13.010 1.00 41.97 556 LYS A CA 1
ATOM 4148 C C . LYS A 1 556 ? 63.352 3.384 -11.647 1.00 41.97 556 LYS A C 1
ATOM 4150 O O . LYS A 1 556 ? 64.225 3.892 -10.952 1.00 41.97 556 LYS A O 1
ATOM 4155 N N . ALA A 1 557 ? 62.713 2.268 -11.294 1.00 40.00 557 ALA A N 1
ATOM 4156 C CA . ALA A 1 557 ? 62.955 1.572 -10.033 1.00 40.00 557 ALA A CA 1
ATOM 4157 C C . ALA A 1 557 ? 64.393 1.037 -9.905 1.00 40.00 557 ALA A C 1
ATOM 4159 O O . ALA A 1 557 ? 64.876 0.880 -8.787 1.00 40.00 557 ALA A O 1
ATOM 4160 N N . LYS A 1 558 ? 65.098 0.783 -11.016 1.00 38.75 558 LYS A N 1
ATOM 4161 C CA . LYS A 1 558 ? 66.507 0.360 -11.000 1.00 38.75 558 LYS A CA 1
ATOM 4162 C C . LYS A 1 558 ? 67.485 1.536 -10.946 1.00 38.75 558 LYS A C 1
ATOM 4164 O O . LYS A 1 558 ? 68.502 1.430 -10.273 1.00 38.75 558 LYS A O 1
ATOM 4169 N N . ILE A 1 559 ? 67.157 2.655 -11.596 1.00 43.72 559 ILE A N 1
ATOM 4170 C CA . ILE A 1 559 ? 67.916 3.916 -11.524 1.00 43.72 559 ILE A CA 1
ATOM 4171 C C . ILE A 1 559 ? 67.777 4.558 -10.132 1.00 43.72 559 ILE A C 1
ATOM 4173 O O . ILE A 1 559 ? 68.734 5.113 -9.618 1.00 43.72 559 ILE A O 1
ATOM 4177 N N . ALA A 1 560 ? 66.624 4.420 -9.474 1.00 43.00 560 ALA A N 1
ATOM 4178 C CA . ALA A 1 560 ? 66.404 4.908 -8.109 1.00 43.00 560 ALA A CA 1
ATOM 4179 C C . ALA A 1 560 ? 67.055 4.045 -7.002 1.00 43.00 560 ALA A C 1
ATOM 4181 O O . ALA A 1 560 ? 66.968 4.409 -5.833 1.00 43.00 560 ALA A O 1
ATOM 4182 N N . ASN A 1 561 ? 67.667 2.902 -7.344 1.00 37.22 561 ASN A N 1
ATOM 4183 C CA . ASN A 1 561 ? 68.262 1.950 -6.390 1.00 37.22 561 ASN A CA 1
ATOM 4184 C C . ASN A 1 561 ? 69.738 1.613 -6.694 1.00 37.22 561 ASN A C 1
ATOM 4186 O O . ASN A 1 561 ? 70.265 0.635 -6.169 1.00 37.22 561 ASN A O 1
ATOM 4190 N N . ASN A 1 562 ? 70.407 2.412 -7.527 1.00 37.97 562 ASN A N 1
ATOM 4191 C CA . ASN A 1 562 ? 71.855 2.371 -7.731 1.00 37.97 562 ASN A CA 1
ATOM 4192 C C . ASN A 1 562 ? 72.338 3.836 -7.786 1.00 37.97 562 ASN A C 1
ATOM 4194 O O . ASN A 1 562 ? 71.856 4.552 -8.666 1.00 37.97 562 ASN A O 1
ATOM 4198 N N . PRO A 1 563 ? 73.188 4.296 -6.847 1.00 41.44 563 PRO A N 1
ATOM 4199 C CA . PRO A 1 563 ? 73.599 5.701 -6.743 1.00 41.44 563 PRO A CA 1
ATOM 4200 C C . PRO A 1 563 ? 74.582 6.136 -7.842 1.00 41.44 563 PRO A C 1
ATOM 4202 O O . PRO A 1 563 ? 75.324 5.266 -8.354 1.00 41.44 563 PRO A O 1
#

Foldseek 3Di:
DDLVVLVVQLVVLVVQLVVLVVVLVVLVVVLVVLVVVLVVLVVCVVVVHDQRDVVNSVVSVVVSVVSVVCNVVSVVSNVVSVVSSVVSVVVSVVVVPDDDDDDDDDDDWDKDKDKDKDKDKDKDKDKDDDDAAEAEEQEAAAALPDPPPDPPPDPPPDQSEDAHELYEAHHAQPPYEYAHHTQEYHFEWDKMKIKMKMKMWIWMWIWMWTDDPDDDTKTKIKIKIKIKIKIKIWMDTRAYEAEYLEYHAHHAAEYEHERYEYEHAAEYEHHHQEYEHEWDKIKMWMKMWMWMWMWIAIRPGTFKIKIKIKIKIKIWIDTDEYEAEYCAYEYEHNAEYEFELYEYARFNPVDPVRDGPQRYHYAHQAYEKYWDKTKIKMKMKMKMKMWGKDFPDPDPPDDDDDDDDDDDDDDDDDDDDDDDDDDDDDDRDTATFKMKMKIKIKIKIWMKIQIREYEHYHHHHNCPPPPPGPYDCVRYHHDPVCRMGTPDIDIDMDIDIDMDRCLVVDLNSLVVVLVVVVVVPDDNPQSVVVSPDPPDDPVVSVVSVVVVVVVVVVVVVVVVVDD

Radius of gyration: 37.29 Å; chains: 1; bounding box: 120×69×93 Å

pLDDT: mean 70.33, std 23.9, range [22.25, 98.88]